Protein AF-T5A4R8-F1 (afdb_monomer_lite)

Sequence (533 aa):
MKVQYGIVEVGMGGATDATNAMKHKSVTVISKIDLDHQGYLGNTIEEIAKVKAGIMRPNVPCVVDDSNPPNVMQVLMEQAEMVGTKISVSSKAEPLLADLDSERYSLETYERENLLCAALAFQLLFPKLELDVNKLLGSKPYLSGRKERVSVSALTGGTRKQPLLVEGAHNMLGVEALNTHVQAKVRQGREPVTWVMAMSASSTKPFAKMIETLVQPQDNFAFIEYARRPNDPPAVPAEIGRDVVKDVLFDQSQLYDGYPSIGSALQWACEKAGEGPIIVTGSLYMIGEMHQLEGVEAQWKTGTRRPGPSQLWYYTQLAQERALTPEETREFKQARRHWYLSPQRNAVFRSGADGSKPPPRVVPDRIRQEQRTAAGHKKQADECGSAISSIEKVLKGSQGVAAAELAQSIHVLKRRRDEHLRTYNQAMYKTRGHGVDPDRKLLTYDQVFGRSGKANQGQVVSLLHKHGLNEADIGLASTEASAPESAAPEAPQSCPDTTQGAHDKAPQPQPQPGAVPSDRLIERAMIKGRRKS

Foldseek 3Di:
DDDPDDDDDFPAQAQPTPVLVDQDDQEAEAAEFDDDPCVPQNDDSLSSLLSNLNSDAAAHEYEYAPVYDPSSVVSSVVSCVVRNYHYDYLCVCVVLCVPPPCVVQVDDPSRVSVVSRVSVRCCSNCVPDRDDVNVVVVVVDDDQQCQFFKFLCQLQVNQEDGTAGGHAQAAPVSLLSVQVCCVPPADDPLAAEEEEEKAFDDPRGPLLVSLVSRHAQDYAYFYAFFDDDVPRGGIDDRVVSQVSCVVRHPDPLSYDPDHRALSVSVNVSCVVQRHGYYYYYNHPRNSVVQLVDPSIGTPDDPLPDPLEDVLLVVLVVVVVVDPDDPVSVVSNVSSVVCHCVPLVNDVQCVVCPVVDHRPPPPDPVLLVVLVVLLVVLQVLLVVLVVVLVVLVVVLVPDDDPVNVVSVVVSVVSVVSSVVSVVSNQVSVCVNVVDGDDPVPPDQPPCRVPPDDDDPCPDDVVVVCVVVVHDPVVDDDDDDDDDDDDDDDDDDDDDDDDDDDDDDDDDDDDDDDDDDDDDPPPVVPVVPDPDDDD

pLDDT: mean 77.01, std 23.6, range [23.86, 98.75]

Radius of gyration: 36.02 Å; chains: 1; bounding box: 104×78×77 Å

InterPro domains:
  IPR001645 Folylpolyglutamate synthetase [PTHR11136] (2-292)
  IPR036565 Mur-like, catalytic domain superfamily [G3DSA:3.40.1190.10] (1-136)
  IPR036565 Mur-like, catalytic domain superfamily [SSF53623] (2-129)
  IPR036615 Mur ligase, C-terminal domain superfamily [G3DSA:3.90.190.20] (145-294)
  IPR036615 Mur ligase, C-terminal domain superfamily [SSF53244] (145-292)

Structure (mmCIF, N/CA/C/O backbone):
data_AF-T5A4R8-F1
#
_entry.id   AF-T5A4R8-F1
#
loop_
_atom_site.group_PDB
_atom_site.id
_atom_site.type_symbol
_atom_site.label_atom_id
_atom_site.label_alt_id
_atom_site.label_comp_id
_atom_site.label_asym_id
_atom_site.label_entity_id
_atom_site.label_seq_id
_atom_site.pdbx_PDB_ins_code
_atom_site.Cartn_x
_atom_site.Cartn_y
_atom_site.Cartn_z
_atom_site.occupancy
_atom_site.B_iso_or_equiv
_atom_site.auth_seq_id
_atom_site.auth_comp_id
_atom_site.auth_asym_id
_atom_site.auth_atom_id
_atom_site.pdbx_PDB_model_num
ATOM 1 N N . MET A 1 1 ? -4.791 -19.371 -18.862 1.00 48.19 1 MET A N 1
ATOM 2 C CA . MET A 1 1 ? -5.006 -17.932 -19.139 1.00 48.19 1 MET A CA 1
ATOM 3 C C . MET A 1 1 ? -3.817 -17.460 -19.972 1.00 48.19 1 MET A C 1
ATOM 5 O O . MET A 1 1 ? -2.703 -17.699 -19.537 1.00 48.19 1 MET A O 1
ATOM 9 N N . LYS A 1 2 ? -4.008 -16.912 -21.180 1.00 75.50 2 LYS A N 1
ATOM 10 C CA . LYS A 1 2 ? -2.909 -16.309 -21.960 1.00 75.50 2 LYS A CA 1
ATOM 11 C C . LYS A 1 2 ? -3.035 -14.791 -21.819 1.00 75.50 2 LYS A C 1
ATOM 13 O O . LYS A 1 2 ? -4.015 -14.234 -22.304 1.00 75.50 2 LYS A O 1
ATOM 18 N N . VAL A 1 3 ? -2.114 -14.162 -21.093 1.00 85.50 3 VAL A N 1
ATOM 19 C CA . VAL A 1 3 ? -2.026 -12.697 -20.961 1.00 85.50 3 VAL A CA 1
ATOM 20 C C . VAL A 1 3 ? -0.913 -12.180 -21.869 1.00 85.50 3 VAL A C 1
ATOM 22 O O . VAL A 1 3 ? 0.063 -12.889 -22.092 1.00 85.50 3 VAL A O 1
ATOM 25 N N . GLN A 1 4 ? -1.075 -10.975 -22.420 1.00 85.81 4 GLN A N 1
ATOM 26 C CA . GLN A 1 4 ? -0.046 -10.344 -23.261 1.00 85.81 4 GLN A CA 1
ATOM 27 C C . GLN A 1 4 ? 1.073 -9.729 -22.414 1.00 85.81 4 GLN A C 1
ATOM 29 O O . GLN A 1 4 ? 2.238 -9.822 -22.778 1.00 85.81 4 GLN A O 1
ATOM 34 N N . TYR A 1 5 ? 0.706 -9.153 -21.268 1.00 88.25 5 TYR A N 1
ATOM 35 C CA . TYR A 1 5 ? 1.618 -8.565 -20.294 1.00 88.25 5 TYR A CA 1
ATOM 36 C C . TYR A 1 5 ? 1.201 -8.994 -18.889 1.00 88.25 5 TYR A C 1
ATOM 38 O O . TYR A 1 5 ? 0.008 -9.144 -18.608 1.00 88.25 5 TYR A O 1
ATOM 46 N N . GLY A 1 6 ? 2.189 -9.194 -18.021 1.00 91.06 6 GLY A N 1
ATOM 47 C CA . GLY A 1 6 ? 2.005 -9.414 -16.592 1.00 91.06 6 GLY A CA 1
ATOM 48 C C . GLY A 1 6 ? 2.785 -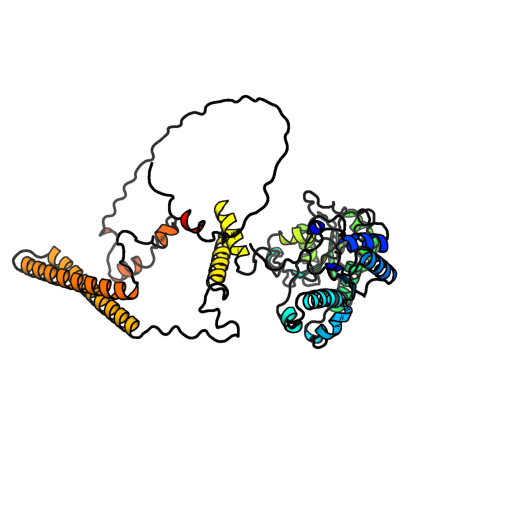8.362 -15.814 1.00 91.06 6 GLY A C 1
ATOM 49 O O . GLY A 1 6 ? 3.925 -8.066 -16.163 1.00 91.06 6 GLY A O 1
ATOM 50 N N . ILE A 1 7 ? 2.162 -7.804 -14.780 1.00 93.62 7 ILE A N 1
ATOM 51 C CA . ILE A 1 7 ? 2.840 -6.972 -13.784 1.00 93.62 7 ILE A CA 1
ATOM 52 C C . ILE A 1 7 ? 3.176 -7.901 -12.626 1.00 93.62 7 ILE A C 1
ATOM 54 O O . ILE A 1 7 ? 2.293 -8.606 -12.135 1.00 93.62 7 ILE A O 1
ATOM 58 N N . VAL A 1 8 ? 4.446 -7.940 -12.238 1.00 94.75 8 VAL A N 1
ATOM 59 C CA . VAL A 1 8 ? 4.929 -8.827 -11.182 1.00 94.75 8 VAL A CA 1
ATOM 60 C C . VAL A 1 8 ? 5.684 -7.994 -10.164 1.00 94.75 8 VAL A C 1
ATOM 62 O O . VAL A 1 8 ? 6.713 -7.402 -10.483 1.00 94.75 8 VAL A O 1
ATOM 65 N N . GLU A 1 9 ? 5.133 -7.938 -8.960 1.00 95.69 9 GLU A N 1
ATOM 66 C CA . GLU A 1 9 ? 5.766 -7.339 -7.792 1.00 95.69 9 GLU A CA 1
ATOM 67 C C . GLU A 1 9 ? 6.803 -8.310 -7.223 1.00 95.69 9 GLU A C 1
ATOM 69 O O . GLU A 1 9 ? 6.555 -9.513 -7.137 1.00 95.69 9 GLU A O 1
ATOM 74 N N . VAL A 1 10 ? 7.973 -7.787 -6.868 1.00 93.88 10 VAL A N 1
ATOM 75 C CA . VAL A 1 10 ? 9.029 -8.550 -6.195 1.00 93.88 10 VAL A CA 1
ATOM 76 C C . VAL A 1 10 ? 8.592 -8.811 -4.757 1.00 93.88 10 VAL A C 1
ATOM 78 O O . VAL A 1 10 ? 8.188 -7.872 -4.078 1.00 93.88 10 VAL A O 1
ATOM 81 N N . GLY A 1 11 ? 8.709 -10.051 -4.276 1.00 87.25 11 GLY A N 1
ATOM 82 C CA . GLY A 1 11 ? 8.325 -10.395 -2.905 1.00 87.25 11 GLY A CA 1
ATOM 83 C C . GLY A 1 11 ? 9.226 -9.732 -1.862 1.00 87.25 11 GLY A C 1
ATOM 84 O O . GLY A 1 11 ? 8.748 -9.011 -0.991 1.00 87.25 11 GLY A O 1
ATOM 85 N N . MET A 1 12 ? 10.541 -9.944 -1.956 1.00 86.06 12 MET A N 1
ATOM 86 C CA . MET A 1 12 ? 11.523 -9.302 -1.078 1.00 86.06 12 MET A CA 1
ATOM 87 C C . MET A 1 12 ? 12.858 -9.078 -1.795 1.00 86.06 12 MET A C 1
ATOM 89 O O . MET A 1 12 ? 13.423 -9.977 -2.411 1.00 86.06 12 MET A O 1
ATOM 93 N N . GLY A 1 13 ? 13.410 -7.869 -1.681 1.00 89.25 13 GLY A N 1
ATOM 94 C CA . GLY A 1 13 ? 14.705 -7.537 -2.278 1.00 89.25 13 GLY A CA 1
ATOM 95 C C . GLY A 1 13 ? 14.635 -7.395 -3.798 1.00 89.25 13 GLY A C 1
ATOM 96 O O . GLY A 1 13 ? 14.127 -6.390 -4.290 1.00 89.25 13 GLY A O 1
ATOM 97 N N . GLY A 1 14 ? 15.184 -8.365 -4.532 1.00 92.38 14 GLY A N 1
ATOM 98 C CA . GLY A 1 14 ? 15.258 -8.336 -5.996 1.00 92.38 14 GLY A CA 1
ATOM 99 C C . GLY A 1 14 ? 16.145 -9.433 -6.574 1.00 92.38 14 GLY A C 1
ATOM 100 O O . GLY A 1 14 ? 15.656 -10.330 -7.254 1.00 92.38 14 GLY A O 1
ATOM 101 N N . ALA A 1 15 ? 17.447 -9.393 -6.283 1.00 89.44 15 ALA A N 1
ATOM 102 C CA . ALA A 1 15 ? 18.435 -10.339 -6.807 1.00 89.44 15 ALA A CA 1
ATOM 103 C C . ALA A 1 15 ? 18.090 -11.803 -6.487 1.00 89.44 15 ALA A C 1
ATOM 105 O O . ALA A 1 15 ? 18.142 -12.656 -7.374 1.00 89.44 15 ALA A O 1
ATOM 106 N N . THR A 1 16 ? 17.703 -12.060 -5.238 1.00 86.62 16 THR A N 1
ATOM 107 C CA . THR A 1 16 ? 17.426 -13.387 -4.670 1.00 86.62 16 THR A CA 1
ATOM 108 C C . THR A 1 16 ? 15.942 -13.752 -4.649 1.00 86.62 16 THR A C 1
ATOM 110 O O . THR A 1 16 ? 15.582 -14.829 -4.181 1.00 86.62 16 THR A O 1
ATOM 113 N N . ASP A 1 17 ? 15.072 -12.881 -5.161 1.00 92.50 17 ASP A N 1
ATOM 114 C CA . ASP A 1 17 ? 13.632 -13.113 -5.146 1.00 92.50 17 ASP A CA 1
ATOM 115 C C . ASP A 1 17 ? 13.212 -14.148 -6.201 1.00 92.50 17 ASP A C 1
ATOM 117 O O . ASP A 1 17 ? 13.733 -14.169 -7.320 1.00 92.50 17 ASP A O 1
ATOM 121 N N . ALA A 1 18 ? 12.218 -14.981 -5.885 1.00 89.69 18 ALA A N 1
ATOM 122 C CA . ALA A 1 18 ? 11.734 -16.021 -6.794 1.00 89.69 18 ALA A CA 1
ATOM 123 C C . ALA A 1 18 ? 11.200 -15.451 -8.122 1.00 89.69 18 ALA A C 1
ATOM 125 O O . ALA A 1 18 ? 11.359 -16.071 -9.177 1.00 89.69 18 ALA A O 1
ATOM 126 N N . THR A 1 19 ? 10.624 -14.243 -8.110 1.00 91.50 19 THR A N 1
ATOM 127 C CA . THR A 1 19 ? 10.150 -13.571 -9.332 1.00 91.50 19 THR A CA 1
ATOM 128 C C . THR A 1 19 ? 11.295 -13.254 -10.293 1.00 91.50 19 THR A C 1
ATOM 130 O O . THR A 1 19 ? 11.097 -13.166 -11.509 1.00 91.50 19 THR A O 1
ATOM 133 N N . ASN A 1 20 ? 12.526 -13.162 -9.785 1.00 93.00 20 ASN A N 1
ATOM 134 C CA . ASN A 1 20 ? 13.705 -12.889 -10.587 1.00 93.00 20 ASN A CA 1
ATOM 135 C C . ASN A 1 20 ? 14.094 -14.060 -11.509 1.00 93.00 20 ASN A C 1
ATOM 137 O O . ASN A 1 20 ? 14.867 -13.863 -12.451 1.00 93.00 20 ASN A O 1
ATOM 141 N N . ALA A 1 21 ? 13.500 -15.246 -11.320 1.00 91.69 21 ALA A N 1
ATOM 142 C CA . ALA A 1 21 ? 13.611 -16.372 -12.249 1.00 91.69 21 ALA A CA 1
ATOM 143 C C . ALA A 1 21 ? 13.063 -16.046 -13.655 1.00 91.69 21 ALA A C 1
ATOM 145 O O . ALA A 1 21 ? 13.452 -16.678 -14.642 1.00 91.69 21 ALA A O 1
ATOM 146 N N . MET A 1 22 ? 12.186 -15.041 -13.778 1.00 89.81 22 MET A N 1
ATOM 147 C CA . MET A 1 22 ? 11.699 -14.567 -15.072 1.00 89.81 22 MET A CA 1
ATOM 148 C C . MET A 1 22 ? 12.824 -13.912 -15.878 1.00 89.81 22 MET A C 1
ATOM 150 O O . MET A 1 22 ? 13.310 -12.822 -15.563 1.00 89.81 22 MET A O 1
ATOM 154 N N . LYS A 1 23 ? 13.216 -14.581 -16.966 1.00 86.50 23 LYS A N 1
ATOM 155 C CA . LYS A 1 23 ? 14.273 -14.105 -17.870 1.00 86.50 23 LYS A CA 1
ATOM 156 C C . LYS A 1 23 ? 13.801 -12.979 -18.788 1.00 86.50 23 LYS A C 1
ATOM 158 O O . LYS A 1 23 ? 14.549 -12.040 -19.034 1.00 86.50 23 LYS A O 1
ATOM 163 N N . HIS A 1 24 ? 12.567 -13.068 -19.278 1.00 90.31 24 HIS A N 1
ATOM 164 C CA . HIS A 1 24 ? 12.002 -12.099 -20.213 1.00 90.31 24 HIS A CA 1
ATOM 165 C C . HIS A 1 24 ? 11.226 -11.023 -19.458 1.00 90.31 24 HIS A C 1
ATOM 167 O O . HIS A 1 24 ? 10.100 -11.249 -19.022 1.00 90.31 24 HIS A O 1
ATOM 173 N N . LYS A 1 25 ? 11.844 -9.850 -19.318 1.00 95.31 25 LYS A N 1
ATOM 174 C CA . LYS A 1 25 ? 11.237 -8.646 -18.745 1.00 95.31 25 LYS A CA 1
ATOM 175 C C . LYS A 1 25 ? 11.204 -7.571 -19.826 1.00 95.31 25 LYS A C 1
ATOM 177 O O . LYS A 1 25 ? 12.140 -7.472 -20.610 1.00 95.31 25 LYS A O 1
ATOM 182 N N . SER A 1 26 ? 10.117 -6.809 -19.904 1.00 95.94 26 SER A N 1
ATOM 183 C CA . SER A 1 26 ? 9.982 -5.725 -20.896 1.00 95.94 26 SER A CA 1
ATOM 184 C C . SER A 1 26 ? 10.393 -4.363 -20.329 1.00 95.94 26 SER A C 1
ATOM 186 O O . SER A 1 26 ? 10.917 -3.526 -21.052 1.00 95.94 26 SER A O 1
ATOM 188 N N . VAL A 1 27 ? 10.188 -4.165 -19.028 1.00 97.25 27 VAL A N 1
ATOM 189 C CA . VAL A 1 27 ? 10.623 -3.003 -18.246 1.00 97.25 27 VAL A CA 1
ATOM 190 C C . VAL A 1 27 ? 10.820 -3.465 -16.803 1.00 97.25 27 VAL A C 1
ATOM 192 O O . VAL A 1 27 ? 10.123 -4.378 -16.351 1.00 97.25 27 VAL A O 1
ATOM 195 N N . THR A 1 28 ? 11.766 -2.870 -16.085 1.00 98.06 28 THR A N 1
ATOM 196 C CA . THR A 1 28 ? 11.909 -3.036 -14.630 1.00 98.06 28 THR A CA 1
ATOM 197 C C . THR A 1 28 ? 11.679 -1.703 -13.939 1.00 98.06 28 THR A C 1
ATOM 199 O O . THR A 1 28 ? 11.931 -0.657 -14.530 1.00 98.06 28 THR A O 1
ATOM 202 N N . VAL A 1 29 ? 11.186 -1.724 -12.703 1.00 98.56 29 VAL A N 1
ATOM 203 C CA . VAL A 1 29 ? 10.891 -0.510 -11.933 1.00 98.56 29 VAL A CA 1
ATOM 204 C C . VAL A 1 29 ? 11.471 -0.668 -10.534 1.00 98.56 29 VAL A C 1
ATOM 206 O O . VAL A 1 29 ? 11.233 -1.686 -9.887 1.00 98.56 29 VAL A O 1
ATOM 209 N N . ILE A 1 30 ? 12.228 0.327 -10.085 1.00 98.25 30 ILE A N 1
ATOM 210 C CA . ILE A 1 30 ? 12.738 0.447 -8.720 1.00 98.25 30 ILE A CA 1
ATOM 211 C C . ILE A 1 30 ? 12.140 1.730 -8.141 1.00 98.25 30 ILE A C 1
ATOM 213 O O . ILE A 1 30 ? 12.516 2.831 -8.537 1.00 98.25 30 ILE A O 1
ATOM 217 N N . SER A 1 31 ? 11.163 1.578 -7.249 1.00 97.06 31 SER A N 1
ATOM 218 C CA . SER A 1 31 ? 10.539 2.688 -6.519 1.00 97.06 31 SER A CA 1
ATOM 219 C C . SER A 1 31 ? 11.480 3.247 -5.443 1.00 97.06 31 SER A C 1
ATOM 221 O O . SER A 1 31 ? 12.651 2.861 -5.361 1.00 97.06 31 SER A O 1
ATOM 223 N N . LYS A 1 32 ? 10.965 4.125 -4.577 1.00 96.25 32 LYS A N 1
ATOM 224 C CA . LYS A 1 32 ? 11.659 4.562 -3.366 1.00 96.25 32 LYS A CA 1
ATOM 225 C C . LYS A 1 32 ? 12.241 3.388 -2.571 1.00 96.25 32 LYS A C 1
ATOM 227 O O . LYS A 1 32 ? 11.571 2.375 -2.347 1.00 96.25 32 LYS A O 1
ATOM 232 N N . ILE A 1 33 ? 13.493 3.541 -2.155 1.00 94.75 33 ILE A N 1
ATOM 233 C CA . ILE A 1 33 ? 14.229 2.616 -1.298 1.00 94.75 33 ILE A CA 1
ATOM 234 C C . ILE A 1 33 ? 14.379 3.270 0.073 1.00 94.75 33 ILE A C 1
ATOM 236 O O . ILE A 1 33 ? 14.712 4.447 0.170 1.00 94.75 33 ILE A O 1
ATOM 240 N N . ASP A 1 34 ? 14.143 2.487 1.118 1.00 91.12 34 ASP A N 1
ATOM 241 C CA . ASP A 1 34 ? 14.415 2.841 2.508 1.00 91.12 34 ASP A CA 1
ATOM 242 C C . ASP A 1 34 ? 14.963 1.602 3.237 1.00 91.12 34 ASP A C 1
ATOM 244 O O . ASP A 1 34 ? 14.988 0.496 2.676 1.00 91.12 34 ASP A O 1
ATOM 248 N N . LEU A 1 35 ? 15.418 1.785 4.474 1.00 87.19 35 LEU A N 1
ATOM 249 C CA . LEU A 1 35 ? 15.818 0.704 5.361 1.00 87.19 35 LEU A CA 1
ATOM 250 C C . LEU A 1 35 ? 14.612 -0.179 5.702 1.00 87.19 35 LEU A C 1
ATOM 252 O O . LEU A 1 35 ? 13.726 0.188 6.472 1.00 87.19 35 LEU A O 1
ATOM 256 N N . ASP A 1 36 ? 14.609 -1.389 5.153 1.00 81.69 36 ASP A N 1
ATOM 257 C CA . ASP A 1 36 ? 13.650 -2.431 5.495 1.00 81.69 36 ASP A CA 1
ATOM 258 C C . ASP A 1 36 ? 14.294 -3.806 5.328 1.00 81.69 36 ASP A C 1
ATOM 260 O O . ASP A 1 36 ? 15.213 -3.983 4.527 1.00 81.69 36 ASP A O 1
ATOM 264 N N . HIS A 1 37 ? 13.806 -4.789 6.083 1.00 81.00 37 HIS A N 1
ATOM 265 C CA . HIS A 1 37 ? 14.273 -6.179 6.017 1.00 81.00 37 HIS A CA 1
ATOM 266 C C . HIS A 1 37 ? 15.809 -6.342 6.075 1.00 81.00 37 HIS A C 1
ATOM 268 O O . HIS A 1 37 ? 16.372 -7.195 5.386 1.00 81.00 37 HIS A O 1
ATOM 274 N N . GLN A 1 38 ? 16.495 -5.554 6.910 1.00 79.00 38 GLN A N 1
ATOM 275 C CA . GLN A 1 38 ? 17.965 -5.483 6.940 1.00 79.00 38 GLN A CA 1
ATOM 276 C C . GLN A 1 38 ? 18.650 -6.838 7.187 1.00 79.00 38 GLN A C 1
ATOM 278 O O . GLN A 1 38 ? 19.696 -7.114 6.606 1.00 79.00 38 GLN A O 1
ATOM 283 N N . GLY A 1 39 ? 18.015 -7.736 7.953 1.00 72.88 39 GLY A N 1
ATOM 284 C CA . GLY A 1 39 ? 18.508 -9.104 8.160 1.00 72.88 39 GLY A CA 1
ATOM 285 C C . GLY A 1 39 ? 18.636 -9.947 6.880 1.00 72.88 39 GLY A C 1
ATOM 286 O O . GLY A 1 39 ? 19.367 -10.931 6.880 1.00 72.88 39 GLY A O 1
ATOM 287 N N . TYR A 1 40 ? 17.960 -9.560 5.793 1.00 74.56 40 TYR A N 1
ATOM 288 C CA . TYR A 1 40 ? 18.024 -10.228 4.488 1.00 74.56 40 TYR A CA 1
ATOM 289 C C . TYR A 1 40 ? 18.665 -9.368 3.396 1.00 74.56 40 TYR A C 1
ATOM 291 O O . TYR A 1 40 ? 19.246 -9.911 2.458 1.00 74.56 40 TYR A O 1
ATOM 299 N N . LEU A 1 41 ? 18.506 -8.044 3.474 1.00 81.88 41 LEU A N 1
ATOM 300 C CA . LEU A 1 41 ? 18.844 -7.127 2.383 1.00 81.88 41 LEU A CA 1
ATOM 301 C C . LEU A 1 41 ? 20.149 -6.349 2.599 1.00 81.88 41 LEU A C 1
ATOM 303 O O . LEU A 1 41 ? 20.664 -5.784 1.637 1.00 81.88 41 LEU A O 1
ATOM 307 N N . GLY A 1 42 ? 20.681 -6.335 3.823 1.00 84.50 42 GLY A N 1
ATOM 308 C CA . GLY A 1 42 ? 21.842 -5.536 4.211 1.00 84.50 42 GLY A CA 1
ATOM 309 C C . GLY A 1 42 ? 21.498 -4.474 5.252 1.00 84.50 42 GLY A C 1
ATOM 310 O O . GLY A 1 42 ? 20.339 -4.124 5.461 1.00 84.50 42 GLY A O 1
ATOM 311 N N . ASN A 1 43 ? 22.518 -3.965 5.928 1.00 86.38 43 ASN A N 1
ATOM 312 C CA . ASN A 1 43 ? 22.385 -3.008 7.018 1.00 86.38 43 ASN A CA 1
ATOM 313 C C . ASN A 1 43 ? 22.345 -1.553 6.539 1.00 86.38 43 ASN A C 1
ATOM 315 O O . ASN A 1 43 ? 21.919 -0.698 7.316 1.00 86.38 43 ASN A O 1
ATOM 319 N N . THR A 1 44 ? 22.749 -1.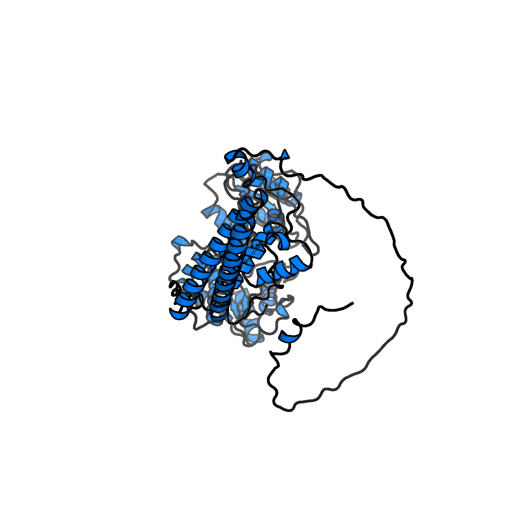270 5.296 1.00 91.25 44 THR A N 1
ATOM 320 C CA . THR A 1 44 ? 22.717 0.084 4.718 1.00 91.25 44 THR A CA 1
ATOM 321 C C . THR A 1 44 ? 21.771 0.193 3.523 1.00 91.25 44 THR A C 1
ATOM 323 O O . THR A 1 44 ? 21.447 -0.792 2.858 1.00 91.25 44 THR A O 1
ATOM 326 N N . ILE A 1 45 ? 21.334 1.417 3.217 1.00 93.25 45 ILE A N 1
ATOM 327 C CA . ILE A 1 45 ? 20.425 1.678 2.094 1.00 93.25 45 ILE A CA 1
ATOM 328 C C . ILE A 1 45 ? 21.078 1.353 0.737 1.00 93.25 45 ILE A C 1
ATOM 330 O O . ILE A 1 45 ? 20.400 0.925 -0.195 1.00 93.25 45 ILE A O 1
ATOM 334 N N . GLU A 1 46 ? 22.402 1.476 0.636 1.00 95.94 46 GLU A N 1
ATOM 335 C CA . GLU A 1 46 ? 23.207 1.100 -0.527 1.00 95.94 46 GLU A CA 1
ATOM 336 C C . GLU A 1 46 ? 23.240 -0.413 -0.740 1.00 95.94 46 GLU A C 1
ATOM 338 O O . GLU A 1 46 ? 23.122 -0.879 -1.873 1.00 95.94 46 GLU A O 1
ATOM 343 N N . GLU A 1 47 ? 23.387 -1.198 0.330 1.00 91.56 47 GLU A N 1
ATOM 344 C CA . GLU A 1 47 ? 23.333 -2.661 0.252 1.00 91.56 47 GLU A CA 1
ATOM 345 C C . GLU A 1 47 ? 21.950 -3.122 -0.218 1.00 91.56 47 GLU A C 1
ATOM 347 O O . GLU A 1 47 ? 21.841 -3.897 -1.173 1.00 91.56 47 GLU A O 1
ATOM 352 N N . ILE A 1 48 ? 20.894 -2.539 0.356 1.00 92.69 48 ILE A N 1
ATOM 353 C CA . ILE A 1 48 ? 19.511 -2.787 -0.063 1.00 92.69 48 ILE A CA 1
ATOM 354 C C . ILE A 1 48 ? 19.320 -2.413 -1.540 1.00 92.69 48 ILE A C 1
ATOM 356 O O . ILE A 1 48 ? 18.701 -3.168 -2.298 1.00 92.69 48 ILE A O 1
ATOM 360 N N . ALA A 1 49 ? 19.874 -1.279 -1.978 1.00 96.06 49 ALA A N 1
ATOM 361 C CA . ALA A 1 49 ? 19.819 -0.843 -3.369 1.00 96.06 49 ALA A CA 1
ATOM 362 C C . ALA A 1 49 ? 20.515 -1.823 -4.320 1.00 96.06 49 ALA A C 1
ATOM 364 O O . ALA A 1 49 ? 19.941 -2.153 -5.359 1.00 96.06 49 ALA A O 1
ATOM 365 N N . LYS A 1 50 ? 21.684 -2.367 -3.949 1.00 96.00 50 LYS A N 1
ATOM 366 C CA . LYS A 1 50 ? 22.369 -3.419 -4.727 1.00 96.00 50 LYS A CA 1
ATOM 367 C C . LYS A 1 50 ? 21.493 -4.661 -4.879 1.00 96.00 50 LYS A C 1
ATOM 369 O O . LYS A 1 50 ? 21.353 -5.179 -5.987 1.00 96.00 50 LYS A O 1
ATOM 374 N N . VAL A 1 51 ? 20.856 -5.119 -3.798 1.00 94.81 51 VAL A N 1
ATOM 375 C CA . VAL A 1 51 ? 19.965 -6.290 -3.855 1.00 94.81 51 VAL A CA 1
ATOM 376 C C . VAL A 1 51 ? 18.749 -6.012 -4.743 1.00 94.81 51 VAL A C 1
ATOM 378 O O . VAL A 1 51 ? 18.409 -6.841 -5.590 1.00 94.81 51 VAL A O 1
ATOM 381 N N . LYS A 1 52 ? 18.108 -4.845 -4.608 1.00 96.38 52 LYS A N 1
ATOM 382 C CA . LYS A 1 52 ? 16.952 -4.448 -5.433 1.00 96.38 52 LYS A CA 1
ATOM 383 C C . LYS A 1 52 ? 17.320 -4.300 -6.913 1.00 96.38 52 LYS A C 1
ATOM 385 O O . LYS A 1 52 ? 16.572 -4.765 -7.772 1.00 96.38 52 LYS A O 1
ATOM 390 N N . ALA A 1 53 ? 18.500 -3.758 -7.223 1.00 97.06 53 ALA A N 1
ATOM 391 C CA . ALA A 1 53 ? 19.014 -3.634 -8.588 1.00 97.06 53 ALA A CA 1
ATOM 392 C C . ALA A 1 53 ? 19.183 -4.982 -9.308 1.00 97.06 53 ALA A C 1
ATOM 394 O O . ALA A 1 53 ? 19.155 -5.027 -10.536 1.00 97.06 53 ALA A O 1
ATOM 395 N N . GLY A 1 54 ? 19.252 -6.105 -8.584 1.00 95.88 54 GLY A N 1
ATOM 396 C CA . GLY A 1 54 ? 19.338 -7.445 -9.174 1.00 95.88 54 GLY A CA 1
ATOM 397 C C . GLY A 1 54 ? 18.152 -7.852 -10.064 1.00 95.88 54 GLY A C 1
ATOM 398 O O . GLY A 1 54 ? 18.217 -8.878 -10.758 1.00 95.88 54 GLY A O 1
ATOM 399 N N . ILE A 1 55 ? 17.069 -7.065 -10.094 1.00 97.12 55 ILE A N 1
ATOM 400 C CA . ILE A 1 55 ? 15.992 -7.255 -11.071 1.00 97.12 55 ILE A CA 1
ATOM 401 C C . ILE A 1 55 ? 16.344 -6.769 -12.477 1.00 97.12 55 ILE A C 1
ATOM 403 O O . ILE A 1 55 ? 15.698 -7.235 -13.422 1.00 97.12 55 ILE A O 1
ATOM 407 N N . MET A 1 56 ? 17.329 -5.876 -12.621 1.00 97.38 56 MET A N 1
ATOM 408 C CA . MET A 1 56 ? 17.759 -5.306 -13.898 1.00 97.38 56 MET A CA 1
ATOM 409 C C . MET A 1 56 ? 18.171 -6.402 -14.884 1.00 97.38 56 MET A C 1
ATOM 411 O O . MET A 1 56 ? 18.634 -7.483 -14.503 1.00 97.38 56 MET A O 1
ATOM 415 N N . ARG A 1 57 ? 17.974 -6.146 -16.178 1.00 96.38 57 ARG A N 1
ATOM 416 C CA . ARG A 1 57 ? 18.353 -7.070 -17.252 1.00 96.38 57 ARG A CA 1
ATOM 417 C C . ARG A 1 57 ? 19.042 -6.314 -18.387 1.00 96.38 57 ARG A C 1
ATOM 419 O O . ARG A 1 57 ? 18.640 -5.181 -18.660 1.00 96.38 57 ARG A O 1
ATOM 426 N N . PRO A 1 58 ? 20.026 -6.932 -19.067 1.00 96.38 58 PRO A N 1
ATOM 427 C CA . PRO A 1 58 ? 20.685 -6.311 -20.209 1.00 96.38 58 PRO A CA 1
ATOM 428 C C . PRO A 1 58 ? 19.660 -5.879 -21.258 1.00 96.38 58 PRO A C 1
ATOM 430 O O . PRO A 1 58 ? 18.749 -6.645 -21.581 1.00 96.38 58 PRO A O 1
ATOM 433 N N . ASN A 1 59 ? 19.811 -4.667 -21.792 1.00 94.44 59 ASN A N 1
ATOM 434 C CA . ASN A 1 59 ? 18.922 -4.083 -22.806 1.00 94.44 59 ASN A CA 1
ATOM 435 C C . ASN A 1 59 ? 17.434 -3.946 -22.406 1.00 94.44 59 ASN A C 1
ATOM 437 O O . ASN A 1 59 ? 16.602 -3.670 -23.269 1.00 94.44 59 ASN A O 1
ATOM 441 N N . VAL A 1 60 ? 17.078 -4.107 -21.126 1.00 96.94 60 VAL A N 1
ATOM 442 C CA . VAL A 1 60 ? 15.713 -3.887 -20.617 1.00 96.94 60 VAL A CA 1
ATOM 443 C C . VAL A 1 60 ? 15.694 -2.602 -19.799 1.00 96.94 60 VAL A C 1
ATOM 445 O O . VAL A 1 60 ? 16.355 -2.579 -18.761 1.00 96.94 60 VAL A O 1
ATOM 448 N N . PRO A 1 61 ? 14.957 -1.552 -20.203 1.00 97.00 61 PRO A N 1
ATOM 449 C CA . PRO A 1 61 ? 14.985 -0.273 -19.502 1.00 97.00 61 PRO A CA 1
ATOM 450 C C . PRO A 1 61 ? 14.548 -0.425 -18.042 1.00 97.00 61 PRO A C 1
ATOM 452 O O . PRO A 1 61 ? 13.574 -1.124 -17.744 1.00 97.00 61 PRO A O 1
ATOM 455 N N . CYS A 1 62 ? 15.257 0.263 -17.147 1.00 98.38 62 CYS A N 1
ATOM 456 C CA . CYS A 1 62 ? 14.920 0.311 -15.731 1.00 98.38 62 CYS A CA 1
ATOM 457 C C . CYS A 1 62 ? 14.427 1.706 -15.354 1.00 98.38 62 CYS A C 1
ATOM 459 O O . CYS A 1 62 ? 15.181 2.675 -15.426 1.00 98.38 62 CYS A O 1
ATOM 461 N N . VAL A 1 63 ? 13.169 1.808 -14.940 1.00 98.75 63 VAL A N 1
ATOM 462 C CA . VAL A 1 63 ? 12.637 3.017 -14.315 1.00 98.75 63 VAL A CA 1
ATOM 463 C C . VAL A 1 63 ? 13.109 3.075 -12.871 1.00 98.75 63 VAL A C 1
ATOM 465 O O . VAL A 1 63 ? 13.060 2.064 -12.171 1.00 98.75 63 VAL A O 1
ATOM 468 N N . VAL A 1 64 ? 13.572 4.241 -12.434 1.00 98.62 64 VAL A N 1
ATOM 469 C CA . VAL A 1 64 ? 14.008 4.475 -11.055 1.00 98.62 64 VAL A CA 1
ATOM 470 C C . VAL A 1 64 ? 13.342 5.739 -10.535 1.00 98.62 64 VAL A C 1
ATOM 472 O O . VAL A 1 64 ? 13.324 6.749 -11.236 1.00 98.62 64 VAL A O 1
ATOM 475 N N . ASP A 1 65 ? 12.813 5.678 -9.319 1.00 98.31 65 ASP A N 1
ATOM 476 C CA . ASP A 1 65 ? 12.358 6.858 -8.588 1.00 98.31 65 ASP A CA 1
ATOM 477 C C . ASP A 1 65 ? 13.551 7.767 -8.257 1.00 98.31 65 ASP A C 1
ATOM 479 O O . ASP A 1 65 ? 14.422 7.387 -7.471 1.00 98.31 65 ASP A O 1
ATOM 483 N N . ASP A 1 66 ? 13.624 8.949 -8.869 1.00 97.00 66 ASP A N 1
ATOM 484 C CA . ASP A 1 66 ? 14.735 9.884 -8.667 1.00 97.00 66 ASP A CA 1
ATOM 485 C C . ASP A 1 66 ? 14.644 10.712 -7.389 1.00 97.00 66 ASP A C 1
ATOM 487 O O . ASP A 1 66 ? 15.588 11.431 -7.071 1.00 97.00 66 ASP A O 1
ATOM 491 N N . SER A 1 67 ? 13.583 10.547 -6.595 1.00 96.56 67 SER A N 1
ATOM 492 C CA . SER A 1 67 ? 13.570 11.056 -5.224 1.00 96.56 67 SER A CA 1
ATOM 493 C C . SER A 1 67 ? 14.506 10.258 -4.301 1.00 96.56 67 SER A C 1
ATOM 495 O O . SER A 1 67 ? 14.730 10.653 -3.152 1.00 96.56 67 SER A O 1
ATOM 497 N N . ASN A 1 68 ? 15.026 9.103 -4.740 1.00 97.69 68 ASN A N 1
ATOM 498 C CA . ASN A 1 68 ? 15.989 8.322 -3.965 1.00 97.69 68 ASN A CA 1
ATOM 499 C C . ASN A 1 68 ? 17.254 9.146 -3.632 1.00 97.69 68 ASN A C 1
ATOM 501 O O . ASN A 1 68 ? 17.708 9.943 -4.454 1.00 97.69 68 ASN A O 1
ATOM 505 N N . PRO A 1 69 ? 17.864 8.937 -2.449 1.00 97.00 69 PRO A N 1
ATOM 506 C CA . PRO A 1 69 ? 19.080 9.644 -2.052 1.00 97.00 69 PRO A CA 1
ATOM 507 C C . PRO A 1 69 ? 20.243 9.504 -3.061 1.00 97.00 69 PRO A C 1
ATOM 509 O O . PRO A 1 69 ? 20.362 8.462 -3.712 1.00 97.00 69 PRO A O 1
ATOM 512 N N . PRO A 1 70 ? 21.154 10.495 -3.172 1.00 97.81 70 PRO A N 1
ATOM 513 C CA . PRO A 1 70 ? 22.241 10.469 -4.159 1.00 97.81 70 PRO A CA 1
ATOM 514 C C . PRO A 1 70 ? 23.145 9.228 -4.098 1.00 97.81 70 PRO A C 1
ATOM 516 O O . PRO A 1 70 ? 23.508 8.682 -5.137 1.00 97.81 70 PRO A O 1
ATOM 519 N N . ASN A 1 71 ? 23.464 8.742 -2.895 1.00 97.50 71 ASN A N 1
ATOM 520 C CA . ASN A 1 71 ? 24.228 7.507 -2.675 1.00 97.50 71 ASN A CA 1
ATOM 521 C C . ASN A 1 71 ? 23.498 6.263 -3.213 1.00 97.50 71 ASN A C 1
ATOM 523 O O . ASN A 1 71 ? 24.123 5.393 -3.815 1.00 97.50 71 ASN A O 1
ATOM 527 N N . VAL A 1 72 ? 22.171 6.191 -3.066 1.00 97.88 72 VAL A N 1
ATOM 528 C CA . VAL A 1 72 ? 21.349 5.125 -3.662 1.00 97.88 72 VAL A CA 1
ATOM 529 C C . VAL A 1 72 ? 21.355 5.233 -5.182 1.00 97.88 72 VAL A C 1
ATOM 531 O O . VAL A 1 72 ? 21.582 4.238 -5.870 1.00 97.88 72 VAL A O 1
ATOM 534 N N . MET A 1 73 ? 21.145 6.437 -5.717 1.00 98.31 73 MET A N 1
ATOM 535 C CA . MET A 1 73 ? 21.142 6.671 -7.162 1.00 98.31 73 MET A CA 1
ATOM 536 C C . MET A 1 73 ? 22.475 6.281 -7.804 1.00 98.31 73 MET A C 1
ATOM 538 O O . MET A 1 73 ? 22.469 5.621 -8.842 1.00 98.31 73 MET A O 1
ATOM 542 N N . GLN A 1 74 ? 23.601 6.607 -7.163 1.00 98.06 74 GLN A N 1
ATOM 543 C CA . GLN A 1 74 ? 24.932 6.200 -7.610 1.00 98.06 74 GLN A CA 1
ATOM 544 C C . GLN A 1 74 ? 25.048 4.674 -7.716 1.00 98.06 74 GLN A C 1
ATOM 546 O O . GLN A 1 74 ? 25.416 4.156 -8.768 1.00 98.06 74 GLN A O 1
ATOM 551 N N . VAL A 1 75 ? 24.662 3.947 -6.664 1.00 98.25 75 VAL A N 1
ATOM 552 C CA . VAL A 1 75 ? 24.685 2.477 -6.659 1.00 98.25 75 VAL A CA 1
ATOM 553 C C . VAL A 1 75 ? 23.842 1.903 -7.795 1.00 98.25 75 VAL A C 1
ATOM 555 O O . VAL A 1 75 ? 24.279 0.988 -8.490 1.00 98.25 75 VAL A O 1
ATOM 558 N N . LEU A 1 76 ? 22.635 2.430 -8.010 1.00 98.38 76 LEU A N 1
ATOM 559 C CA . LEU A 1 76 ? 21.763 1.958 -9.084 1.00 98.38 76 LEU A CA 1
ATOM 560 C C . LEU A 1 76 ? 22.379 2.220 -10.467 1.00 98.38 76 LEU A C 1
ATOM 562 O O . LEU A 1 76 ? 22.298 1.345 -11.330 1.00 98.38 76 LEU A O 1
ATOM 566 N N . MET A 1 77 ? 23.015 3.378 -10.677 1.00 98.06 77 MET A N 1
ATOM 567 C CA . MET A 1 77 ? 23.712 3.710 -11.926 1.00 98.06 77 MET A CA 1
ATOM 568 C C . MET A 1 77 ? 24.887 2.768 -12.201 1.00 98.06 77 MET A C 1
ATOM 570 O O . MET A 1 77 ? 24.975 2.231 -13.304 1.00 98.06 77 MET A O 1
ATOM 574 N N . GLU A 1 78 ? 25.725 2.498 -11.198 1.00 98.00 78 GLU A N 1
ATOM 575 C CA . GLU A 1 78 ? 26.840 1.547 -11.307 1.00 98.00 78 GLU A CA 1
ATOM 576 C C . GLU A 1 78 ? 26.338 0.135 -11.661 1.00 98.00 78 GLU A C 1
ATOM 578 O O . GLU A 1 78 ? 26.880 -0.532 -12.544 1.00 98.00 78 GLU A O 1
ATOM 583 N N . GLN A 1 79 ? 25.254 -0.325 -11.022 1.00 98.06 79 GLN A N 1
ATOM 584 C CA . GLN A 1 79 ? 24.642 -1.622 -11.338 1.00 98.06 79 GLN A CA 1
ATOM 585 C C . GLN A 1 79 ? 24.059 -1.659 -12.754 1.00 98.06 79 GLN A C 1
ATOM 587 O O . GLN A 1 79 ? 24.211 -2.658 -13.459 1.00 98.06 79 GLN A O 1
ATOM 592 N N . ALA A 1 80 ? 23.410 -0.579 -13.191 1.00 97.88 80 ALA A N 1
ATOM 593 C CA . ALA A 1 80 ? 22.857 -0.489 -14.534 1.00 97.88 80 ALA A CA 1
ATOM 594 C C . ALA A 1 80 ? 23.950 -0.570 -15.608 1.00 97.88 80 ALA A C 1
ATOM 596 O O . ALA A 1 80 ? 23.770 -1.282 -16.599 1.00 97.88 80 ALA A O 1
ATOM 597 N N . GLU A 1 81 ? 25.090 0.090 -15.388 1.00 97.56 81 GLU A N 1
ATOM 598 C CA . GLU A 1 81 ? 26.254 0.022 -16.274 1.00 97.56 81 GLU A CA 1
ATOM 599 C C . GLU A 1 81 ? 26.829 -1.398 -16.338 1.00 97.56 81 GLU A C 1
ATOM 601 O O . GLU A 1 81 ? 26.964 -1.952 -17.431 1.00 97.56 81 GLU A O 1
ATOM 606 N N . MET A 1 82 ? 27.063 -2.035 -15.186 1.00 97.44 82 MET A N 1
ATOM 607 C CA . MET A 1 82 ? 27.572 -3.412 -15.125 1.00 97.44 82 MET A CA 1
ATOM 608 C C . MET A 1 82 ? 26.647 -4.430 -15.805 1.00 97.44 82 MET A C 1
ATOM 610 O O . MET A 1 82 ? 27.115 -5.372 -16.443 1.00 97.44 82 MET A O 1
ATOM 614 N N . VAL A 1 83 ? 25.328 -4.256 -15.680 1.00 97.00 83 VAL A N 1
ATOM 615 C CA . VAL A 1 83 ? 24.326 -5.134 -16.308 1.00 97.00 83 VAL A CA 1
ATOM 616 C C . VAL A 1 83 ? 24.138 -4.820 -17.801 1.00 97.00 83 VAL A C 1
ATOM 618 O O . VAL A 1 83 ? 23.618 -5.656 -18.543 1.00 97.00 83 VAL A O 1
ATOM 621 N N . GLY A 1 84 ? 24.543 -3.639 -18.271 1.00 96.75 84 GLY A N 1
ATOM 622 C CA . GLY A 1 84 ? 24.304 -3.190 -19.643 1.00 96.75 84 GLY A CA 1
ATOM 623 C C . GLY A 1 84 ? 22.854 -2.756 -19.879 1.00 96.75 84 GLY A C 1
ATOM 624 O O . GLY A 1 84 ? 22.227 -3.145 -20.870 1.00 96.75 84 GLY A O 1
ATOM 625 N N . THR A 1 85 ? 22.287 -1.978 -18.955 1.00 96.38 85 THR A N 1
ATOM 626 C CA . THR A 1 85 ? 20.959 -1.364 -19.091 1.00 96.38 85 THR A CA 1
ATOM 627 C C . THR A 1 85 ? 20.985 0.153 -18.884 1.00 96.38 85 THR A C 1
ATOM 629 O O . THR A 1 85 ? 21.945 0.720 -18.376 1.00 96.38 85 THR A O 1
ATOM 632 N N . LYS A 1 86 ? 19.913 0.830 -19.307 1.00 94.12 86 LYS A N 1
ATOM 633 C CA . LYS A 1 86 ? 19.717 2.273 -19.154 1.00 94.12 86 LYS A CA 1
ATOM 634 C C . LYS A 1 86 ? 18.702 2.555 -18.055 1.00 94.12 86 LYS A C 1
ATOM 636 O O . LYS A 1 86 ? 17.573 2.057 -18.106 1.00 94.12 86 LYS A O 1
ATOM 641 N N . ILE A 1 87 ? 19.082 3.426 -17.124 1.00 97.56 87 ILE A N 1
ATOM 642 C CA . ILE A 1 87 ? 18.153 4.010 -16.157 1.00 97.56 87 ILE A CA 1
ATOM 643 C C . ILE A 1 87 ? 17.343 5.129 -16.814 1.00 97.56 87 ILE A C 1
ATOM 645 O O . ILE A 1 87 ? 17.875 5.992 -17.517 1.00 97.56 87 ILE A O 1
ATOM 649 N N . SER A 1 88 ? 16.040 5.122 -16.554 1.00 97.75 88 SER A N 1
ATOM 650 C CA . SER A 1 88 ? 15.126 6.224 -16.841 1.00 97.75 88 SER A CA 1
ATOM 651 C C . SER A 1 88 ? 14.533 6.726 -15.528 1.00 97.75 88 SER A C 1
ATOM 653 O O . SER A 1 88 ? 13.780 6.014 -14.875 1.00 97.75 88 SER A O 1
ATOM 655 N N . VAL A 1 89 ? 14.907 7.938 -15.130 1.00 98.12 89 VAL A N 1
ATOM 656 C CA . VAL A 1 89 ? 14.418 8.570 -13.897 1.00 98.12 89 VAL A CA 1
ATOM 657 C C . VAL A 1 89 ? 12.944 8.954 -14.004 1.00 98.12 89 VAL A C 1
ATOM 659 O O . VAL A 1 89 ? 12.519 9.403 -15.072 1.00 98.12 89 VAL A O 1
ATOM 662 N N . SER A 1 90 ? 12.177 8.756 -12.928 1.00 97.69 90 SER A N 1
ATOM 663 C CA . SER A 1 90 ? 10.716 8.889 -12.912 1.00 97.69 90 SER A CA 1
ATOM 664 C C . SER A 1 90 ? 10.238 10.308 -13.239 1.00 97.69 90 SER A C 1
ATOM 666 O O . SER A 1 90 ? 9.226 10.447 -13.928 1.00 97.69 90 SER A O 1
ATOM 668 N N . SER A 1 91 ? 11.006 11.349 -12.903 1.00 97.12 91 SER A N 1
ATOM 669 C CA . SER A 1 91 ? 10.742 12.742 -13.300 1.00 97.12 91 SER A CA 1
ATOM 670 C C . SER A 1 91 ? 10.614 12.968 -14.813 1.00 97.12 91 SER A C 1
ATOM 672 O O . SER A 1 91 ? 9.945 13.903 -15.250 1.00 97.12 91 SER A O 1
ATOM 674 N N . LYS A 1 92 ? 11.131 12.074 -15.669 1.00 97.12 92 LYS A N 1
ATOM 675 C CA . LYS A 1 92 ? 10.873 12.145 -17.123 1.00 97.12 92 LYS A CA 1
ATOM 676 C C . LYS A 1 92 ? 9.393 11.996 -17.490 1.00 97.12 92 LYS A C 1
ATOM 678 O O . LYS A 1 92 ? 9.011 12.384 -18.591 1.00 97.12 92 LYS A O 1
ATOM 683 N N . ALA A 1 93 ? 8.572 11.444 -16.598 1.00 96.50 93 ALA A N 1
ATOM 684 C CA . ALA A 1 93 ? 7.127 11.351 -16.768 1.00 96.50 93 ALA A CA 1
ATOM 685 C C . ALA A 1 93 ? 6.357 12.579 -16.255 1.00 96.50 93 ALA A C 1
ATOM 687 O O . ALA A 1 93 ? 5.136 12.591 -16.378 1.00 96.50 93 ALA A O 1
ATOM 688 N N . GLU A 1 94 ? 7.009 13.623 -15.730 1.00 95.88 94 GLU A N 1
ATOM 689 C CA . GLU A 1 94 ? 6.311 14.840 -15.283 1.00 95.88 94 GLU A CA 1
ATOM 690 C C . GLU A 1 94 ? 5.390 15.461 -16.341 1.00 95.88 94 GLU A C 1
ATOM 692 O O . GLU A 1 94 ? 4.256 15.795 -15.991 1.00 95.88 94 GLU A O 1
ATOM 697 N N . PRO A 1 95 ? 5.775 15.535 -17.633 1.00 95.12 95 PRO A N 1
ATOM 698 C CA . PRO A 1 95 ? 4.874 16.029 -18.671 1.00 95.12 95 PRO A CA 1
ATOM 699 C C . PRO A 1 95 ? 3.583 15.209 -18.812 1.00 95.12 95 PRO A C 1
ATOM 701 O O . PRO A 1 95 ? 2.563 15.757 -19.212 1.00 95.12 95 PRO A O 1
ATOM 704 N N . LEU A 1 96 ? 3.589 13.916 -18.459 1.00 92.56 96 LEU A N 1
ATOM 705 C CA . LEU A 1 96 ? 2.392 13.060 -18.503 1.00 92.56 96 LEU A CA 1
ATOM 706 C C . LEU A 1 96 ? 1.390 13.389 -17.389 1.00 92.56 96 LEU A C 1
ATOM 708 O O . LEU A 1 96 ? 0.233 12.981 -17.459 1.00 92.56 96 LEU A O 1
ATOM 712 N N . LEU A 1 97 ? 1.840 14.087 -16.345 1.00 93.56 97 LEU A N 1
ATOM 713 C CA . LEU A 1 97 ? 1.027 14.524 -15.213 1.00 93.56 97 LEU A CA 1
ATOM 714 C C . LEU A 1 97 ? 0.748 16.036 -15.267 1.00 93.56 97 LEU A C 1
ATOM 716 O O . LEU A 1 97 ? 0.137 16.555 -14.338 1.00 93.56 97 LEU A O 1
ATOM 720 N N . ALA A 1 98 ? 1.174 16.746 -16.320 1.00 91.50 98 ALA A N 1
ATOM 721 C CA . ALA A 1 98 ? 1.039 18.202 -16.417 1.00 91.50 98 ALA A CA 1
ATOM 722 C C . ALA A 1 98 ? -0.424 18.669 -16.330 1.00 91.50 98 ALA A C 1
ATOM 724 O O . ALA A 1 98 ? -0.717 19.639 -15.637 1.00 91.50 98 ALA A O 1
ATOM 725 N N . ASP A 1 99 ? -1.336 17.923 -16.958 1.00 91.69 99 ASP A N 1
ATOM 726 C CA . ASP A 1 99 ? -2.774 18.218 -16.970 1.00 91.69 99 ASP A CA 1
ATOM 727 C C . ASP A 1 99 ? -3.542 17.517 -15.834 1.00 91.69 99 ASP A C 1
ATOM 729 O O . ASP A 1 99 ? -4.770 17.410 -15.876 1.00 91.69 99 ASP A O 1
ATOM 733 N N . LEU A 1 100 ? -2.846 16.965 -14.833 1.00 93.12 100 LEU A N 1
ATOM 734 C CA . LEU A 1 100 ? -3.487 16.298 -13.702 1.00 93.12 100 LEU A CA 1
ATOM 735 C C . LEU A 1 100 ? -4.339 17.295 -12.905 1.00 93.12 100 LEU A C 1
ATOM 737 O O . LEU A 1 100 ? -3.842 18.313 -12.430 1.00 93.12 100 LEU A O 1
ATOM 741 N N . ASP A 1 101 ? -5.606 16.945 -12.683 1.00 91.19 101 ASP A N 1
ATOM 742 C CA . ASP A 1 101 ? -6.519 17.684 -11.810 1.00 91.19 101 ASP A CA 1
ATOM 743 C C . ASP A 1 101 ? -6.112 17.488 -10.335 1.00 91.19 101 ASP A C 1
ATOM 745 O O . ASP A 1 101 ? -6.576 16.586 -9.626 1.00 91.19 101 ASP A O 1
ATOM 749 N N . SER A 1 102 ? -5.144 18.294 -9.898 1.00 88.88 102 SER A N 1
ATOM 750 C CA . SER A 1 102 ? -4.517 18.203 -8.578 1.00 88.88 102 SER A CA 1
ATOM 751 C C . SER A 1 102 ? -5.484 18.541 -7.444 1.00 88.88 102 SER A C 1
ATOM 753 O O . SER A 1 102 ? -5.391 17.934 -6.375 1.00 88.88 102 SER A O 1
ATOM 755 N N . GLU A 1 103 ? -6.450 19.431 -7.685 1.00 87.75 103 GLU A N 1
ATOM 756 C CA . GLU A 1 103 ? -7.513 19.761 -6.732 1.00 87.75 103 GLU A CA 1
ATOM 757 C C . GLU A 1 103 ? -8.436 18.564 -6.506 1.00 87.75 103 GLU A C 1
ATOM 759 O O . GLU A 1 103 ? -8.750 18.219 -5.364 1.00 87.75 103 GLU A O 1
ATOM 764 N N . ARG A 1 104 ? -8.831 17.876 -7.584 1.00 90.00 104 ARG A N 1
ATOM 765 C CA . ARG A 1 104 ? -9.723 16.719 -7.494 1.00 90.00 104 ARG A CA 1
ATOM 766 C C . ARG A 1 104 ? -9.075 15.502 -6.848 1.00 90.00 104 ARG A C 1
ATOM 768 O O . ARG A 1 104 ? -9.756 14.787 -6.111 1.00 90.00 104 ARG A O 1
ATOM 775 N N . TYR A 1 105 ? -7.816 15.206 -7.173 1.00 89.19 105 TYR A N 1
ATOM 776 C CA . TYR A 1 105 ? -7.174 13.959 -6.739 1.00 89.19 105 TYR A CA 1
ATOM 777 C C . TYR A 1 105 ? -6.296 14.109 -5.493 1.00 89.19 105 TYR A C 1
ATOM 779 O O . TYR A 1 105 ? -6.143 13.124 -4.776 1.00 89.19 105 TYR A O 1
ATOM 787 N N . SER A 1 106 ? -5.768 15.306 -5.198 1.00 88.56 106 SER A N 1
ATOM 788 C CA . SER A 1 106 ? -4.986 15.627 -3.987 1.00 88.56 106 SER A CA 1
ATOM 789 C C . SER A 1 106 ? -3.996 14.522 -3.574 1.00 88.56 106 SER A C 1
ATOM 791 O O . SER A 1 106 ? -3.999 14.054 -2.427 1.00 88.56 106 SER A O 1
ATOM 793 N N . LEU A 1 107 ? -3.179 14.080 -4.539 1.00 91.50 107 LEU A N 1
ATOM 794 C CA . LEU A 1 107 ? -2.164 13.048 -4.329 1.00 91.50 107 LEU A CA 1
ATOM 795 C C . LEU A 1 107 ? -1.104 13.532 -3.340 1.00 91.50 107 LEU A C 1
ATOM 797 O O . LEU A 1 107 ? -0.654 14.676 -3.402 1.00 91.50 107 LEU A O 1
ATOM 801 N N . GLU A 1 108 ? -0.678 12.643 -2.454 1.00 92.44 108 GLU A N 1
ATOM 802 C CA . GLU A 1 108 ? 0.475 12.886 -1.589 1.00 92.44 108 GLU A CA 1
ATOM 803 C C . GLU A 1 108 ? 1.782 12.696 -2.361 1.00 92.44 108 GLU A C 1
ATOM 805 O O . GLU A 1 108 ? 1.812 12.054 -3.413 1.00 92.44 108 GLU A O 1
ATOM 810 N N . THR A 1 109 ? 2.882 13.244 -1.838 1.00 92.62 109 THR A N 1
ATOM 811 C CA . THR A 1 109 ? 4.187 13.238 -2.518 1.00 92.62 109 THR A CA 1
ATOM 812 C C . THR A 1 109 ? 4.601 11.835 -2.965 1.00 92.62 109 THR A C 1
ATOM 814 O O . THR A 1 109 ? 4.866 11.633 -4.148 1.00 92.62 109 THR A O 1
ATOM 817 N N . TYR A 1 110 ? 4.538 10.845 -2.067 1.00 93.38 110 TYR A N 1
ATOM 818 C CA . TYR A 1 110 ? 4.899 9.459 -2.393 1.00 93.38 110 TYR A CA 1
ATOM 819 C C . TYR A 1 110 ? 3.953 8.821 -3.426 1.00 93.38 110 TYR A C 1
ATOM 821 O O . TYR A 1 110 ? 4.365 7.972 -4.213 1.00 93.38 110 TYR A O 1
ATOM 829 N N . GLU A 1 111 ? 2.673 9.212 -3.467 1.00 93.75 111 GLU A N 1
ATOM 830 C CA . GLU A 1 111 ? 1.733 8.718 -4.480 1.00 93.75 111 GLU A CA 1
ATOM 831 C C . GLU A 1 111 ? 2.056 9.296 -5.851 1.00 93.75 111 GLU A C 1
ATOM 833 O O . GLU A 1 111 ? 1.994 8.575 -6.847 1.00 93.75 111 GLU A O 1
ATOM 838 N N . ARG A 1 112 ? 2.437 10.579 -5.903 1.00 95.12 112 ARG A N 1
ATOM 839 C CA . ARG A 1 112 ? 2.912 11.217 -7.132 1.00 95.12 112 ARG A CA 1
ATOM 840 C C . ARG A 1 112 ? 4.201 10.557 -7.625 1.00 95.12 112 ARG A C 1
ATOM 842 O O . ARG A 1 112 ? 4.289 10.256 -8.810 1.00 95.12 112 ARG A O 1
ATOM 849 N N . GLU A 1 113 ? 5.163 10.287 -6.744 1.00 95.94 113 GLU A N 1
ATOM 850 C CA . GLU A 1 113 ? 6.422 9.592 -7.074 1.00 95.94 113 GLU A CA 1
ATOM 851 C C . GLU A 1 113 ? 6.169 8.175 -7.623 1.00 95.94 113 GLU A C 1
ATOM 853 O O . GLU A 1 113 ? 6.683 7.798 -8.683 1.00 95.94 113 GLU A O 1
ATOM 858 N N . ASN A 1 114 ? 5.281 7.415 -6.973 1.00 95.81 114 ASN A N 1
ATOM 859 C CA . ASN A 1 114 ? 4.848 6.101 -7.452 1.00 95.81 114 ASN A CA 1
ATOM 860 C C . ASN A 1 114 ? 4.145 6.185 -8.817 1.00 95.81 114 ASN A C 1
ATOM 862 O O . ASN A 1 114 ? 4.387 5.359 -9.704 1.00 95.81 114 ASN A O 1
ATOM 866 N N . LEU A 1 115 ? 3.286 7.191 -9.009 1.00 95.94 115 LEU A N 1
ATOM 867 C CA . LEU A 1 115 ? 2.567 7.408 -10.262 1.00 95.94 115 LEU A CA 1
ATOM 868 C C . LEU A 1 115 ? 3.512 7.792 -11.404 1.00 95.94 115 LEU A C 1
ATOM 870 O O . LEU A 1 115 ? 3.337 7.291 -12.511 1.00 95.94 115 LEU A O 1
ATOM 874 N N . LEU A 1 116 ? 4.535 8.609 -11.144 1.00 97.81 116 LEU A N 1
ATOM 875 C CA . LEU A 1 116 ? 5.581 8.934 -12.118 1.00 97.81 116 LEU A CA 1
ATOM 876 C C . LEU A 1 116 ? 6.339 7.680 -12.565 1.00 97.81 116 LEU A C 1
ATOM 878 O O . LEU A 1 116 ? 6.526 7.467 -13.764 1.00 97.81 116 LEU A O 1
ATOM 882 N N . CYS A 1 117 ? 6.704 6.802 -11.625 1.00 98.31 117 CYS A N 1
ATOM 883 C CA . CYS A 1 117 ? 7.337 5.525 -11.955 1.00 98.31 117 CYS A CA 1
ATOM 884 C C . CYS A 1 117 ? 6.441 4.665 -12.860 1.00 98.31 117 CYS A C 1
ATOM 886 O O . CYS A 1 117 ? 6.892 4.147 -13.886 1.00 98.31 117 CYS A O 1
ATOM 888 N N . ALA A 1 118 ? 5.160 4.534 -12.505 1.00 96.88 118 ALA A N 1
ATOM 889 C CA . ALA A 1 118 ? 4.193 3.754 -13.273 1.00 96.88 118 ALA A CA 1
ATOM 890 C C . ALA A 1 118 ? 3.932 4.351 -14.668 1.00 96.88 118 ALA A C 1
ATOM 892 O O . ALA A 1 118 ? 3.903 3.617 -15.658 1.00 96.88 118 ALA A O 1
ATOM 893 N N . ALA A 1 119 ? 3.780 5.674 -14.760 1.00 96.94 119 ALA A N 1
ATOM 894 C CA . ALA A 1 119 ? 3.547 6.395 -16.007 1.00 96.94 119 ALA A CA 1
ATOM 895 C C . ALA A 1 119 ? 4.744 6.275 -16.958 1.00 96.94 119 ALA A C 1
ATOM 897 O O . ALA A 1 119 ? 4.560 5.970 -18.139 1.00 96.94 119 ALA A O 1
ATOM 898 N N . LEU A 1 120 ? 5.971 6.418 -16.445 1.00 97.75 120 LEU A N 1
ATOM 899 C CA . LEU A 1 120 ? 7.175 6.251 -17.254 1.00 97.75 120 LEU A CA 1
ATOM 900 C C . LEU A 1 120 ? 7.328 4.811 -17.747 1.00 97.75 120 LEU A C 1
ATOM 902 O O . LEU A 1 120 ? 7.622 4.584 -18.919 1.00 97.75 120 LEU A O 1
ATOM 906 N N . ALA A 1 121 ? 7.083 3.827 -16.876 1.00 97.62 121 ALA A N 1
ATOM 907 C CA . ALA A 1 121 ? 7.122 2.421 -17.262 1.00 97.62 121 ALA A CA 1
ATOM 908 C C . ALA A 1 121 ? 6.096 2.114 -18.366 1.00 97.62 121 ALA A C 1
ATOM 910 O O . ALA A 1 121 ? 6.416 1.420 -19.332 1.00 97.62 121 ALA A O 1
ATOM 911 N N . PHE A 1 122 ? 4.886 2.675 -18.264 1.00 96.31 122 PHE A N 1
ATOM 912 C CA . PHE A 1 122 ? 3.862 2.562 -19.299 1.00 96.31 122 PHE A CA 1
ATOM 913 C C . PHE A 1 122 ? 4.311 3.197 -20.622 1.00 96.31 122 PHE A C 1
ATOM 915 O O . PHE A 1 122 ? 4.222 2.547 -21.662 1.00 96.31 122 PHE A O 1
ATOM 922 N N . GLN A 1 123 ? 4.837 4.425 -20.591 1.00 96.44 123 GLN A N 1
ATOM 923 C CA . GLN A 1 123 ? 5.292 5.137 -21.787 1.00 96.44 123 GLN A CA 1
ATOM 924 C C . GLN A 1 123 ? 6.434 4.399 -22.503 1.00 96.44 123 GLN A C 1
ATOM 926 O O . GLN A 1 123 ? 6.447 4.324 -23.730 1.00 96.44 123 GLN A O 1
ATOM 931 N N . LEU A 1 124 ? 7.369 3.807 -21.752 1.00 95.62 124 LEU A N 1
ATOM 932 C CA . LEU A 1 124 ? 8.468 3.015 -22.315 1.00 95.62 124 LEU A CA 1
ATOM 933 C C . LEU A 1 124 ? 7.980 1.726 -22.989 1.00 95.62 124 LEU A C 1
ATOM 935 O O . LEU A 1 124 ? 8.525 1.327 -24.018 1.00 95.62 124 LEU A O 1
ATOM 939 N N . LEU A 1 125 ? 6.953 1.077 -22.433 1.00 94.81 125 LEU A N 1
ATOM 940 C CA . LEU A 1 125 ? 6.354 -0.123 -23.024 1.00 94.81 125 LEU A CA 1
ATOM 941 C C . LEU A 1 125 ? 5.458 0.191 -24.225 1.00 94.81 125 LEU A C 1
ATOM 943 O O . LEU A 1 125 ? 5.405 -0.585 -25.182 1.00 94.81 125 LEU A O 1
ATOM 947 N N . PHE A 1 126 ? 4.745 1.314 -24.173 1.00 95.19 126 PHE A N 1
ATOM 948 C CA . PHE A 1 126 ? 3.712 1.676 -25.135 1.00 95.19 126 PHE A CA 1
ATOM 949 C C . PHE A 1 126 ? 3.897 3.108 -25.655 1.00 95.19 126 PHE A C 1
ATOM 951 O O . PHE A 1 126 ? 3.007 3.940 -25.495 1.00 95.19 126 PHE A O 1
ATOM 958 N N . PRO A 1 127 ? 4.998 3.408 -26.368 1.00 93.56 127 PRO A N 1
ATOM 959 C CA . PRO A 1 127 ? 5.349 4.778 -26.760 1.00 93.56 127 PRO A CA 1
ATOM 960 C C . PRO A 1 127 ? 4.357 5.437 -27.730 1.00 93.56 127 PRO A C 1
ATOM 962 O O . PRO A 1 127 ? 4.434 6.634 -27.975 1.00 93.56 127 PRO A O 1
ATOM 965 N N . LYS A 1 128 ? 3.447 4.652 -28.320 1.00 93.94 128 LYS A N 1
ATOM 966 C CA . LYS A 1 128 ? 2.409 5.118 -29.251 1.00 93.94 128 LYS A CA 1
ATOM 967 C C . LYS A 1 128 ? 1.016 5.190 -28.621 1.00 93.94 128 LYS A C 1
ATOM 969 O O . LYS A 1 128 ? 0.071 5.534 -29.323 1.00 93.94 128 LYS A O 1
ATOM 974 N N . LEU A 1 129 ? 0.864 4.783 -27.360 1.00 92.44 129 LEU A N 1
ATOM 975 C CA . LEU A 1 129 ? -0.408 4.866 -26.651 1.00 92.44 129 LEU A CA 1
ATOM 976 C C . LEU A 1 129 ? -0.408 6.104 -25.766 1.00 92.44 129 LEU A C 1
ATOM 978 O O . LEU A 1 129 ? 0.502 6.306 -24.966 1.00 92.44 129 LEU A O 1
ATOM 982 N N . GLU A 1 130 ? -1.458 6.904 -25.896 1.00 89.88 130 GLU A N 1
ATOM 983 C CA . GLU A 1 130 ? -1.686 8.037 -25.010 1.00 89.88 130 GLU A CA 1
ATOM 984 C C . GLU A 1 130 ? -2.101 7.553 -23.616 1.00 89.88 130 GLU A C 1
ATOM 986 O O . GLU A 1 130 ? -2.885 6.608 -23.465 1.00 89.88 130 GLU A O 1
ATOM 991 N N . LEU A 1 131 ? -1.561 8.218 -22.595 1.00 90.75 131 LEU A N 1
ATOM 992 C CA . LEU A 1 131 ? -1.859 7.966 -21.193 1.00 90.75 131 LEU A CA 1
ATOM 993 C C . LEU A 1 131 ? -2.705 9.117 -20.646 1.00 90.75 131 LEU A C 1
ATOM 995 O O . LEU A 1 131 ? -2.193 10.201 -20.395 1.00 90.75 131 LEU A O 1
ATOM 999 N N . ASP A 1 132 ? -3.988 8.860 -20.415 1.00 90.25 132 ASP A N 1
ATOM 1000 C CA . ASP A 1 132 ? -4.871 9.802 -19.723 1.00 90.25 132 ASP A CA 1
ATOM 1001 C C . ASP A 1 132 ? -4.896 9.478 -18.221 1.00 90.25 132 ASP A C 1
ATOM 1003 O O . ASP A 1 132 ? -5.633 8.600 -17.754 1.00 90.25 132 ASP A O 1
ATOM 1007 N N . VAL A 1 133 ? -4.051 10.177 -17.462 1.00 91.31 133 VAL A N 1
ATOM 1008 C CA . VAL A 1 133 ? -3.902 9.982 -16.013 1.00 91.31 133 VAL A CA 1
ATOM 1009 C C . VAL A 1 133 ? -5.185 10.351 -15.262 1.00 91.31 133 VAL A C 1
ATOM 1011 O O . VAL A 1 133 ? -5.590 9.623 -14.353 1.00 91.31 133 VAL A O 1
ATOM 1014 N N . ASN A 1 134 ? -5.880 11.417 -15.671 1.00 89.56 134 ASN A N 1
ATOM 1015 C CA . ASN A 1 134 ? -7.142 11.830 -15.052 1.00 89.56 134 ASN A CA 1
ATOM 1016 C C . ASN A 1 134 ? -8.213 10.750 -15.200 1.00 89.56 134 ASN A C 1
ATOM 1018 O O . ASN A 1 134 ? -8.929 10.449 -14.245 1.00 89.56 134 ASN A O 1
ATOM 1022 N N . LYS A 1 135 ? -8.318 10.122 -16.372 1.00 88.56 135 LYS A N 1
ATOM 1023 C CA . LYS A 1 135 ? -9.240 9.004 -16.592 1.00 88.56 135 LYS A CA 1
ATOM 1024 C C . LYS A 1 135 ? -8.870 7.777 -15.764 1.00 88.56 135 LYS A C 1
ATOM 1026 O O . LYS A 1 135 ? -9.767 7.104 -15.248 1.00 88.56 135 LYS A O 1
ATOM 1031 N N . LEU A 1 136 ? -7.578 7.483 -15.613 1.00 88.31 136 LEU A N 1
ATOM 1032 C CA . LEU A 1 136 ? -7.112 6.375 -14.778 1.00 88.31 136 LEU A CA 1
ATOM 1033 C C . LEU A 1 136 ? -7.446 6.601 -13.304 1.00 88.31 136 LEU A C 1
ATOM 1035 O O . LEU A 1 136 ? -8.082 5.740 -12.698 1.00 88.31 136 LEU A O 1
ATOM 1039 N N . LEU A 1 137 ? -7.108 7.761 -12.741 1.00 86.06 137 LEU A N 1
ATOM 1040 C CA . LEU A 1 137 ? -7.445 8.098 -11.355 1.00 86.06 137 LEU A CA 1
ATOM 1041 C C . LEU A 1 137 ? -8.961 8.228 -11.151 1.00 86.06 137 LEU A C 1
ATOM 1043 O O . LEU A 1 137 ? -9.494 7.798 -10.129 1.00 86.06 137 LEU A O 1
ATOM 1047 N N . GLY A 1 138 ? -9.688 8.703 -12.164 1.00 85.94 138 GLY A N 1
ATOM 1048 C CA . GLY A 1 138 ? -11.150 8.747 -12.186 1.00 85.94 138 GLY A CA 1
ATOM 1049 C C . GLY A 1 138 ? -11.810 7.367 -12.113 1.00 85.94 138 GLY A C 1
ATOM 1050 O O . GLY A 1 138 ? -12.947 7.256 -11.649 1.00 85.94 138 GLY A O 1
ATOM 1051 N N . SER A 1 139 ? -11.092 6.300 -12.489 1.00 82.50 139 SER A N 1
ATOM 1052 C CA . SER A 1 139 ? -11.534 4.914 -12.282 1.00 82.50 139 SER A CA 1
ATOM 1053 C C . SER A 1 139 ? -11.444 4.449 -10.823 1.00 82.50 139 SER A C 1
ATOM 1055 O O . SER A 1 139 ? -11.907 3.349 -10.518 1.00 82.50 139 SER A O 1
ATOM 1057 N N . LYS A 1 140 ? -10.902 5.301 -9.938 1.00 82.06 140 LYS A N 1
ATOM 1058 C CA . LYS A 1 140 ? -10.680 5.061 -8.509 1.00 82.06 140 LYS A CA 1
ATOM 1059 C C . LYS A 1 140 ? -9.857 3.786 -8.294 1.00 82.06 140 LYS A C 1
ATOM 1061 O O . LYS A 1 140 ? -10.397 2.806 -7.772 1.00 82.06 140 LYS A O 1
ATOM 1066 N N . PRO A 1 141 ? -8.586 3.765 -8.753 1.00 81.75 141 PRO A N 1
ATOM 1067 C CA . PRO A 1 141 ? -7.707 2.634 -8.502 1.00 81.75 141 PRO A CA 1
ATOM 1068 C C . PRO A 1 141 ? -7.659 2.386 -6.997 1.00 81.75 141 PRO A C 1
ATOM 1070 O O . PRO A 1 141 ? -7.560 3.319 -6.204 1.00 81.75 141 PRO A O 1
ATOM 1073 N N . TYR A 1 142 ? -7.800 1.125 -6.621 1.00 82.31 142 TYR A N 1
ATOM 1074 C CA . TYR A 1 142 ? -7.936 0.722 -5.235 1.00 82.31 142 TYR A CA 1
ATOM 1075 C C . TYR A 1 142 ? -6.871 -0.318 -4.915 1.00 82.31 142 TYR A C 1
ATOM 1077 O O . TYR A 1 142 ? -6.692 -1.285 -5.663 1.00 82.31 142 TYR A O 1
ATOM 1085 N N . LEU A 1 143 ? -6.193 -0.110 -3.792 1.00 86.44 143 LEU A N 1
ATOM 1086 C CA . LEU A 1 143 ? -5.192 -1.008 -3.249 1.00 86.44 143 LEU A CA 1
ATOM 1087 C C . LEU A 1 143 ? -5.531 -1.232 -1.774 1.00 86.44 143 LEU A C 1
ATOM 1089 O O . LEU A 1 143 ? -5.524 -0.292 -0.984 1.00 86.44 143 LEU A O 1
ATOM 1093 N N . SER A 1 144 ? -5.896 -2.467 -1.430 1.00 89.25 144 SER A N 1
ATOM 1094 C CA . SER A 1 144 ? -6.288 -2.810 -0.059 1.00 89.25 144 SER A CA 1
ATOM 1095 C C . SER A 1 144 ? -5.130 -2.558 0.907 1.00 89.25 144 SER A C 1
ATOM 1097 O O . SER A 1 144 ? -3.965 -2.784 0.570 1.00 89.25 144 SER A O 1
ATOM 1099 N N . GLY A 1 145 ? -5.460 -2.035 2.086 1.00 92.06 145 GLY A N 1
ATOM 1100 C CA . GLY A 1 145 ? -4.493 -1.630 3.097 1.00 92.06 145 GLY A CA 1
ATOM 1101 C C . GLY A 1 145 ? -3.662 -0.394 2.740 1.00 92.06 145 GLY A C 1
ATOM 1102 O O . GLY A 1 145 ? -2.640 -0.188 3.383 1.00 92.06 145 GLY A O 1
ATOM 1103 N N . ARG A 1 146 ? -4.039 0.411 1.734 1.00 93.31 146 ARG A N 1
ATOM 1104 C CA . ARG A 1 146 ? -3.370 1.685 1.393 1.00 93.31 146 ARG A CA 1
ATOM 1105 C C . ARG A 1 146 ? -4.363 2.838 1.421 1.00 93.31 146 ARG A C 1
ATOM 1107 O O . ARG A 1 146 ? -5.180 2.964 0.508 1.00 93.31 146 ARG A O 1
ATOM 1114 N N . LYS A 1 147 ? -4.326 3.642 2.489 1.00 92.12 147 LYS A N 1
ATOM 1115 C CA . LYS A 1 147 ? -5.346 4.656 2.832 1.00 92.12 147 LYS A CA 1
ATOM 1116 C C . LYS A 1 147 ? -6.777 4.158 2.604 1.00 92.12 147 LYS A C 1
ATOM 1118 O O . LYS A 1 147 ? -7.655 4.874 2.112 1.00 92.12 147 LYS A O 1
ATOM 1123 N N . GLU A 1 148 ? -7.003 2.893 2.932 1.00 93.88 148 GLU A N 1
ATOM 1124 C CA . GLU A 1 148 ? -8.265 2.228 2.676 1.00 93.88 148 GLU A CA 1
ATOM 1125 C C . GLU A 1 148 ? -9.304 2.687 3.702 1.00 93.88 148 GLU A C 1
ATOM 1127 O O . GLU A 1 148 ? -9.020 2.777 4.894 1.00 93.88 148 GLU A O 1
ATOM 1132 N N . ARG A 1 149 ? -10.536 2.943 3.248 1.00 93.94 149 ARG A N 1
ATOM 1133 C CA . ARG A 1 149 ? -11.668 3.194 4.144 1.00 93.94 149 ARG A CA 1
ATOM 1134 C C . ARG A 1 149 ? -12.472 1.913 4.318 1.00 93.94 149 ARG A C 1
ATOM 1136 O O . ARG A 1 149 ? -13.059 1.433 3.351 1.00 93.94 149 ARG A O 1
ATOM 1143 N N . VAL A 1 150 ? -12.530 1.390 5.539 1.00 95.25 150 VAL A N 1
ATOM 1144 C CA . VAL A 1 150 ? -13.213 0.124 5.854 1.00 95.25 150 VAL A CA 1
ATOM 1145 C C . VAL A 1 150 ? -14.417 0.381 6.748 1.00 95.25 150 VAL A C 1
ATOM 1147 O O . VAL A 1 150 ? -14.297 1.027 7.786 1.00 95.25 150 VAL A O 1
ATOM 1150 N N . SER A 1 151 ? -15.589 -0.110 6.350 1.00 95.38 151 SER A N 1
ATOM 1151 C CA . SER A 1 151 ? -16.792 -0.023 7.179 1.00 95.38 151 SER A CA 1
ATOM 1152 C C . SER A 1 151 ? -16.782 -1.132 8.227 1.00 95.38 151 SER A C 1
ATOM 1154 O O . SER A 1 151 ? -16.510 -2.287 7.914 1.00 95.38 151 SER A O 1
ATOM 1156 N N . VAL A 1 152 ? -17.116 -0.784 9.467 1.00 95.44 152 VAL A N 1
ATOM 1157 C CA . VAL A 1 152 ? -17.292 -1.730 10.586 1.00 95.44 152 VAL A CA 1
ATOM 1158 C C . VAL A 1 152 ? -18.662 -1.571 11.241 1.00 95.44 152 VAL A C 1
ATOM 1160 O O . VAL A 1 152 ? -18.867 -1.883 12.413 1.00 95.44 152 VAL A O 1
ATOM 1163 N N . SER A 1 153 ? -19.630 -1.050 10.483 1.00 93.19 153 SER A N 1
ATOM 1164 C CA . SER A 1 153 ? -20.966 -0.784 11.014 1.00 93.19 153 SER A CA 1
ATOM 1165 C C . SER A 1 153 ? -21.650 -2.072 11.475 1.00 93.19 153 SER A C 1
ATOM 1167 O O . SER A 1 153 ? -22.215 -2.109 12.560 1.00 93.19 153 SER A O 1
ATOM 1169 N N . ALA A 1 154 ? -21.521 -3.168 10.723 1.00 92.38 154 ALA A N 1
ATOM 1170 C CA . ALA A 1 154 ? -22.072 -4.459 11.130 1.00 92.38 154 ALA A CA 1
ATOM 1171 C C . ALA A 1 154 ? -21.348 -5.053 12.354 1.00 92.38 154 ALA A C 1
ATOM 1173 O O . ALA A 1 154 ? -22.019 -5.543 13.258 1.00 92.38 154 ALA A O 1
ATOM 1174 N N . LEU A 1 155 ? -20.013 -4.933 12.433 1.00 91.00 155 LEU A N 1
ATOM 1175 C CA . LEU A 1 155 ? -19.220 -5.373 13.595 1.00 91.00 155 LEU A CA 1
ATOM 1176 C C . LEU A 1 155 ? -19.674 -4.691 14.897 1.00 91.00 155 LEU A C 1
ATOM 1178 O O . LEU A 1 155 ? -19.654 -5.294 15.964 1.00 91.00 155 LEU A O 1
ATOM 1182 N N . THR A 1 156 ? -20.099 -3.434 14.800 1.00 91.00 156 THR A N 1
ATOM 1183 C CA . THR A 1 156 ? -20.495 -2.597 15.941 1.00 91.00 156 THR A CA 1
ATOM 1184 C C . THR A 1 156 ? -22.012 -2.562 16.166 1.00 91.00 156 THR A C 1
ATOM 1186 O O . THR A 1 156 ? -22.517 -1.696 16.882 1.00 91.00 156 THR A O 1
ATOM 1189 N N . GLY A 1 157 ? -22.780 -3.447 15.518 1.00 90.50 157 GLY A N 1
ATOM 1190 C CA . GLY A 1 157 ? -24.245 -3.456 15.622 1.00 90.50 157 GLY A CA 1
ATOM 1191 C C . GLY A 1 157 ? -24.916 -2.162 15.133 1.00 90.50 157 GLY A C 1
ATOM 1192 O O . GLY A 1 157 ? -26.017 -1.830 15.561 1.00 90.50 157 GLY A O 1
ATOM 1193 N N . GLY A 1 158 ? -24.249 -1.405 14.261 1.00 90.38 158 GLY A N 1
ATOM 1194 C CA . GLY A 1 158 ? -24.718 -0.141 13.695 1.00 90.38 158 GLY A CA 1
ATOM 1195 C C . GLY A 1 158 ? -24.402 1.100 14.532 1.00 90.38 158 GLY A C 1
ATOM 1196 O O . GLY A 1 158 ? -24.791 2.198 14.131 1.00 90.38 158 GLY A O 1
ATOM 1197 N N . THR A 1 159 ? -23.712 0.951 15.668 1.00 91.44 159 THR A N 1
ATOM 1198 C CA . THR A 1 159 ? -23.382 2.075 16.563 1.00 91.44 159 THR A CA 1
ATOM 1199 C C . THR A 1 159 ? -22.371 3.040 15.953 1.00 91.44 159 THR A C 1
ATOM 1201 O O . THR A 1 159 ? -22.491 4.240 16.181 1.00 91.44 159 THR A O 1
ATOM 1204 N N . ARG A 1 160 ? -21.439 2.542 15.129 1.00 94.31 160 ARG A N 1
ATOM 1205 C CA . ARG A 1 160 ? -20.501 3.362 14.358 1.00 94.31 160 ARG A CA 1
ATOM 1206 C C . ARG A 1 160 ? -20.866 3.381 12.876 1.00 94.31 160 ARG A C 1
ATOM 1208 O O . ARG A 1 160 ? -21.099 2.333 12.261 1.00 94.31 160 ARG A O 1
ATOM 1215 N N . LYS A 1 161 ? -20.857 4.570 12.270 1.00 94.88 161 LYS A N 1
ATOM 1216 C CA . LYS A 1 161 ? -21.056 4.768 10.822 1.00 94.88 161 LYS A CA 1
ATOM 1217 C C . LYS A 1 161 ? -19.798 5.236 10.104 1.00 94.88 161 LYS A C 1
ATOM 1219 O O . LYS A 1 161 ? -19.643 4.937 8.919 1.00 94.88 161 LYS A O 1
ATOM 1224 N N . GLN A 1 162 ? -18.909 5.961 10.780 1.00 95.19 162 GLN A N 1
ATOM 1225 C CA . GLN A 1 162 ? -17.659 6.405 10.177 1.00 95.19 162 GLN A CA 1
ATOM 1226 C C . GLN A 1 162 ? -16.740 5.208 9.887 1.00 95.19 162 GLN A C 1
ATOM 1228 O O . GLN A 1 162 ? -16.502 4.377 10.768 1.00 95.19 162 GLN A O 1
ATOM 1233 N N . PRO A 1 163 ? -16.183 5.097 8.669 1.00 95.88 163 PRO A N 1
ATOM 1234 C CA . PRO A 1 163 ? -15.239 4.034 8.360 1.00 95.88 163 PRO A CA 1
ATOM 1235 C C . PRO A 1 163 ? -13.919 4.226 9.118 1.00 95.88 163 PRO A C 1
ATOM 1237 O O . PRO A 1 163 ? -13.562 5.337 9.516 1.00 95.88 163 PRO A O 1
ATOM 1240 N N . LEU A 1 164 ? -13.184 3.131 9.277 1.00 97.12 164 LEU A N 1
ATOM 1241 C CA . LEU A 1 164 ? -11.795 3.124 9.728 1.00 97.12 164 LEU A CA 1
ATOM 1242 C C . LEU A 1 164 ? -10.882 3.570 8.584 1.00 97.12 164 LEU A C 1
ATOM 1244 O O . LEU A 1 164 ? -11.193 3.302 7.419 1.00 97.12 164 LEU A O 1
ATOM 1248 N N . LEU A 1 165 ? -9.750 4.192 8.909 1.00 97.50 165 LEU A N 1
ATOM 1249 C CA . LEU A 1 165 ? -8.637 4.357 7.976 1.00 97.50 165 LEU A CA 1
ATOM 1250 C C . LEU A 1 165 ? -7.654 3.198 8.166 1.00 97.50 165 LEU A C 1
ATOM 1252 O O . LEU A 1 165 ? -7.227 2.925 9.282 1.00 97.50 165 LEU A O 1
ATOM 1256 N N . VAL A 1 166 ? -7.289 2.517 7.087 1.00 97.56 166 VAL A N 1
ATOM 1257 C CA . VAL A 1 166 ? -6.443 1.322 7.131 1.00 97.56 166 VAL A CA 1
ATOM 1258 C C . VAL A 1 166 ? -5.219 1.540 6.251 1.00 97.56 166 VAL A C 1
ATOM 1260 O O . VAL A 1 166 ? -5.350 1.817 5.057 1.00 97.56 166 VAL A O 1
ATOM 1263 N N . GLU A 1 167 ? -4.031 1.421 6.842 1.00 96.94 167 GLU A N 1
ATOM 1264 C CA . GLU A 1 167 ? -2.754 1.654 6.166 1.00 96.94 167 GLU A CA 1
ATOM 1265 C C . GLU A 1 167 ? -1.702 0.621 6.581 1.00 96.94 167 GLU A C 1
ATOM 1267 O O . GLU A 1 167 ? -1.418 0.427 7.751 1.00 96.94 167 GLU A O 1
ATOM 1272 N N . GLY A 1 168 ? -1.054 -0.021 5.618 1.00 95.81 168 GLY A N 1
ATOM 1273 C CA . GLY A 1 168 ? 0.006 -0.999 5.836 1.00 95.81 168 GLY A CA 1
ATOM 1274 C C . GLY A 1 168 ? 1.385 -0.381 6.062 1.00 95.81 168 GLY A C 1
ATOM 1275 O O . GLY A 1 168 ? 2.367 -0.939 5.564 1.00 95.81 168 GLY A O 1
ATOM 1276 N N . ALA A 1 169 ? 1.491 0.768 6.731 1.00 95.25 169 ALA A N 1
ATOM 1277 C CA . ALA A 1 169 ? 2.769 1.405 7.046 1.00 95.25 169 ALA A CA 1
ATOM 1278 C C . ALA A 1 169 ? 3.523 0.574 8.096 1.00 95.25 169 ALA A C 1
ATOM 1280 O O . ALA A 1 169 ? 3.012 0.348 9.186 1.00 95.25 169 ALA A O 1
ATOM 1281 N N . HIS A 1 170 ? 4.726 0.093 7.765 1.00 92.19 170 HIS A N 1
ATOM 1282 C CA . HIS A 1 170 ? 5.484 -0.853 8.605 1.00 92.19 170 HIS A CA 1
ATOM 1283 C C . HIS A 1 170 ? 7.010 -0.642 8.569 1.00 92.19 170 HIS A C 1
ATOM 1285 O O . HIS A 1 170 ? 7.782 -1.508 9.000 1.00 92.19 170 HIS A O 1
ATOM 1291 N N . ASN A 1 171 ? 7.439 0.510 8.061 1.00 91.56 171 ASN A N 1
ATOM 1292 C CA . ASN A 1 171 ? 8.799 1.040 8.101 1.00 91.56 171 ASN A CA 1
ATOM 1293 C C . ASN A 1 171 ? 8.730 2.564 8.313 1.00 91.56 171 ASN A C 1
ATOM 1295 O O . ASN A 1 171 ? 7.631 3.129 8.315 1.00 91.56 171 ASN A O 1
ATOM 1299 N N . MET A 1 172 ? 9.874 3.217 8.532 1.00 92.88 172 MET A N 1
ATOM 1300 C CA . MET A 1 172 ? 9.897 4.649 8.851 1.00 92.88 172 MET A CA 1
ATOM 1301 C C . MET A 1 172 ? 9.333 5.502 7.714 1.00 92.88 172 MET A C 1
ATOM 1303 O O . MET A 1 172 ? 8.468 6.328 7.988 1.00 92.88 172 MET A O 1
ATOM 1307 N N . LEU A 1 173 ? 9.704 5.239 6.455 1.00 93.38 173 LEU A N 1
ATOM 1308 C CA . LEU A 1 173 ? 9.141 5.944 5.298 1.00 93.38 173 LEU A CA 1
ATOM 1309 C C . LEU A 1 173 ? 7.601 5.915 5.272 1.00 93.38 173 LEU A C 1
ATOM 1311 O O . LEU A 1 173 ? 6.951 6.945 5.091 1.00 93.38 173 LEU A O 1
ATOM 1315 N N . GLY A 1 174 ? 6.998 4.740 5.475 1.00 94.94 174 GLY A N 1
ATOM 1316 C CA . GLY A 1 174 ? 5.541 4.598 5.506 1.00 94.94 174 GLY A CA 1
ATOM 1317 C C . GLY A 1 174 ? 4.903 5.272 6.722 1.00 94.94 174 GLY A C 1
ATOM 1318 O O . GLY A 1 174 ? 3.829 5.859 6.608 1.00 94.94 174 GLY A O 1
ATOM 1319 N N . VAL A 1 175 ? 5.559 5.205 7.883 1.00 96.38 175 VAL A N 1
ATOM 1320 C CA . VAL A 1 175 ? 5.087 5.840 9.121 1.00 96.38 175 VAL A CA 1
ATOM 1321 C C . VAL A 1 175 ? 5.120 7.362 9.019 1.00 96.38 175 VAL A C 1
ATOM 1323 O O . VAL A 1 175 ? 4.160 8.012 9.419 1.00 96.38 175 VAL A O 1
ATOM 1326 N N . GLU A 1 176 ? 6.168 7.940 8.441 1.00 96.19 176 GLU A N 1
ATOM 1327 C CA . GLU A 1 176 ? 6.280 9.385 8.226 1.00 96.19 176 GLU A CA 1
ATOM 1328 C C . GLU A 1 176 ? 5.231 9.886 7.226 1.00 96.19 176 GLU A C 1
ATOM 1330 O O . GLU A 1 176 ? 4.596 10.923 7.451 1.00 96.19 176 GLU A O 1
ATOM 1335 N N . ALA A 1 177 ? 4.978 9.118 6.161 1.00 96.12 177 ALA A N 1
ATOM 1336 C CA . ALA A 1 177 ? 3.910 9.411 5.210 1.00 96.12 177 ALA A CA 1
ATOM 1337 C C . ALA A 1 177 ? 2.524 9.346 5.875 1.00 96.12 177 ALA A C 1
ATOM 1339 O O . ALA A 1 177 ? 1.715 10.262 5.709 1.00 96.12 177 ALA A O 1
ATOM 1340 N N . LEU A 1 178 ? 2.265 8.310 6.682 1.00 97.38 178 LEU A N 1
ATOM 1341 C CA . LEU A 1 178 ? 1.016 8.173 7.431 1.00 97.38 178 LEU A CA 1
ATOM 1342 C C . LEU A 1 178 ? 0.846 9.295 8.460 1.00 97.38 178 LEU A C 1
ATOM 1344 O O . LEU A 1 178 ? -0.232 9.874 8.541 1.00 97.38 178 LEU A O 1
ATOM 1348 N N . ASN A 1 179 ? 1.889 9.645 9.215 1.00 97.25 179 ASN A N 1
ATOM 1349 C CA . ASN A 1 179 ? 1.833 10.758 10.159 1.00 97.25 179 ASN A CA 1
ATOM 1350 C C . ASN A 1 179 ? 1.469 12.058 9.432 1.00 97.25 179 ASN A C 1
ATOM 1352 O O . ASN A 1 179 ? 0.511 12.726 9.813 1.00 97.25 179 ASN A O 1
ATOM 1356 N N . THR A 1 180 ? 2.165 12.368 8.334 1.00 96.62 180 THR A N 1
ATOM 1357 C CA . THR A 1 180 ? 1.867 13.535 7.489 1.00 96.62 180 THR A CA 1
ATOM 1358 C C . THR A 1 180 ? 0.396 13.562 7.063 1.00 96.62 180 THR A C 1
ATOM 1360 O O . THR A 1 180 ? -0.279 14.579 7.240 1.00 96.62 180 THR A O 1
ATOM 1363 N N . HIS A 1 181 ? -0.127 12.432 6.575 1.00 96.38 181 HIS A N 1
ATOM 1364 C CA . HIS A 1 181 ? -1.533 12.295 6.194 1.00 96.38 181 HIS A CA 1
ATOM 1365 C C . HIS A 1 181 ? -2.478 12.579 7.366 1.00 96.38 181 HIS A C 1
ATOM 1367 O O . HIS A 1 181 ? -3.443 13.335 7.237 1.00 96.38 181 HIS A O 1
ATOM 1373 N N . VAL A 1 182 ? -2.200 11.977 8.522 1.00 96.81 182 VAL A N 1
ATOM 1374 C CA . VAL A 1 182 ? -3.056 12.062 9.704 1.00 96.81 182 VAL A CA 1
ATOM 1375 C C . VAL A 1 182 ? -3.102 13.480 10.246 1.00 96.81 182 VAL A C 1
ATOM 1377 O O . VAL A 1 182 ? -4.198 13.985 10.483 1.00 96.81 182 VAL A O 1
ATOM 1380 N N . GLN A 1 183 ? -1.954 14.149 10.372 1.00 95.62 183 GLN A N 1
ATOM 1381 C CA . GLN A 1 183 ? -1.909 15.535 10.841 1.00 95.62 183 GLN A CA 1
ATOM 1382 C C . GLN A 1 183 ? -2.615 16.494 9.875 1.00 95.62 183 GLN A C 1
ATOM 1384 O O . GLN A 1 183 ? -3.274 17.429 10.321 1.00 95.62 183 GLN A O 1
ATOM 1389 N N . ALA A 1 184 ? -2.497 16.272 8.563 1.00 94.31 184 ALA A N 1
ATOM 1390 C CA . ALA A 1 184 ? -3.053 17.182 7.566 1.00 94.31 184 ALA A CA 1
ATOM 1391 C C . ALA A 1 184 ? -4.547 16.958 7.278 1.00 94.31 184 ALA A C 1
ATOM 1393 O O . ALA A 1 184 ? -5.252 17.914 6.959 1.00 94.31 184 ALA A O 1
ATOM 1394 N N . LYS A 1 185 ? -5.024 15.704 7.315 1.00 94.56 185 LYS A N 1
ATOM 1395 C CA . LYS A 1 185 ? -6.333 15.323 6.746 1.00 94.56 185 LYS A CA 1
ATOM 1396 C C . LYS A 1 185 ? -7.267 14.580 7.705 1.00 94.56 185 LYS A C 1
ATOM 1398 O O . LYS A 1 185 ? -8.460 14.507 7.417 1.00 94.56 185 LYS A O 1
ATOM 1403 N N . VAL A 1 186 ? -6.765 14.012 8.804 1.00 95.69 186 VAL A N 1
ATOM 1404 C CA . VAL A 1 186 ? -7.569 13.157 9.704 1.00 95.69 186 VAL A CA 1
ATOM 1405 C C . VAL A 1 186 ? -7.804 13.818 11.056 1.00 95.69 186 VAL A C 1
ATOM 1407 O O . VAL A 1 186 ? -8.939 13.858 11.529 1.00 95.69 186 VAL A O 1
ATOM 1410 N N . ARG A 1 187 ? -6.745 14.327 11.688 1.00 95.44 187 ARG A N 1
ATOM 1411 C CA . ARG A 1 187 ? -6.807 14.921 13.022 1.00 95.44 187 ARG A CA 1
ATOM 1412 C C . ARG A 1 187 ? -7.500 16.280 12.974 1.00 95.44 187 ARG A C 1
ATOM 1414 O O . ARG A 1 187 ? -7.163 17.132 12.156 1.00 95.44 187 ARG A O 1
ATOM 1421 N N . GLN A 1 188 ? -8.437 16.497 13.894 1.00 92.50 188 GLN A N 1
ATOM 1422 C CA . GLN A 1 188 ? -9.167 17.756 14.028 1.00 92.50 188 GLN A CA 1
ATOM 1423 C C . GLN A 1 188 ? -8.776 18.443 15.338 1.00 92.50 188 GLN A C 1
ATOM 1425 O O . GLN A 1 188 ? -9.268 18.119 16.415 1.00 92.50 188 GLN A O 1
ATOM 1430 N N . GLY A 1 189 ? -7.837 19.388 15.259 1.00 90.25 189 GLY A N 1
ATOM 1431 C CA . GLY A 1 189 ? -7.362 20.126 16.430 1.00 90.25 189 GLY A CA 1
ATOM 1432 C C . GLY A 1 189 ? -6.763 19.208 17.501 1.00 90.25 189 GLY A C 1
ATOM 1433 O O . GLY A 1 189 ? -5.787 18.508 17.244 1.00 90.25 189 GLY A O 1
ATOM 1434 N N . ARG A 1 190 ? -7.340 19.237 18.710 1.00 89.12 190 ARG A N 1
ATOM 1435 C CA . ARG A 1 190 ? -6.902 18.429 19.865 1.00 89.12 190 ARG A CA 1
ATOM 1436 C C . ARG A 1 190 ? -7.703 17.140 20.052 1.00 89.12 190 ARG A C 1
ATOM 1438 O O . ARG A 1 190 ? -7.571 16.505 21.093 1.00 89.12 190 ARG A O 1
ATOM 1445 N N . GLU A 1 191 ? -8.545 16.767 19.092 1.00 93.94 191 GLU A N 1
ATOM 1446 C CA . GLU A 1 191 ? -9.301 15.524 19.203 1.00 93.94 191 GLU A CA 1
ATOM 1447 C C . GLU A 1 191 ? -8.379 14.292 19.142 1.00 93.94 191 GLU A C 1
ATOM 1449 O O . GLU A 1 191 ? -7.376 14.292 18.406 1.00 93.94 191 GLU A O 1
ATOM 1454 N N . PRO A 1 192 ? -8.698 13.250 19.931 1.00 96.81 192 PRO A N 1
ATOM 1455 C CA . PRO A 1 192 ? -7.922 12.024 19.977 1.00 96.81 192 PRO A CA 1
ATOM 1456 C C . PRO A 1 192 ? -8.059 11.240 18.671 1.00 96.81 192 PRO A C 1
ATOM 1458 O O . PRO A 1 192 ? -9.153 11.085 18.126 1.00 96.81 192 PRO A O 1
ATOM 1461 N N . VAL A 1 193 ? -6.949 10.679 18.198 1.00 98.44 193 VAL A N 1
ATOM 1462 C CA . VAL A 1 193 ? -6.957 9.604 17.202 1.00 98.44 193 VAL A CA 1
ATOM 1463 C C . VAL A 1 193 ? -6.857 8.278 17.939 1.00 98.44 193 VAL A C 1
ATOM 1465 O O . VAL A 1 193 ? -6.087 8.146 18.884 1.00 98.44 193 VAL A O 1
ATOM 1468 N N . THR A 1 194 ? -7.650 7.291 17.530 1.00 98.69 194 THR A N 1
ATOM 1469 C CA . THR A 1 194 ? -7.579 5.943 18.100 1.00 98.69 194 THR A CA 1
ATOM 1470 C C . THR A 1 194 ? -6.793 5.032 17.171 1.00 98.69 194 THR A C 1
ATOM 1472 O O . THR A 1 194 ? -7.180 4.812 16.025 1.00 98.69 194 THR A O 1
ATOM 1475 N N . TRP A 1 195 ? -5.681 4.499 17.655 1.00 98.62 195 TRP A N 1
ATOM 1476 C CA . TRP A 1 195 ? -4.773 3.659 16.887 1.00 98.62 195 TRP A CA 1
ATOM 1477 C C . TRP A 1 195 ? -4.952 2.194 17.268 1.00 98.62 195 TRP A C 1
ATOM 1479 O O . TRP A 1 195 ? -4.929 1.849 18.446 1.00 98.62 195 TRP A O 1
ATOM 1489 N N . VAL A 1 196 ? -5.073 1.328 16.266 1.00 98.50 196 VAL A N 1
ATOM 1490 C CA . VAL A 1 196 ? -4.968 -0.126 16.413 1.00 98.50 196 VAL A CA 1
ATOM 1491 C C . VAL A 1 196 ? -3.777 -0.576 15.584 1.00 98.50 196 VAL A C 1
ATOM 1493 O O . VAL A 1 196 ? -3.757 -0.417 14.362 1.00 98.50 196 VAL A O 1
ATOM 1496 N N . MET A 1 197 ? -2.750 -1.085 16.249 1.00 98.12 197 MET A N 1
ATOM 1497 C CA . MET A 1 197 ? -1.453 -1.320 15.638 1.00 98.12 197 MET A CA 1
ATOM 1498 C C . MET A 1 197 ? -0.923 -2.705 15.981 1.00 98.12 197 MET A C 1
ATOM 1500 O O . MET A 1 197 ? -1.035 -3.170 17.108 1.00 98.12 197 MET A O 1
ATOM 1504 N N . ALA A 1 198 ? -0.296 -3.346 15.005 1.00 96.12 198 ALA A N 1
ATOM 1505 C CA . ALA A 1 198 ? 0.527 -4.527 15.221 1.00 96.12 198 ALA A CA 1
ATOM 1506 C C . ALA A 1 198 ? 1.740 -4.442 14.313 1.00 96.12 198 ALA A C 1
ATOM 1508 O O . ALA A 1 198 ? 1.653 -3.893 13.218 1.00 96.12 198 ALA A O 1
ATOM 1509 N N . MET A 1 199 ? 2.866 -5.018 14.716 1.00 94.38 199 MET A N 1
ATOM 1510 C CA . MET A 1 199 ? 4.088 -4.990 13.915 1.00 94.38 199 MET A CA 1
ATOM 1511 C C . MET A 1 199 ? 4.719 -6.370 13.853 1.00 94.38 199 MET A C 1
ATOM 1513 O O . MET A 1 199 ? 4.535 -7.198 14.739 1.00 94.38 199 MET A O 1
ATOM 1517 N N . SER A 1 200 ? 5.459 -6.631 12.779 1.00 90.62 200 SER A N 1
ATOM 1518 C CA . SER A 1 200 ? 6.240 -7.865 12.661 1.00 90.62 200 SER A CA 1
ATOM 1519 C C . SER A 1 200 ? 7.535 -7.724 13.446 1.00 90.62 200 SER A C 1
ATOM 1521 O O . SER A 1 200 ? 8.234 -6.725 13.273 1.00 90.62 200 SER A O 1
ATOM 1523 N N . ALA A 1 201 ? 7.871 -8.718 14.260 1.00 85.56 201 ALA A N 1
ATOM 1524 C CA . ALA A 1 201 ? 9.106 -8.751 15.021 1.00 85.56 201 ALA A CA 1
ATOM 1525 C C . ALA A 1 201 ? 10.321 -8.720 14.086 1.00 85.56 201 ALA A C 1
ATOM 1527 O O . ALA A 1 201 ? 10.388 -9.410 13.067 1.00 85.56 201 ALA A O 1
ATOM 1528 N N . SER A 1 202 ? 11.283 -7.877 14.442 1.00 81.62 202 SER A N 1
ATOM 1529 C CA . SER A 1 202 ? 12.506 -7.627 13.692 1.00 81.62 202 SER A CA 1
ATOM 1530 C C . SER A 1 202 ? 13.553 -7.092 14.654 1.00 81.62 202 SER A C 1
ATOM 1532 O O . SER A 1 202 ? 13.257 -6.213 15.452 1.00 81.62 202 SER A O 1
ATOM 1534 N N . SER A 1 203 ? 14.788 -7.569 14.565 1.00 69.62 203 SER A N 1
ATOM 1535 C CA . SER A 1 203 ? 15.884 -7.044 15.386 1.00 69.62 203 SER A CA 1
ATOM 1536 C C . SER A 1 203 ? 16.347 -5.646 14.963 1.00 69.62 203 SER A C 1
ATOM 1538 O O . SER A 1 203 ? 17.114 -5.024 15.689 1.00 69.62 203 SER A O 1
ATOM 1540 N N . THR A 1 204 ? 15.913 -5.151 13.800 1.00 74.50 204 THR A N 1
ATOM 1541 C CA . THR A 1 204 ? 16.456 -3.918 13.208 1.00 74.50 204 THR A CA 1
ATOM 1542 C C . THR A 1 204 ? 15.443 -2.785 13.077 1.00 74.50 204 THR A C 1
ATOM 1544 O O . THR A 1 204 ? 15.832 -1.654 12.800 1.00 74.50 204 THR A O 1
ATOM 1547 N N . LYS A 1 205 ? 14.141 -3.054 13.255 1.00 82.00 205 LYS A N 1
ATOM 1548 C CA . LYS A 1 205 ? 13.115 -2.013 13.103 1.00 82.00 205 LYS A CA 1
ATOM 1549 C C . LYS A 1 205 ? 13.077 -1.122 14.348 1.00 82.00 205 LYS A C 1
ATOM 1551 O O . LYS A 1 205 ? 13.003 -1.652 15.456 1.00 82.00 205 LYS A O 1
ATOM 1556 N N . PRO A 1 206 ? 13.072 0.215 14.196 1.00 88.25 206 PRO A N 1
ATOM 1557 C CA . PRO A 1 206 ? 13.017 1.136 15.327 1.00 88.25 206 PRO A CA 1
ATOM 1558 C C . PRO A 1 206 ? 11.576 1.260 15.853 1.00 88.25 206 PRO A C 1
ATOM 1560 O O . PRO A 1 206 ? 10.943 2.303 15.714 1.00 88.25 206 PRO A O 1
ATOM 1563 N N . PHE A 1 207 ? 11.044 0.181 16.435 1.00 88.75 207 PHE A N 1
ATOM 1564 C CA . PHE A 1 207 ? 9.633 0.070 16.833 1.00 88.75 207 PHE A CA 1
ATOM 1565 C C . PHE A 1 207 ? 9.157 1.213 17.731 1.00 88.75 207 PHE A C 1
ATOM 1567 O O . PHE A 1 207 ? 8.126 1.811 17.438 1.00 88.75 207 PHE A O 1
ATOM 1574 N N . ALA A 1 208 ? 9.925 1.548 18.774 1.00 91.25 208 ALA A N 1
ATOM 1575 C CA . ALA A 1 208 ? 9.580 2.635 19.689 1.00 91.25 208 ALA A CA 1
ATOM 1576 C C . ALA A 1 208 ? 9.425 3.964 18.937 1.00 91.25 208 ALA A C 1
ATOM 1578 O O . ALA A 1 208 ? 8.365 4.581 18.974 1.00 91.25 208 ALA A O 1
ATOM 1579 N N . LYS A 1 209 ? 10.424 4.316 18.118 1.00 93.69 209 LYS A N 1
ATOM 1580 C CA . LYS A 1 209 ? 10.402 5.527 17.291 1.00 93.69 209 LYS A CA 1
ATOM 1581 C C . LYS A 1 209 ? 9.216 5.555 16.324 1.00 93.69 209 LYS A C 1
ATOM 1583 O O . LYS A 1 209 ? 8.635 6.613 16.104 1.00 93.69 209 LYS A O 1
ATOM 1588 N N . MET A 1 210 ? 8.850 4.417 15.731 1.00 95.06 210 MET A N 1
ATOM 1589 C CA . MET A 1 210 ? 7.697 4.331 14.826 1.00 95.06 210 MET A CA 1
ATOM 1590 C C . MET A 1 210 ? 6.381 4.643 15.546 1.00 95.06 210 MET A C 1
ATOM 1592 O O . MET A 1 210 ? 5.556 5.381 15.012 1.00 95.06 210 MET A O 1
ATOM 1596 N N . ILE A 1 211 ? 6.205 4.117 16.760 1.00 95.56 211 ILE A N 1
ATOM 1597 C CA . ILE A 1 211 ? 5.033 4.389 17.599 1.00 95.56 211 ILE A CA 1
ATOM 1598 C C . ILE A 1 211 ? 5.028 5.860 18.042 1.00 95.56 211 ILE A C 1
ATOM 1600 O O . ILE A 1 211 ? 4.039 6.556 17.820 1.00 95.56 211 ILE A O 1
ATOM 1604 N N . GLU A 1 212 ? 6.144 6.361 18.576 1.00 95.44 212 GLU A N 1
ATOM 1605 C CA . GLU A 1 212 ? 6.319 7.754 19.029 1.00 95.44 212 GLU A CA 1
ATOM 1606 C C . GLU A 1 212 ? 6.111 8.784 17.909 1.00 95.44 212 GLU A C 1
ATOM 1608 O O . GLU A 1 212 ? 5.677 9.905 18.159 1.00 95.44 212 GLU A O 1
ATOM 1613 N N . THR A 1 213 ? 6.396 8.415 16.657 1.00 97.12 213 THR A N 1
ATOM 1614 C CA . THR A 1 213 ? 6.165 9.289 15.496 1.00 97.12 213 THR A CA 1
ATOM 1615 C C . THR A 1 213 ? 4.670 9.495 15.218 1.00 97.12 213 THR A C 1
ATOM 1617 O O . THR A 1 213 ? 4.289 10.527 14.665 1.00 97.12 213 THR A O 1
ATOM 1620 N N . LEU A 1 214 ? 3.820 8.525 15.571 1.00 96.94 214 LEU A N 1
ATOM 1621 C CA . LEU A 1 214 ? 2.383 8.542 15.273 1.00 96.94 214 LEU A CA 1
ATOM 1622 C C . LEU A 1 214 ? 1.536 8.993 16.465 1.00 96.94 214 LEU A C 1
ATOM 1624 O O . LEU A 1 214 ? 0.602 9.781 16.295 1.00 96.94 214 LEU A O 1
ATOM 1628 N N . VAL A 1 215 ? 1.835 8.459 17.648 1.00 97.00 215 VAL A N 1
ATOM 1629 C CA . VAL A 1 215 ? 0.984 8.569 18.836 1.00 97.00 215 VAL A CA 1
ATOM 1630 C C . VAL A 1 215 ? 1.250 9.882 19.563 1.00 97.00 215 VAL A C 1
ATOM 1632 O O . VAL A 1 215 ? 2.385 10.197 19.910 1.00 97.00 215 VAL A O 1
ATOM 1635 N N . GLN A 1 216 ? 0.186 10.643 19.822 1.00 96.75 216 GLN A N 1
ATOM 1636 C CA . GLN A 1 216 ? 0.230 11.856 20.642 1.00 96.75 216 GLN A CA 1
ATOM 1637 C C . GLN A 1 216 ? -0.388 11.619 22.028 1.00 96.75 216 GLN A C 1
ATOM 1639 O O . GLN A 1 216 ? -1.193 10.701 22.179 1.00 96.75 216 GLN A O 1
ATOM 1644 N N . PRO A 1 217 ? -0.091 12.458 23.039 1.00 97.31 217 PRO A N 1
ATOM 1645 C CA . PRO A 1 217 ? -0.547 12.215 24.410 1.00 97.31 217 PRO A CA 1
ATOM 1646 C C . PRO A 1 217 ? -2.064 12.087 24.607 1.00 97.31 217 PRO A C 1
ATOM 1648 O O . PRO A 1 217 ? -2.527 11.350 25.477 1.00 97.31 217 PRO A O 1
ATOM 1651 N N . GLN A 1 218 ? -2.859 12.776 23.786 1.00 96.50 218 GLN A N 1
ATOM 1652 C CA . GLN A 1 218 ? -4.319 12.699 23.819 1.00 96.50 218 GLN A CA 1
ATOM 1653 C C . GLN A 1 218 ? -4.906 11.478 23.097 1.00 96.50 218 GLN A C 1
ATOM 1655 O O . GLN A 1 218 ? -6.102 11.250 23.204 1.00 96.50 218 GLN A O 1
ATOM 1660 N N . ASP A 1 219 ? -4.121 10.710 22.343 1.00 98.06 219 ASP A N 1
ATOM 1661 C CA . ASP A 1 219 ? -4.637 9.617 21.513 1.00 98.06 219 ASP A CA 1
ATOM 1662 C C . ASP A 1 219 ? -5.081 8.401 22.334 1.00 98.06 219 ASP A C 1
ATOM 1664 O O . ASP A 1 219 ? -4.732 8.261 23.499 1.00 98.06 219 ASP A O 1
ATOM 1668 N N . ASN A 1 220 ? -5.848 7.500 21.724 1.00 98.38 220 ASN A N 1
ATOM 1669 C CA . ASN A 1 220 ? -6.099 6.171 22.282 1.00 98.38 220 ASN A CA 1
ATOM 1670 C C . ASN A 1 220 ? -5.249 5.153 21.518 1.00 98.38 220 ASN A C 1
ATOM 1672 O O . ASN A 1 220 ? -5.086 5.277 20.302 1.00 98.38 220 ASN A O 1
ATOM 1676 N N . PHE A 1 221 ? -4.732 4.131 22.192 1.00 98.50 221 PHE A N 1
ATOM 1677 C CA . PHE A 1 221 ? -3.793 3.194 21.588 1.00 98.50 221 PHE A CA 1
ATOM 1678 C C . PHE A 1 221 ? -4.072 1.741 21.971 1.00 98.50 221 PHE A C 1
ATOM 1680 O O . PHE A 1 221 ? -4.152 1.396 23.148 1.00 98.50 221 PHE A O 1
ATOM 1687 N N . ALA A 1 222 ? -4.152 0.878 20.962 1.00 98.38 222 ALA A N 1
ATOM 1688 C CA . ALA A 1 222 ? -4.140 -0.566 21.104 1.00 98.38 222 ALA A CA 1
ATOM 1689 C C . ALA A 1 222 ? -2.994 -1.163 20.294 1.00 98.38 222 ALA A C 1
ATOM 1691 O O . ALA A 1 222 ? -2.987 -1.079 19.066 1.00 98.38 222 ALA A O 1
ATOM 1692 N N . PHE A 1 223 ? -2.058 -1.809 20.987 1.00 97.69 223 PHE A N 1
ATOM 1693 C CA . PHE A 1 223 ? -1.054 -2.657 20.359 1.00 97.69 223 PHE A CA 1
ATOM 1694 C C . PHE A 1 223 ? -1.469 -4.119 20.510 1.00 97.69 223 PHE A C 1
ATOM 1696 O O . PHE A 1 223 ? -1.789 -4.556 21.617 1.00 97.69 223 PHE A O 1
ATOM 1703 N N . ILE A 1 224 ? -1.519 -4.853 19.401 1.00 97.50 224 ILE A N 1
ATOM 1704 C CA . ILE A 1 224 ? -2.017 -6.230 19.358 1.00 97.50 224 ILE A CA 1
ATOM 1705 C C . ILE A 1 224 ? -1.090 -7.154 18.580 1.00 97.50 224 ILE A C 1
ATOM 1707 O O . ILE A 1 224 ? -0.169 -6.721 17.887 1.00 97.50 224 ILE A O 1
ATOM 1711 N N . GLU A 1 225 ? -1.378 -8.446 18.675 1.00 95.88 225 GLU A N 1
ATOM 1712 C CA . GLU A 1 225 ? -0.682 -9.502 17.961 1.00 95.88 225 GLU A CA 1
ATOM 1713 C C . GLU A 1 225 ? -1.592 -10.062 16.866 1.00 95.88 225 GLU A C 1
ATOM 1715 O O . GLU A 1 225 ? -2.801 -10.202 17.044 1.00 95.88 225 GLU A O 1
ATOM 1720 N N . TYR A 1 226 ? -1.014 -10.362 15.703 1.00 93.00 226 TYR A N 1
ATOM 1721 C CA . TYR A 1 226 ? -1.732 -11.027 14.616 1.00 93.00 226 TYR A CA 1
ATOM 1722 C C . TYR A 1 226 ? -1.420 -12.525 14.598 1.00 93.00 226 TYR A C 1
ATOM 1724 O O . TYR A 1 226 ? -0.331 -12.964 14.984 1.00 93.00 226 TYR A O 1
ATOM 1732 N N . ALA A 1 227 ? -2.362 -13.316 14.091 1.00 87.56 227 ALA A N 1
ATOM 1733 C CA . ALA A 1 227 ? -2.209 -14.754 13.950 1.00 87.56 227 ALA A CA 1
ATOM 1734 C C . ALA A 1 227 ? -1.171 -15.090 12.867 1.00 87.56 227 ALA A C 1
ATOM 1736 O O . ALA A 1 227 ? -1.374 -14.873 11.670 1.00 87.56 227 ALA A O 1
ATOM 1737 N N . ARG A 1 228 ? -0.045 -15.663 13.295 1.00 81.38 228 ARG A N 1
ATOM 1738 C CA . ARG A 1 228 ? 1.057 -16.060 12.415 1.00 81.38 228 ARG A CA 1
ATOM 1739 C C . ARG A 1 228 ? 0.667 -17.253 11.533 1.00 81.38 228 ARG A C 1
ATOM 1741 O O . ARG A 1 228 ? 0.346 -18.324 12.050 1.00 81.38 228 ARG A O 1
ATOM 1748 N N . ARG A 1 229 ? 0.776 -17.123 10.206 1.00 81.44 229 ARG A N 1
ATOM 1749 C CA . ARG A 1 229 ? 0.660 -18.256 9.264 1.00 81.44 229 ARG A CA 1
ATOM 1750 C C . ARG A 1 229 ? 2.014 -18.938 9.037 1.00 81.44 229 ARG A C 1
ATOM 1752 O O . ARG A 1 229 ? 3.057 -18.390 9.408 1.00 81.44 229 ARG A O 1
ATOM 1759 N N . PRO A 1 230 ? 2.045 -20.129 8.406 1.00 71.31 230 PRO A N 1
ATOM 1760 C CA . PRO A 1 230 ? 3.302 -20.744 8.000 1.00 71.31 230 PRO A CA 1
ATOM 1761 C C . PRO A 1 230 ? 4.117 -19.780 7.124 1.00 71.31 230 PRO A C 1
ATOM 1763 O O . PRO A 1 230 ? 3.636 -19.344 6.083 1.00 71.31 230 PRO A O 1
ATOM 1766 N N . ASN A 1 231 ? 5.349 -19.488 7.550 1.00 74.38 231 ASN A N 1
ATOM 1767 C CA . ASN A 1 231 ? 6.306 -18.542 6.949 1.00 74.38 231 ASN A CA 1
ATOM 1768 C C . ASN A 1 231 ? 6.091 -17.049 7.236 1.00 74.38 231 ASN A C 1
ATOM 1770 O O . ASN A 1 231 ? 6.956 -16.256 6.863 1.00 74.38 231 ASN A O 1
ATOM 1774 N N . ASP A 1 232 ? 5.032 -16.656 7.945 1.00 81.38 232 ASP A N 1
ATOM 1775 C CA . ASP A 1 232 ? 4.906 -15.266 8.384 1.00 81.38 232 ASP A CA 1
ATOM 1776 C C . ASP A 1 232 ? 5.977 -14.963 9.451 1.00 81.38 232 ASP A C 1
ATOM 1778 O O . ASP A 1 232 ? 6.353 -15.852 10.237 1.00 81.38 232 ASP A O 1
ATOM 1782 N N . PRO A 1 233 ? 6.494 -13.726 9.522 1.00 83.69 233 PRO A N 1
ATOM 1783 C CA . PRO A 1 233 ? 7.252 -13.295 10.687 1.00 83.69 233 PRO A CA 1
ATOM 1784 C C . PRO A 1 233 ? 6.350 -13.323 11.937 1.00 83.69 233 PRO A C 1
ATOM 1786 O O . PRO A 1 233 ? 5.135 -13.155 11.824 1.00 83.69 233 PRO A O 1
ATOM 1789 N N . PRO A 1 234 ? 6.903 -13.574 13.135 1.00 89.25 234 PRO A N 1
ATOM 1790 C CA . PRO A 1 234 ? 6.122 -13.456 14.360 1.00 89.25 234 PRO A CA 1
ATOM 1791 C C . PRO A 1 234 ? 5.723 -11.993 14.599 1.00 89.25 234 PRO A C 1
ATOM 1793 O O . PRO A 1 234 ? 6.456 -11.082 14.213 1.00 89.25 234 PRO A O 1
ATOM 1796 N N . ALA A 1 235 ? 4.581 -11.764 15.247 1.00 93.19 235 ALA A N 1
ATOM 1797 C CA . ALA A 1 235 ? 4.205 -10.436 15.718 1.00 93.19 235 ALA A CA 1
ATOM 1798 C C . ALA A 1 235 ? 5.108 -9.996 16.886 1.00 93.19 235 ALA A C 1
ATOM 1800 O O . ALA A 1 235 ? 5.674 -10.827 17.600 1.00 93.19 235 ALA A O 1
ATOM 1801 N N . VAL A 1 236 ? 5.262 -8.686 17.068 1.00 92.81 236 VAL A N 1
ATOM 1802 C CA . VAL A 1 236 ? 5.833 -8.120 18.296 1.00 92.81 236 VAL A CA 1
ATOM 1803 C C . VAL A 1 236 ? 4.827 -8.341 19.435 1.00 92.81 236 VAL A C 1
ATOM 1805 O O . VAL A 1 236 ? 3.662 -7.999 19.233 1.00 92.81 236 VAL A O 1
ATOM 1808 N N . PRO A 1 237 ? 5.250 -8.864 20.604 1.00 93.88 237 PRO A N 1
ATOM 1809 C CA . PRO A 1 237 ? 4.379 -9.004 21.769 1.00 93.88 237 PRO A CA 1
ATOM 1810 C C . PRO A 1 237 ? 3.666 -7.702 22.136 1.00 93.88 237 PRO A C 1
ATOM 1812 O O . PRO A 1 237 ? 4.278 -6.625 22.110 1.00 93.88 237 PRO A O 1
ATOM 1815 N N . ALA A 1 238 ? 2.387 -7.805 22.496 1.00 94.75 238 ALA A N 1
ATOM 1816 C CA . ALA A 1 238 ? 1.532 -6.653 22.761 1.00 94.75 238 ALA A CA 1
ATOM 1817 C C . ALA A 1 238 ? 2.101 -5.725 23.852 1.00 94.75 238 ALA A C 1
ATOM 1819 O O . ALA A 1 238 ? 2.031 -4.497 23.752 1.00 94.75 238 ALA A O 1
ATOM 1820 N N . GLU A 1 239 ? 2.713 -6.321 24.875 1.00 93.69 239 GLU A N 1
ATOM 1821 C CA . GLU A 1 239 ? 3.287 -5.644 26.039 1.00 93.69 239 GLU A CA 1
ATOM 1822 C C . GLU A 1 239 ? 4.379 -4.647 25.649 1.00 93.69 239 GLU A C 1
ATOM 1824 O O . GLU A 1 239 ? 4.422 -3.552 26.198 1.00 93.69 239 GLU A O 1
ATOM 1829 N N . ILE A 1 240 ? 5.199 -4.965 24.643 1.00 91.44 240 ILE A N 1
ATOM 1830 C CA . ILE A 1 240 ? 6.289 -4.080 24.211 1.00 91.44 240 ILE A CA 1
ATOM 1831 C C . ILE A 1 240 ? 5.725 -2.763 23.669 1.00 91.44 240 ILE A C 1
ATOM 1833 O O . ILE A 1 240 ? 6.229 -1.691 23.993 1.00 91.44 240 ILE A O 1
ATOM 1837 N N . GLY A 1 241 ? 4.669 -2.824 22.854 1.00 91.44 241 GLY A N 1
ATOM 1838 C CA . GLY A 1 241 ? 4.030 -1.614 22.337 1.00 91.44 241 GLY A CA 1
ATOM 1839 C C . GLY A 1 241 ? 3.307 -0.821 23.426 1.00 91.44 241 GLY A C 1
ATOM 1840 O O . GLY A 1 241 ? 3.327 0.408 23.393 1.00 91.44 241 GLY A O 1
ATOM 1841 N N . ARG A 1 242 ? 2.712 -1.510 24.410 1.00 93.25 242 ARG A N 1
ATOM 1842 C CA . ARG A 1 242 ? 2.088 -0.877 25.584 1.00 93.25 242 ARG A CA 1
ATOM 1843 C C . ARG A 1 242 ? 3.109 -0.121 26.431 1.00 93.25 242 ARG A C 1
ATOM 1845 O O . ARG A 1 242 ? 2.841 1.011 26.820 1.00 93.25 242 ARG A O 1
ATOM 1852 N N . ASP A 1 243 ? 4.274 -0.718 26.665 1.00 92.75 243 ASP A N 1
ATOM 1853 C CA . ASP A 1 243 ? 5.344 -0.105 27.452 1.00 92.75 243 ASP A CA 1
ATOM 1854 C C . ASP A 1 243 ? 5.876 1.174 26.792 1.00 92.75 243 ASP A C 1
ATOM 1856 O O . ASP A 1 243 ? 6.091 2.165 27.483 1.00 92.75 243 ASP A O 1
ATOM 1860 N N . VAL A 1 244 ? 6.005 1.196 25.459 1.00 92.50 244 VAL A N 1
ATOM 1861 C CA . VAL A 1 244 ? 6.459 2.386 24.712 1.00 92.50 244 VAL A CA 1
ATOM 1862 C C . VAL A 1 244 ? 5.532 3.587 24.918 1.00 92.50 244 VAL A C 1
ATOM 1864 O O . VAL A 1 244 ? 6.005 4.709 25.072 1.00 92.50 244 VAL A O 1
ATOM 1867 N N . VAL A 1 245 ? 4.212 3.383 24.915 1.00 93.88 245 VAL A N 1
ATOM 1868 C CA . VAL A 1 245 ? 3.251 4.500 24.992 1.00 93.88 245 VAL A CA 1
ATOM 1869 C C . VAL A 1 245 ? 2.857 4.881 26.414 1.00 93.88 245 VAL A C 1
ATOM 1871 O O . VAL A 1 245 ? 2.171 5.886 26.602 1.00 93.88 245 VAL A O 1
ATOM 1874 N N . LYS A 1 246 ? 3.269 4.099 27.417 1.00 89.69 246 LYS A N 1
ATOM 1875 C CA . LYS A 1 246 ? 2.846 4.278 28.811 1.00 89.69 246 LYS A CA 1
ATOM 1876 C C . LYS A 1 246 ? 3.177 5.668 29.359 1.00 89.69 246 LYS A C 1
ATOM 1878 O O . LYS A 1 246 ? 2.369 6.223 30.097 1.00 89.69 246 LYS A O 1
ATOM 1883 N N . ASP A 1 247 ? 4.319 6.215 28.948 1.00 87.06 247 ASP A N 1
ATOM 1884 C CA . ASP A 1 247 ? 4.788 7.551 29.335 1.00 87.06 247 ASP A CA 1
ATOM 1885 C C . ASP A 1 247 ? 4.423 8.639 28.304 1.00 87.06 247 ASP A C 1
ATOM 1887 O O . ASP A 1 247 ? 4.694 9.820 28.517 1.00 87.06 247 ASP A O 1
ATOM 1891 N N . VAL A 1 248 ? 3.813 8.253 27.178 1.00 93.19 248 VAL A N 1
ATOM 1892 C CA . VAL A 1 248 ? 3.368 9.176 26.123 1.00 93.19 248 VAL A CA 1
ATOM 1893 C C . VAL A 1 248 ? 1.937 9.641 26.383 1.00 93.19 248 VAL A C 1
ATOM 1895 O O . VAL A 1 248 ? 1.647 10.824 26.222 1.00 93.19 248 VAL A O 1
ATOM 1898 N N . LEU A 1 249 ? 1.041 8.725 26.763 1.00 96.06 249 LEU A N 1
ATOM 1899 C CA . LEU A 1 249 ? -0.388 8.997 26.949 1.00 96.06 249 LEU A CA 1
ATOM 1900 C C . LEU A 1 249 ? -0.674 9.756 28.254 1.00 96.06 249 LEU A C 1
ATOM 1902 O O . LEU A 1 249 ? 0.011 9.568 29.257 1.00 96.06 249 LEU A O 1
ATOM 1906 N N . PHE A 1 250 ? -1.716 10.593 28.260 1.00 93.81 250 PHE A N 1
ATOM 1907 C CA . PHE A 1 250 ? -2.108 11.347 29.458 1.00 93.81 250 PHE A CA 1
ATOM 1908 C C . PHE A 1 250 ? -2.693 10.470 30.573 1.00 93.81 250 PHE A C 1
ATOM 1910 O O . PHE A 1 250 ? -2.529 10.794 31.748 1.00 93.81 250 PHE A O 1
ATOM 1917 N N . ASP A 1 251 ? -3.399 9.397 30.216 1.00 93.50 251 ASP A N 1
ATOM 1918 C CA . ASP A 1 251 ? -4.157 8.557 31.136 1.00 93.50 251 ASP A CA 1
ATOM 1919 C C . ASP A 1 251 ? -4.144 7.079 30.718 1.00 93.50 251 ASP A C 1
ATOM 1921 O O . ASP A 1 251 ? -4.195 6.733 29.537 1.00 93.50 251 ASP A O 1
ATOM 1925 N N . GLN A 1 252 ? -4.143 6.182 31.708 1.00 91.19 252 GLN A N 1
ATOM 1926 C CA . GLN A 1 252 ? -4.121 4.734 31.472 1.00 91.19 252 GLN A CA 1
ATOM 1927 C C . GLN A 1 252 ? -5.375 4.224 30.748 1.00 91.19 252 GLN A C 1
ATOM 1929 O O . GLN A 1 252 ? -5.293 3.244 30.016 1.00 91.19 252 GLN A O 1
ATOM 1934 N N . SER A 1 253 ? -6.527 4.892 30.873 1.00 94.31 253 SER A N 1
ATOM 1935 C CA . SER A 1 253 ? -7.746 4.491 30.159 1.00 94.31 253 SER A CA 1
ATOM 1936 C C . SER A 1 253 ? -7.649 4.667 28.640 1.00 94.31 253 SER A C 1
ATOM 1938 O O . SER A 1 253 ? -8.511 4.157 27.918 1.00 94.31 253 SER A O 1
ATOM 1940 N N . GLN A 1 254 ? -6.654 5.410 28.143 1.00 97.19 254 GLN A N 1
ATOM 1941 C CA . GLN A 1 254 ? -6.376 5.570 26.714 1.00 97.19 254 GLN A CA 1
ATOM 1942 C C . GLN A 1 254 ? -5.650 4.355 26.121 1.00 97.19 254 GLN A C 1
ATOM 1944 O O . GLN A 1 254 ? -5.592 4.218 24.898 1.00 97.19 254 GLN A O 1
ATOM 1949 N N . LEU A 1 255 ? -5.114 3.472 26.965 1.00 97.62 255 LEU A N 1
ATOM 1950 C CA . LEU A 1 255 ? -4.372 2.288 26.562 1.00 97.62 255 LEU A CA 1
ATOM 1951 C C . LEU A 1 255 ? -5.261 1.042 26.613 1.00 97.62 255 LEU A C 1
ATOM 1953 O O . LEU A 1 255 ? -5.943 0.787 27.602 1.00 97.62 255 LEU A O 1
ATOM 1957 N N . TYR A 1 256 ? -5.229 0.240 25.553 1.00 97.69 256 TYR A N 1
ATOM 1958 C CA . TYR A 1 256 ? -5.880 -1.065 25.528 1.00 97.69 256 TYR A CA 1
ATOM 1959 C C . TYR A 1 256 ? -5.009 -2.146 26.182 1.00 97.69 256 TYR A C 1
ATOM 1961 O O . TYR A 1 256 ? -3.940 -2.511 25.677 1.00 97.69 256 TYR A O 1
ATOM 1969 N N . ASP A 1 257 ? -5.510 -2.721 27.270 1.00 95.00 257 ASP A N 1
ATOM 1970 C CA . ASP A 1 257 ? -4.873 -3.771 28.072 1.00 95.00 257 ASP A CA 1
ATOM 1971 C C . ASP A 1 257 ? -5.555 -5.149 27.937 1.00 95.00 257 ASP A C 1
ATOM 1973 O O . ASP A 1 257 ? -5.160 -6.112 28.594 1.00 95.00 257 ASP A O 1
ATOM 1977 N N . GLY A 1 258 ? -6.550 -5.270 27.052 1.00 95.06 258 GLY A N 1
ATOM 1978 C CA . GLY A 1 258 ? -7.297 -6.508 26.829 1.00 95.06 258 GLY A CA 1
ATOM 1979 C C . GLY A 1 258 ? -6.542 -7.585 26.035 1.00 95.06 258 GLY A C 1
ATOM 1980 O O . GLY A 1 258 ? -5.337 -7.505 25.786 1.00 95.06 258 GLY A O 1
ATOM 1981 N N . TYR A 1 259 ? -7.274 -8.623 25.615 1.00 96.31 259 TYR A N 1
ATOM 1982 C CA . TYR A 1 259 ? -6.708 -9.724 24.830 1.00 96.31 259 TYR A CA 1
ATOM 1983 C C . TYR A 1 259 ? -6.148 -9.211 23.487 1.00 96.31 259 TYR A C 1
ATOM 1985 O O . TYR A 1 259 ? -6.898 -8.582 22.735 1.00 96.31 259 TYR A O 1
ATOM 1993 N N . PRO A 1 260 ? -4.869 -9.477 23.154 1.00 95.56 260 PRO A N 1
ATOM 1994 C CA . PRO A 1 260 ? -4.165 -8.818 22.055 1.00 95.56 260 PRO A CA 1
ATOM 1995 C C . PRO A 1 260 ? -4.536 -9.401 20.686 1.00 95.56 260 PRO A C 1
ATOM 1997 O O . PRO A 1 260 ? -3.704 -9.964 19.988 1.00 95.56 260 PRO A O 1
ATOM 2000 N N . SER A 1 261 ? -5.796 -9.241 20.289 1.00 96.50 261 SER A N 1
ATOM 2001 C CA . SER A 1 261 ? -6.319 -9.657 18.988 1.00 96.50 261 SER A CA 1
ATOM 2002 C C . SER A 1 261 ? -6.979 -8.491 18.269 1.00 96.50 261 SER A C 1
ATOM 2004 O O . SER A 1 261 ? -7.524 -7.578 18.898 1.00 96.50 261 SER A O 1
ATOM 2006 N N . ILE A 1 262 ? -6.991 -8.553 16.939 1.00 96.50 262 ILE A N 1
ATOM 2007 C CA . ILE A 1 262 ? -7.599 -7.509 16.114 1.00 96.50 262 ILE A CA 1
ATOM 2008 C C . ILE A 1 262 ? -9.1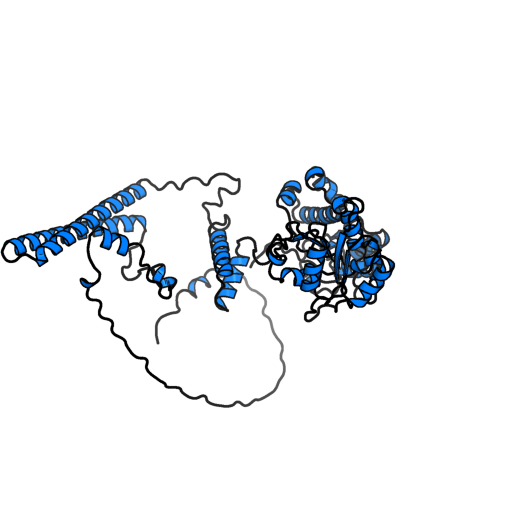04 -7.351 16.383 1.00 96.50 262 ILE A C 1
ATOM 2010 O O . ILE A 1 262 ? -9.604 -6.230 16.395 1.00 96.50 262 ILE A O 1
ATOM 2014 N N . GLY A 1 263 ? -9.823 -8.446 16.657 1.00 95.44 263 GLY A N 1
ATOM 2015 C CA . GLY A 1 263 ? -11.260 -8.411 16.943 1.00 95.44 263 GLY A CA 1
ATOM 2016 C C . GLY A 1 263 ? -11.584 -7.634 18.220 1.00 95.44 263 GLY A C 1
ATOM 2017 O O . GLY A 1 263 ? -12.346 -6.667 18.179 1.00 95.44 263 GLY A O 1
ATOM 2018 N N . SER A 1 264 ? -10.960 -8.015 19.338 1.00 95.88 264 SER A N 1
ATOM 2019 C CA . SER A 1 264 ? -11.200 -7.373 20.635 1.00 95.88 264 SER A CA 1
ATOM 2020 C C . SER A 1 264 ? -10.717 -5.919 20.666 1.00 95.88 264 SER A C 1
ATOM 2022 O O . SER A 1 264 ? -11.404 -5.055 21.211 1.00 95.88 264 SER A O 1
ATOM 2024 N N . ALA A 1 265 ? -9.576 -5.617 20.037 1.00 97.56 265 ALA A N 1
ATOM 2025 C CA . ALA A 1 265 ? -9.076 -4.247 19.963 1.00 97.56 265 ALA A CA 1
ATOM 2026 C C . ALA A 1 265 ? -9.933 -3.347 19.069 1.00 97.56 265 ALA A C 1
ATOM 2028 O O . ALA A 1 265 ? -10.111 -2.177 19.397 1.00 97.56 265 ALA A O 1
ATOM 2029 N N . LEU A 1 266 ? -10.502 -3.862 17.972 1.00 97.06 266 LEU A N 1
ATOM 2030 C CA . LEU A 1 266 ? -11.422 -3.076 17.150 1.00 97.06 266 LEU A CA 1
ATOM 2031 C C . LEU A 1 266 ? -12.730 -2.759 17.869 1.00 97.06 266 LEU A C 1
ATOM 2033 O O . LEU A 1 266 ? -13.225 -1.643 17.724 1.00 97.06 266 LEU A O 1
ATOM 2037 N N . GLN A 1 267 ? -13.279 -3.701 18.639 1.00 95.38 267 GLN A N 1
ATOM 2038 C CA . GLN A 1 267 ? -14.468 -3.444 19.458 1.00 95.38 267 GLN A CA 1
ATOM 2039 C C . GLN A 1 267 ? -14.194 -2.323 20.464 1.00 95.38 267 GLN A C 1
ATOM 2041 O O . GLN A 1 267 ? -14.888 -1.307 20.446 1.00 95.38 267 GLN A O 1
ATOM 2046 N N . TRP A 1 268 ? -13.108 -2.448 21.233 1.00 97.31 268 TRP A N 1
ATOM 2047 C CA . TRP A 1 268 ? -12.667 -1.405 22.159 1.00 97.31 268 TRP A CA 1
ATOM 2048 C C . TRP A 1 268 ? -12.429 -0.062 21.456 1.00 97.31 268 TRP A C 1
ATOM 2050 O O . TRP A 1 268 ? -12.899 0.972 21.923 1.00 97.31 268 TRP A O 1
ATOM 2060 N N . ALA A 1 269 ? -11.748 -0.061 20.308 1.00 98.00 269 ALA A N 1
ATOM 2061 C CA . ALA A 1 269 ? -11.458 1.160 19.564 1.00 98.00 269 ALA A CA 1
ATOM 2062 C C . ALA A 1 269 ? -12.740 1.849 19.080 1.00 98.00 269 ALA A C 1
ATOM 2064 O O . ALA A 1 269 ? -12.835 3.074 19.132 1.00 98.00 269 ALA A O 1
ATOM 2065 N N . CYS A 1 270 ? -13.736 1.077 18.633 1.00 97.25 270 CYS A N 1
ATOM 2066 C CA . CYS A 1 270 ? -15.034 1.609 18.219 1.00 97.25 270 CYS A CA 1
ATOM 2067 C C . CYS A 1 270 ? -15.807 2.214 19.394 1.00 97.25 270 CYS A C 1
ATOM 2069 O O . CYS A 1 270 ? -16.359 3.302 19.248 1.00 97.25 270 CYS A O 1
ATOM 2071 N N . GLU A 1 271 ? -15.810 1.558 20.554 1.00 96.00 271 GLU A N 1
ATOM 2072 C CA . GLU A 1 271 ? -16.437 2.084 21.771 1.00 96.00 271 GLU A CA 1
ATOM 2073 C C . GLU A 1 271 ? -15.739 3.357 22.264 1.00 96.00 271 GLU A C 1
ATOM 2075 O O . GLU A 1 271 ? -16.396 4.353 22.565 1.00 96.00 271 GLU A O 1
ATOM 2080 N N . LYS A 1 272 ? -14.402 3.351 22.296 1.00 96.38 272 LYS A N 1
ATOM 2081 C CA . LYS A 1 272 ? -13.587 4.459 22.803 1.00 96.38 272 LYS A CA 1
ATOM 2082 C C . LYS A 1 272 ? -13.646 5.688 21.897 1.00 96.38 272 LYS A C 1
ATOM 2084 O O . LYS A 1 272 ? -13.731 6.809 22.392 1.00 96.38 272 LYS A O 1
ATOM 2089 N N . ALA A 1 273 ? -13.592 5.489 20.580 1.00 96.62 273 ALA A N 1
ATOM 2090 C CA . ALA A 1 273 ? -13.612 6.583 19.614 1.00 96.62 273 ALA A CA 1
ATOM 2091 C C . ALA A 1 273 ? -15.030 7.081 19.302 1.00 96.62 273 ALA A C 1
ATOM 2093 O O . ALA A 1 273 ? -15.183 8.209 18.833 1.00 96.62 273 ALA A O 1
ATOM 2094 N N . GLY A 1 274 ? -16.065 6.252 19.483 1.00 95.69 274 GLY A N 1
ATOM 2095 C CA . GLY A 1 274 ? -17.412 6.541 18.995 1.00 95.69 274 GLY A CA 1
ATOM 2096 C C . GLY A 1 274 ? -17.412 6.732 17.475 1.00 95.69 274 GLY A C 1
ATOM 2097 O O . GLY A 1 274 ? -17.177 5.786 16.725 1.00 95.69 274 GLY A O 1
ATOM 2098 N N . GLU A 1 275 ? -17.622 7.969 17.014 1.00 95.56 275 GLU A N 1
ATOM 2099 C CA . GLU A 1 275 ? -17.519 8.369 15.595 1.00 95.56 275 GLU A CA 1
ATOM 2100 C C . GLU A 1 275 ? -16.190 9.071 15.246 1.00 95.56 275 GLU A C 1
ATOM 2102 O O . GLU A 1 275 ? -15.963 9.435 14.093 1.00 95.56 275 GLU A O 1
ATOM 2107 N N . GLY A 1 276 ? -15.291 9.236 16.220 1.00 96.88 276 GLY A N 1
ATOM 2108 C CA . GLY A 1 276 ? -13.959 9.808 16.030 1.00 96.88 276 GLY A CA 1
ATOM 2109 C C . GLY A 1 276 ? -13.047 8.949 15.140 1.00 96.88 276 GLY A C 1
ATOM 2110 O O . GLY A 1 276 ? -13.388 7.813 14.783 1.00 96.88 276 GLY A O 1
ATOM 2111 N N . PRO A 1 277 ? -11.875 9.466 14.743 1.00 98.00 277 PRO A N 1
ATOM 2112 C CA . PRO A 1 277 ? -10.980 8.772 13.824 1.00 98.00 277 PRO A CA 1
ATOM 2113 C C . PRO A 1 277 ? -10.360 7.518 14.456 1.00 98.00 277 PRO A C 1
ATOM 2115 O O . PRO A 1 277 ? -9.793 7.568 15.548 1.00 98.00 277 PRO A O 1
ATOM 2118 N N . ILE A 1 278 ? -10.431 6.400 13.726 1.00 98.50 278 ILE A N 1
ATOM 2119 C CA . ILE A 1 278 ? -9.742 5.147 14.059 1.00 98.50 278 ILE A CA 1
ATOM 2120 C C . ILE A 1 278 ? -8.813 4.780 12.905 1.00 98.50 278 ILE A C 1
ATOM 2122 O O . ILE A 1 278 ? -9.241 4.788 11.745 1.00 98.50 278 ILE A O 1
ATOM 2126 N N . ILE A 1 279 ? -7.568 4.436 13.230 1.00 98.62 279 ILE A N 1
ATOM 2127 C CA . ILE A 1 279 ? -6.536 4.060 12.266 1.00 98.62 279 ILE A CA 1
ATOM 2128 C C . ILE A 1 279 ? -5.997 2.671 12.593 1.00 98.62 279 ILE A C 1
ATOM 2130 O O . ILE A 1 279 ? -5.510 2.438 13.696 1.00 98.62 279 ILE A O 1
ATOM 2134 N N . VAL A 1 280 ? -6.052 1.769 11.615 1.00 98.44 280 VAL A N 1
ATOM 2135 C CA . VAL A 1 280 ? -5.493 0.415 11.698 1.00 98.44 280 VAL A CA 1
ATOM 2136 C C . VAL A 1 280 ? -4.199 0.367 10.888 1.00 98.44 280 VAL A C 1
ATOM 2138 O O . VAL A 1 280 ? -4.232 0.603 9.678 1.00 98.44 280 VAL A O 1
ATOM 2141 N N . THR A 1 281 ? -3.058 0.099 11.533 1.00 98.25 281 THR A N 1
ATOM 2142 C CA . THR A 1 281 ? -1.741 0.197 10.874 1.00 98.25 281 THR A CA 1
ATOM 2143 C C . THR A 1 281 ? -0.662 -0.744 11.425 1.00 98.25 281 THR A C 1
ATOM 2145 O O . THR A 1 281 ? -0.900 -1.527 12.338 1.00 98.25 281 THR A O 1
ATOM 2148 N N . GLY A 1 282 ? 0.540 -0.707 10.849 1.00 94.75 282 GLY A N 1
ATOM 2149 C CA . GLY A 1 282 ? 1.728 -1.410 11.348 1.00 94.75 282 GLY A CA 1
ATOM 2150 C C . GLY A 1 282 ? 2.025 -2.749 10.666 1.00 94.75 282 GLY A C 1
ATOM 2151 O O . GLY A 1 282 ? 3.185 -3.170 10.612 1.00 94.75 282 GLY A O 1
ATOM 2152 N N . SER A 1 283 ? 1.012 -3.434 10.121 1.00 94.06 283 SER A N 1
ATOM 2153 C CA . SER A 1 283 ? 1.188 -4.763 9.523 1.00 94.06 283 SER A CA 1
ATOM 2154 C C . SER A 1 283 ? 0.106 -5.111 8.501 1.00 94.06 283 SER A C 1
ATOM 2156 O O . SER A 1 283 ? -1.084 -5.126 8.813 1.00 94.06 283 SER A O 1
ATOM 2158 N N . LEU A 1 284 ? 0.528 -5.498 7.291 1.00 92.75 284 LEU A N 1
ATOM 2159 C CA . LEU A 1 284 ? -0.374 -6.061 6.280 1.00 92.75 284 LEU A CA 1
ATOM 2160 C C . LEU A 1 284 ? -0.933 -7.438 6.688 1.00 92.75 284 LEU A C 1
ATOM 2162 O O . LEU A 1 284 ? -2.026 -7.790 6.252 1.00 92.75 284 LEU A O 1
ATOM 2166 N N . TYR A 1 285 ? -0.238 -8.196 7.547 1.00 92.62 285 TYR A N 1
ATOM 2167 C CA . TYR A 1 285 ? -0.741 -9.474 8.075 1.00 92.62 285 TYR A CA 1
ATOM 2168 C C . TYR A 1 285 ? -1.949 -9.253 8.989 1.00 92.62 285 TYR A C 1
ATOM 2170 O O . TYR A 1 285 ? -2.982 -9.897 8.811 1.00 92.62 285 TYR A O 1
ATOM 2178 N N . MET A 1 286 ? -1.850 -8.269 9.890 1.00 95.25 286 MET A N 1
ATOM 2179 C CA . MET A 1 286 ? -2.955 -7.851 10.755 1.00 95.25 286 MET A CA 1
ATOM 2180 C C . MET A 1 286 ? -4.137 -7.331 9.933 1.00 95.25 286 MET A C 1
ATOM 2182 O O . MET A 1 286 ? -5.273 -7.715 10.182 1.00 95.25 286 MET A O 1
ATOM 2186 N N . ILE A 1 287 ? -3.882 -6.490 8.926 1.00 95.12 287 ILE A N 1
ATOM 2187 C CA . ILE A 1 287 ? -4.932 -5.993 8.022 1.00 95.12 287 ILE A CA 1
ATOM 2188 C C . ILE A 1 287 ? -5.607 -7.163 7.288 1.00 95.12 287 ILE A C 1
ATOM 2190 O O . ILE A 1 287 ? -6.831 -7.212 7.169 1.00 95.12 287 ILE A O 1
ATOM 2194 N N . GLY A 1 288 ? -4.827 -8.153 6.850 1.00 92.06 288 GLY A N 1
ATOM 2195 C CA . GLY A 1 288 ? -5.344 -9.372 6.235 1.00 92.06 288 GLY A CA 1
ATOM 2196 C C . GLY A 1 288 ? -6.231 -10.212 7.161 1.00 92.06 288 GLY A C 1
ATOM 2197 O O . GLY A 1 288 ? -7.183 -10.823 6.677 1.00 92.06 288 GLY A O 1
ATOM 2198 N N . GLU A 1 289 ? -5.938 -10.253 8.463 1.00 92.38 289 GLU A N 1
ATOM 2199 C CA . GLU A 1 289 ? -6.776 -10.890 9.490 1.00 92.38 289 GLU A CA 1
ATOM 2200 C C . GLU A 1 289 ? -8.039 -10.068 9.779 1.00 92.38 289 GLU A C 1
ATOM 2202 O O . GLU A 1 289 ? -9.141 -10.610 9.798 1.00 92.38 289 GLU A O 1
ATOM 2207 N N . MET A 1 290 ? -7.903 -8.744 9.894 1.00 94.69 290 MET A N 1
ATOM 2208 C CA . MET A 1 290 ? -9.012 -7.808 10.084 1.00 94.69 290 MET A CA 1
ATOM 2209 C C . MET A 1 290 ? -10.100 -7.983 9.019 1.00 94.69 290 MET A C 1
ATOM 2211 O O . MET A 1 290 ? -11.286 -8.018 9.334 1.00 94.69 290 MET A O 1
ATOM 2215 N N . HIS A 1 291 ? -9.705 -8.124 7.751 1.00 92.25 291 HIS A N 1
ATOM 2216 C CA . HIS A 1 291 ? -10.641 -8.317 6.641 1.00 92.25 291 HIS A CA 1
ATOM 2217 C C . HIS A 1 291 ? -11.430 -9.635 6.701 1.00 92.25 291 HIS A C 1
ATOM 2219 O O . HIS A 1 291 ? -12.378 -9.798 5.935 1.00 92.25 291 HIS A O 1
ATOM 2225 N N . GLN A 1 292 ? -11.047 -10.576 7.567 1.00 90.50 292 GLN A N 1
ATOM 2226 C CA . GLN A 1 292 ? -11.744 -11.852 7.757 1.00 90.50 292 GLN A CA 1
ATOM 2227 C C . GLN A 1 292 ? -12.761 -11.807 8.900 1.00 90.50 292 GLN A C 1
ATOM 2229 O O . GLN A 1 292 ? -13.532 -12.752 9.053 1.00 90.50 292 GLN A O 1
ATOM 2234 N N . LEU A 1 293 ? -12.778 -10.732 9.693 1.00 92.06 293 LEU A N 1
ATOM 2235 C CA . LEU A 1 293 ? -13.730 -10.571 10.783 1.00 92.06 293 LEU A CA 1
ATOM 2236 C C . LEU A 1 293 ? -15.155 -10.383 10.251 1.00 92.06 293 LEU A C 1
ATOM 2238 O O . LEU A 1 293 ? -15.403 -9.647 9.291 1.00 92.06 293 LEU A O 1
ATOM 2242 N N . GLU A 1 294 ? -16.113 -11.016 10.923 1.00 91.19 294 GLU A N 1
ATOM 2243 C CA . GLU A 1 294 ? -17.528 -10.820 10.630 1.00 91.19 294 GLU A CA 1
ATOM 2244 C C . GLU A 1 294 ? -17.932 -9.360 10.886 1.00 91.19 294 GLU A C 1
ATOM 2246 O O . GLU A 1 294 ? -17.555 -8.748 11.883 1.00 91.19 294 GLU A O 1
ATOM 2251 N N . GLY A 1 295 ? -18.684 -8.775 9.953 1.00 88.75 295 GLY A N 1
ATOM 2252 C CA . GLY A 1 295 ? -19.141 -7.390 10.052 1.00 88.75 295 GLY A CA 1
ATOM 2253 C C . GLY A 1 295 ? -18.107 -6.321 9.670 1.00 88.75 295 GLY A C 1
ATOM 2254 O O . GLY A 1 295 ? -18.433 -5.130 9.726 1.00 88.75 295 GLY A O 1
ATOM 2255 N N . VAL A 1 296 ? -16.904 -6.722 9.239 1.00 91.88 296 VAL A N 1
ATOM 2256 C CA . VAL A 1 296 ? -15.932 -5.843 8.576 1.00 91.88 296 VAL A CA 1
ATOM 2257 C C . VAL A 1 296 ? -16.179 -5.860 7.069 1.00 91.88 296 VAL A C 1
ATOM 2259 O O . VAL A 1 296 ? -16.059 -6.879 6.391 1.00 91.88 296 VAL A O 1
ATOM 2262 N N . GLU A 1 297 ? -16.524 -4.703 6.516 1.00 87.38 297 GLU A N 1
ATOM 2263 C CA . GLU A 1 297 ? -16.822 -4.523 5.101 1.00 87.38 297 GLU A CA 1
ATOM 2264 C C . GLU A 1 297 ? -15.765 -3.633 4.448 1.00 87.38 297 GLU A C 1
ATOM 2266 O O . GLU A 1 297 ? -15.828 -2.399 4.482 1.00 87.38 297 GLU A O 1
ATOM 2271 N N . ALA A 1 298 ? -14.782 -4.278 3.817 1.00 79.12 298 ALA A N 1
ATOM 2272 C CA . ALA A 1 298 ? -13.859 -3.598 2.918 1.00 79.12 298 ALA A CA 1
ATOM 2273 C C . ALA A 1 298 ? -14.634 -2.934 1.771 1.00 79.12 298 ALA A C 1
ATOM 2275 O O . ALA A 1 298 ? -15.599 -3.503 1.245 1.00 79.12 298 ALA A O 1
ATOM 2276 N N . GLN A 1 299 ? -14.178 -1.756 1.334 1.00 69.06 299 GLN A N 1
ATOM 2277 C CA . GLN A 1 299 ? -14.754 -1.071 0.170 1.00 69.06 299 GLN A CA 1
ATOM 2278 C C . GLN A 1 299 ? -14.747 -1.955 -1.084 1.00 69.06 299 GLN A C 1
ATOM 2280 O O . GLN A 1 299 ? -15.640 -1.847 -1.926 1.00 69.06 299 GLN A O 1
ATOM 2285 N N . TRP A 1 300 ? -13.763 -2.849 -1.186 1.00 61.06 300 TRP A N 1
ATOM 2286 C CA . TRP A 1 300 ? -13.690 -3.874 -2.214 1.00 61.06 300 TRP A CA 1
ATOM 2287 C C . TRP A 1 300 ? -13.535 -5.249 -1.573 1.00 61.06 300 TRP A C 1
ATOM 2289 O O . TRP A 1 300 ? -12.584 -5.513 -0.847 1.00 61.06 300 TRP A O 1
ATOM 2299 N N . LYS A 1 301 ? -14.446 -6.169 -1.896 1.00 57.00 301 LYS A N 1
ATOM 2300 C CA . LYS A 1 301 ? -14.340 -7.563 -1.456 1.00 57.00 301 LYS A CA 1
ATOM 2301 C C . LYS A 1 301 ? -13.355 -8.303 -2.365 1.00 57.00 301 LYS A C 1
ATOM 2303 O O . LYS A 1 301 ? -13.654 -8.525 -3.547 1.00 57.00 301 LYS A O 1
ATOM 2308 N N . THR A 1 302 ? -12.192 -8.679 -1.828 1.00 44.00 302 THR A N 1
ATOM 2309 C CA . THR A 1 302 ? -11.222 -9.591 -2.455 1.00 44.00 302 THR A CA 1
ATOM 2310 C C . THR A 1 302 ? -11.921 -10.919 -2.764 1.00 44.00 302 THR A C 1
ATOM 2312 O O . THR A 1 302 ? -12.188 -11.733 -1.895 1.00 44.00 302 THR A O 1
ATOM 2315 N N . GLY A 1 303 ? -12.317 -11.098 -4.025 1.00 44.91 303 GLY A N 1
ATOM 2316 C CA . GLY A 1 303 ? -13.197 -12.194 -4.466 1.00 44.91 303 GLY A CA 1
ATOM 2317 C C . GLY A 1 303 ? -14.113 -11.765 -5.610 1.00 44.91 303 GLY A C 1
ATOM 2318 O O . GLY A 1 303 ? -14.324 -12.505 -6.571 1.00 44.91 303 GLY A O 1
ATOM 2319 N N . THR A 1 304 ? -14.490 -10.487 -5.631 1.00 43.53 304 THR A N 1
ATOM 2320 C CA . THR A 1 304 ? -15.121 -9.859 -6.795 1.00 43.53 304 THR A CA 1
ATOM 2321 C C . THR A 1 304 ? -14.053 -9.408 -7.795 1.00 43.53 304 THR A C 1
ATOM 2323 O O . THR A 1 304 ? -13.872 -8.227 -8.086 1.00 43.53 304 THR A O 1
ATOM 2326 N N . ARG A 1 305 ? -13.309 -10.374 -8.363 1.00 46.38 305 ARG A N 1
ATOM 2327 C CA . ARG A 1 305 ? -12.587 -10.137 -9.629 1.00 46.38 305 ARG A CA 1
ATOM 2328 C C . ARG A 1 305 ? -13.564 -9.437 -10.578 1.00 46.38 305 ARG A C 1
ATOM 2330 O O . ARG A 1 305 ? -14.740 -9.802 -10.603 1.00 46.38 305 ARG A O 1
ATOM 2337 N N . ARG A 1 306 ? -13.105 -8.450 -11.365 1.00 48.16 306 ARG A N 1
ATOM 2338 C CA . ARG A 1 306 ? -13.949 -7.898 -12.440 1.00 48.16 306 ARG A CA 1
ATOM 2339 C C . ARG A 1 306 ? -14.561 -9.081 -13.204 1.00 48.16 306 ARG A C 1
ATOM 2341 O O . ARG A 1 306 ? -13.797 -9.987 -13.562 1.00 48.16 306 ARG A O 1
ATOM 2348 N N . PRO A 1 307 ? -15.884 -9.093 -13.450 1.00 53.03 307 PRO A N 1
ATOM 2349 C CA . PRO A 1 307 ? -16.527 -10.154 -14.208 1.00 53.03 307 PRO A CA 1
ATOM 2350 C C . PRO A 1 307 ? -15.709 -10.453 -15.468 1.00 53.03 307 PRO A C 1
ATOM 2352 O O . PRO A 1 307 ? -15.430 -9.560 -16.264 1.00 53.03 307 PRO A O 1
ATOM 2355 N N . GLY A 1 308 ? -15.219 -11.681 -15.630 1.00 60.09 308 GLY A N 1
ATOM 2356 C CA . GLY A 1 308 ? -14.200 -11.928 -16.650 1.00 60.09 308 GLY A CA 1
ATOM 2357 C C . GLY A 1 308 ? -13.735 -13.376 -16.766 1.00 60.09 308 GLY A C 1
ATOM 2358 O O . GLY A 1 308 ? -14.147 -14.230 -15.978 1.00 60.09 308 GLY A O 1
ATOM 2359 N N . PRO A 1 309 ? -12.872 -13.676 -17.755 1.00 57.81 309 PRO A N 1
ATOM 2360 C CA . PRO A 1 309 ? -12.448 -15.043 -18.063 1.00 57.81 309 PRO A CA 1
ATOM 2361 C C . PRO A 1 309 ? -11.688 -15.726 -16.919 1.00 57.81 309 PRO A C 1
ATOM 2363 O O . PRO A 1 309 ? -11.837 -16.929 -16.733 1.00 57.81 309 PRO A O 1
ATOM 2366 N N . SER A 1 310 ? -10.923 -14.980 -16.120 1.00 59.34 310 SER A N 1
ATOM 2367 C CA . SER A 1 310 ? -10.234 -15.499 -14.928 1.00 59.34 310 SER A CA 1
ATOM 2368 C C . SER A 1 310 ? -11.189 -15.894 -13.808 1.00 59.34 310 SER A C 1
ATOM 2370 O O . SER A 1 310 ? -10.949 -16.883 -13.121 1.00 59.34 310 SER A O 1
ATOM 2372 N N . GLN A 1 311 ? -12.261 -15.127 -13.611 1.00 68.38 311 GLN A N 1
ATOM 2373 C CA . GLN A 1 311 ? -13.281 -15.419 -12.607 1.00 68.38 311 GLN A CA 1
ATOM 2374 C C . GLN A 1 311 ? -14.160 -16.593 -13.051 1.00 68.38 311 GLN A C 1
ATOM 2376 O O . GLN A 1 311 ? -14.440 -17.491 -12.263 1.00 68.38 311 GLN A O 1
ATOM 2381 N N . LEU A 1 312 ? -14.515 -16.638 -14.341 1.00 75.31 312 LEU A N 1
ATOM 2382 C CA . LEU A 1 312 ? -15.203 -17.785 -14.924 1.00 75.31 312 LEU A CA 1
ATOM 2383 C C . LEU A 1 312 ? -14.365 -19.059 -14.779 1.00 75.31 312 LEU A C 1
ATOM 2385 O O . LEU A 1 312 ? -14.899 -20.074 -14.349 1.00 75.31 312 LEU A O 1
ATOM 2389 N N . TRP A 1 313 ? -13.071 -19.007 -15.108 1.00 73.44 313 TRP A N 1
ATOM 2390 C CA . TRP A 1 313 ? -12.169 -20.150 -14.959 1.00 73.44 313 TRP A CA 1
ATOM 2391 C C . TRP A 1 313 ? -12.066 -20.600 -13.499 1.00 73.44 313 TRP A C 1
ATOM 2393 O O . TRP A 1 313 ? -12.276 -21.777 -13.234 1.00 73.44 313 TRP A O 1
ATOM 2403 N N . TYR A 1 314 ? -11.848 -19.671 -12.561 1.00 73.31 314 TYR A N 1
ATOM 2404 C CA . TYR A 1 314 ? -11.750 -19.978 -11.131 1.00 73.31 314 TYR A CA 1
ATOM 2405 C C . TYR A 1 314 ? -12.988 -20.710 -10.604 1.00 73.31 314 TYR A C 1
ATOM 2407 O O . TYR A 1 314 ? -12.863 -21.829 -10.123 1.00 73.31 314 TYR A O 1
ATOM 2415 N N . TYR A 1 315 ? -14.190 -20.151 -10.776 1.00 79.25 315 TYR A N 1
ATOM 2416 C CA . TYR A 1 315 ? -15.409 -20.825 -10.316 1.00 79.25 315 TYR A CA 1
ATOM 2417 C C . TYR A 1 315 ? -15.725 -22.096 -11.109 1.00 79.25 315 TYR A C 1
ATOM 2419 O O . TYR A 1 315 ? -16.395 -22.975 -10.586 1.00 79.25 315 TYR A O 1
ATOM 2427 N N . THR A 1 316 ? -15.249 -22.223 -12.355 1.00 77.94 316 THR A N 1
ATOM 2428 C CA . THR A 1 316 ? -15.370 -23.486 -13.102 1.00 77.94 316 THR A CA 1
ATOM 2429 C C . THR A 1 316 ? -14.511 -24.578 -12.469 1.00 77.94 316 THR A C 1
ATOM 2431 O O . THR A 1 316 ? -14.967 -25.709 -12.398 1.00 77.94 316 THR A O 1
ATOM 2434 N N . GLN A 1 317 ? -13.294 -24.259 -12.012 1.00 78.12 317 GLN A N 1
ATOM 2435 C CA . GLN A 1 317 ? -12.455 -25.204 -11.263 1.00 78.12 317 GLN A CA 1
ATOM 2436 C C . GLN A 1 317 ? -13.047 -25.488 -9.879 1.00 78.12 317 GLN A C 1
ATOM 2438 O O . GLN A 1 317 ? -13.245 -26.640 -9.519 1.00 78.12 317 GLN A O 1
ATOM 2443 N N . LEU A 1 318 ? -13.458 -24.447 -9.157 1.00 78.94 318 LEU A N 1
ATOM 2444 C CA . LEU A 1 318 ? -14.043 -24.587 -7.825 1.00 78.94 318 LEU A CA 1
ATOM 2445 C C . LEU A 1 318 ? -15.323 -25.441 -7.839 1.00 78.94 318 LEU A C 1
ATOM 2447 O O . LEU A 1 318 ? -15.511 -26.273 -6.962 1.00 78.94 318 LEU A O 1
ATOM 2451 N N . ALA A 1 319 ? -16.161 -25.291 -8.873 1.00 81.94 319 ALA A N 1
ATOM 2452 C CA . ALA A 1 319 ? -17.362 -26.103 -9.079 1.00 81.94 319 ALA A CA 1
ATOM 2453 C C . ALA A 1 319 ? -17.074 -27.570 -9.457 1.00 81.94 319 ALA A C 1
ATOM 2455 O O . ALA A 1 319 ? -17.984 -28.395 -9.400 1.00 81.94 319 ALA A O 1
ATOM 2456 N N . GLN A 1 320 ? -15.850 -27.891 -9.898 1.00 81.75 320 GLN A N 1
ATOM 2457 C CA . GLN A 1 320 ? -15.406 -29.271 -10.135 1.00 81.75 320 GLN A CA 1
ATOM 2458 C C . GLN A 1 320 ? -14.949 -29.943 -8.837 1.00 81.75 320 GLN A C 1
ATOM 2460 O O . GLN A 1 320 ? -15.099 -31.153 -8.703 1.00 81.75 320 GLN A O 1
ATOM 2465 N N . GLU A 1 321 ? -14.420 -29.165 -7.892 1.00 83.50 321 GLU A N 1
ATOM 2466 C CA . GLU A 1 321 ? -13.931 -29.651 -6.599 1.00 83.50 321 GLU A CA 1
ATOM 2467 C C . GLU A 1 321 ? -15.047 -29.738 -5.550 1.00 83.50 321 GLU A C 1
ATOM 2469 O O . GLU A 1 321 ? -15.092 -30.690 -4.773 1.00 83.50 321 GLU A O 1
ATOM 2474 N N . ARG A 1 322 ? -15.970 -28.764 -5.526 1.00 92.12 322 ARG A N 1
ATOM 2475 C CA . ARG A 1 322 ? -17.096 -28.731 -4.583 1.00 92.12 322 ARG A CA 1
ATOM 2476 C C . ARG A 1 322 ? -18.313 -27.978 -5.111 1.00 92.12 322 ARG A C 1
ATOM 2478 O O . ARG A 1 322 ? -18.243 -27.208 -6.065 1.00 92.12 322 ARG A O 1
ATOM 2485 N N . ALA A 1 323 ? -19.444 -28.138 -4.426 1.00 84.94 323 ALA A N 1
ATOM 2486 C CA . ALA A 1 323 ? -20.600 -27.275 -4.643 1.00 84.94 323 ALA A CA 1
ATOM 2487 C C . ALA A 1 323 ? -20.258 -25.810 -4.300 1.00 84.94 323 ALA A C 1
ATOM 2489 O O . ALA A 1 323 ? -19.608 -25.527 -3.289 1.00 84.94 323 ALA A O 1
ATOM 2490 N N . LEU A 1 324 ? -20.700 -24.883 -5.153 1.00 78.12 324 LEU A N 1
ATOM 2491 C CA . LEU A 1 324 ? -20.548 -23.444 -4.933 1.00 78.12 324 LEU A CA 1
ATOM 2492 C C . LEU A 1 324 ? -21.567 -22.945 -3.901 1.00 78.12 324 LEU A C 1
ATOM 2494 O O . LEU A 1 324 ? -22.720 -23.383 -3.906 1.00 78.12 324 LEU A O 1
ATOM 2498 N N . THR A 1 325 ? -21.177 -21.977 -3.072 1.00 81.06 325 THR A N 1
ATOM 2499 C CA . THR A 1 325 ? -22.109 -21.267 -2.183 1.00 81.06 325 THR A CA 1
ATOM 2500 C C . THR A 1 325 ? -23.122 -20.439 -2.997 1.00 81.06 325 THR A C 1
ATOM 2502 O O . THR A 1 325 ? -22.928 -20.209 -4.202 1.00 81.06 325 THR A O 1
ATOM 2505 N N . PRO A 1 326 ? -24.235 -19.977 -2.396 1.00 77.19 326 PRO A N 1
ATOM 2506 C CA . PRO A 1 326 ? -25.190 -19.098 -3.077 1.00 77.19 326 PRO A CA 1
ATOM 2507 C C . PRO A 1 326 ? -24.541 -17.822 -3.641 1.00 77.19 326 PRO A C 1
ATOM 2509 O O . PRO A 1 326 ? -24.836 -17.414 -4.771 1.00 77.19 326 PRO A O 1
ATOM 2512 N N . GLU A 1 327 ? -23.613 -17.231 -2.891 1.00 67.94 327 GLU A N 1
ATOM 2513 C CA . GLU A 1 327 ? -22.837 -16.050 -3.2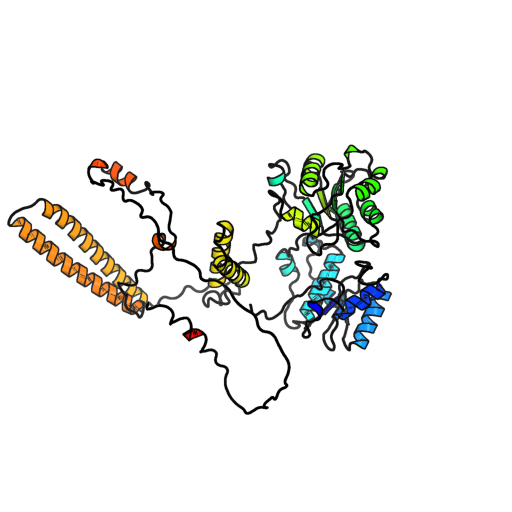64 1.00 67.94 327 GLU A CA 1
ATOM 2514 C C . GLU A 1 327 ? -21.914 -16.353 -4.450 1.00 67.94 327 GLU A C 1
ATOM 2516 O O . GLU A 1 327 ? -21.994 -15.674 -5.478 1.00 67.94 327 GLU A O 1
ATOM 2521 N N . GLU A 1 328 ? -21.123 -17.426 -4.372 1.00 79.19 328 GLU A N 1
ATOM 2522 C CA . GLU A 1 328 ? -20.231 -17.869 -5.453 1.00 79.19 328 GLU A CA 1
ATOM 2523 C C . GLU A 1 328 ? -21.013 -18.226 -6.721 1.00 79.19 328 GLU A C 1
ATOM 2525 O O . GLU A 1 328 ? -20.588 -17.938 -7.837 1.00 79.19 328 GLU A O 1
ATOM 2530 N N . THR A 1 329 ? -22.207 -18.803 -6.574 1.00 79.12 329 THR A N 1
ATOM 2531 C CA . THR A 1 329 ? -23.099 -19.111 -7.696 1.00 79.12 329 THR A CA 1
ATOM 2532 C C . THR A 1 329 ? -23.584 -17.839 -8.392 1.00 79.12 329 THR A C 1
ATOM 2534 O O . THR A 1 329 ? -23.680 -17.794 -9.626 1.00 79.12 329 THR A O 1
ATOM 2537 N N . ARG A 1 330 ? -23.909 -16.789 -7.626 1.00 77.69 330 ARG A N 1
ATOM 2538 C CA . ARG A 1 330 ? -24.293 -15.478 -8.172 1.00 77.69 330 ARG A CA 1
ATOM 2539 C C . ARG A 1 330 ? -23.124 -14.856 -8.934 1.00 77.69 330 ARG A C 1
ATOM 2541 O O . ARG A 1 330 ? -23.309 -14.406 -10.068 1.00 77.69 330 ARG A O 1
ATOM 2548 N N . GLU A 1 331 ? -21.931 -14.898 -8.356 1.00 75.38 331 GLU A N 1
ATOM 2549 C CA . GLU A 1 331 ? -20.705 -14.372 -8.960 1.00 75.38 331 GLU A CA 1
ATOM 2550 C C . GLU A 1 331 ? -20.297 -15.158 -10.211 1.00 75.38 331 GLU A C 1
ATOM 2552 O O . GLU A 1 331 ? -20.007 -14.561 -11.248 1.00 75.38 331 GLU A O 1
ATOM 2557 N N . PHE A 1 332 ? -20.396 -16.488 -10.189 1.00 78.19 332 PHE A N 1
ATOM 2558 C CA . PHE A 1 332 ? -20.166 -17.344 -11.351 1.00 78.19 332 PHE A CA 1
ATOM 2559 C C . PHE A 1 332 ? -21.117 -17.007 -12.503 1.00 78.19 332 PHE A C 1
ATOM 2561 O O . PHE A 1 332 ? -20.690 -16.870 -13.654 1.00 78.19 332 PHE A O 1
ATOM 2568 N N . LYS A 1 333 ? -22.410 -16.798 -12.213 1.00 78.06 333 LYS A N 1
ATOM 2569 C CA . LYS A 1 333 ? -23.401 -16.364 -13.214 1.00 78.06 333 LYS A CA 1
ATOM 2570 C C . LYS A 1 333 ? -23.059 -14.991 -13.791 1.00 78.06 333 LYS A C 1
ATOM 2572 O O . LYS A 1 333 ? -23.170 -14.805 -15.006 1.00 78.06 333 LYS A O 1
ATOM 2577 N N . GLN A 1 334 ? -22.633 -14.049 -12.954 1.00 71.50 334 GLN A N 1
ATOM 2578 C CA . GLN A 1 334 ? -22.243 -12.705 -13.379 1.00 71.50 334 GLN A CA 1
ATOM 2579 C C . GLN A 1 334 ? -20.977 -12.732 -14.245 1.00 71.50 334 GLN A C 1
ATOM 2581 O O . GLN A 1 334 ? -20.979 -12.159 -15.337 1.00 71.50 334 GLN A O 1
ATOM 2586 N N . ALA A 1 335 ? -19.946 -13.471 -13.828 1.00 72.56 335 ALA A N 1
ATOM 2587 C CA . ALA A 1 335 ? -18.713 -13.687 -14.581 1.00 72.56 335 ALA A CA 1
ATOM 2588 C C . ALA A 1 335 ? -18.994 -14.332 -15.943 1.00 72.56 335 ALA A C 1
ATOM 2590 O O . ALA A 1 335 ? -18.508 -13.868 -16.977 1.00 72.56 335 ALA A O 1
ATOM 2591 N N . ARG A 1 336 ? -19.855 -15.357 -15.966 1.00 75.06 336 ARG A N 1
ATOM 2592 C CA . ARG A 1 336 ? -20.293 -16.026 -17.193 1.00 75.06 336 ARG A CA 1
ATOM 2593 C C . ARG A 1 336 ? -21.025 -15.064 -18.122 1.00 75.06 336 ARG A C 1
ATOM 2595 O O . ARG A 1 336 ? -20.685 -14.985 -19.301 1.00 75.06 336 ARG A O 1
ATOM 2602 N N . ARG A 1 337 ? -22.006 -14.313 -17.611 1.00 73.06 337 ARG A N 1
ATOM 2603 C CA . ARG A 1 337 ? -22.768 -13.326 -18.393 1.00 73.06 337 ARG A CA 1
ATOM 2604 C C . ARG A 1 337 ? -21.848 -12.261 -18.982 1.00 73.06 337 ARG A C 1
ATOM 2606 O O . ARG A 1 337 ? -21.939 -11.988 -20.173 1.00 73.06 337 ARG A O 1
ATOM 2613 N N . HIS A 1 338 ? -20.944 -11.709 -18.182 1.00 69.19 338 HIS A N 1
ATOM 2614 C CA . HIS A 1 338 ? -19.997 -10.705 -18.650 1.00 69.19 338 HIS A CA 1
ATOM 2615 C C . HIS A 1 338 ? -19.040 -11.261 -19.711 1.00 69.19 338 HIS A C 1
ATOM 2617 O O . HIS A 1 338 ? -18.810 -10.615 -20.726 1.00 69.19 338 HIS A O 1
ATOM 2623 N N . TRP A 1 339 ? -18.550 -12.495 -19.550 1.00 67.88 339 TRP A N 1
ATOM 2624 C CA . TRP A 1 339 ? -17.724 -13.150 -20.566 1.00 67.88 339 TRP A CA 1
ATOM 2625 C C . TRP A 1 339 ? -18.453 -13.334 -21.906 1.00 67.88 339 TRP A C 1
ATOM 2627 O O . TRP A 1 339 ? -17.878 -13.080 -22.962 1.00 67.88 339 TRP A O 1
ATOM 2637 N N . TYR A 1 340 ? -19.727 -13.739 -21.887 1.00 66.69 340 TYR A N 1
ATOM 2638 C CA . TYR A 1 340 ? -20.528 -13.892 -23.110 1.00 66.69 340 TYR A CA 1
ATOM 2639 C C . TYR A 1 340 ? -20.919 -12.561 -23.764 1.00 66.69 340 TYR A C 1
ATOM 2641 O O . TYR A 1 340 ? -21.104 -12.512 -24.981 1.00 66.69 340 TYR A O 1
ATOM 2649 N N . LEU A 1 341 ? -21.051 -11.494 -22.975 1.00 63.69 341 LEU A N 1
ATOM 2650 C CA . LEU A 1 341 ? -21.371 -10.150 -23.460 1.00 63.69 341 LEU A CA 1
ATOM 2651 C C . LEU A 1 341 ? -20.122 -9.300 -23.744 1.00 63.69 341 LEU A C 1
ATOM 2653 O O . LEU A 1 341 ? -20.255 -8.190 -24.246 1.00 63.69 341 LEU A O 1
ATOM 2657 N N . SER A 1 342 ? -18.922 -9.819 -23.468 1.00 60.91 342 SER A N 1
ATOM 2658 C CA . SER A 1 342 ? -17.665 -9.116 -23.715 1.00 60.91 342 SER A CA 1
ATOM 2659 C C . SER A 1 342 ? -17.513 -8.767 -25.207 1.00 60.91 342 SER A C 1
ATOM 2661 O O . SER A 1 342 ? -17.660 -9.663 -26.053 1.00 60.91 342 SER A O 1
ATOM 2663 N N . PRO A 1 343 ? -17.135 -7.519 -25.552 1.00 52.72 343 PRO A N 1
ATOM 2664 C CA . PRO A 1 343 ? -16.827 -7.097 -26.926 1.00 52.72 343 PRO A CA 1
ATOM 2665 C C . PRO A 1 343 ? -15.754 -7.956 -27.616 1.00 52.72 343 PRO A C 1
ATOM 2667 O O . PRO A 1 343 ? -15.713 -8.062 -28.844 1.00 52.72 343 PRO A O 1
ATOM 2670 N N . GLN A 1 344 ? -14.902 -8.629 -26.833 1.00 56.38 344 GLN A N 1
ATOM 2671 C CA . GLN A 1 344 ? -13.898 -9.563 -27.346 1.00 56.38 344 GLN A CA 1
ATOM 2672 C C . GLN A 1 344 ? -14.548 -10.783 -28.022 1.00 56.38 344 GLN A C 1
ATOM 2674 O O . GLN A 1 344 ? -14.077 -11.241 -29.066 1.00 56.38 344 GLN A O 1
ATOM 2679 N N . ARG A 1 345 ? -15.665 -11.283 -27.475 1.00 58.56 345 ARG A N 1
ATOM 2680 C CA . ARG A 1 345 ? -16.330 -12.514 -27.933 1.00 58.56 345 ARG A CA 1
ATOM 2681 C C . ARG A 1 345 ? -17.576 -12.251 -28.775 1.00 58.56 345 ARG A C 1
ATOM 2683 O O . ARG A 1 345 ? -17.881 -13.039 -29.667 1.00 58.56 345 ARG A O 1
ATOM 2690 N N . ASN A 1 346 ? -18.297 -11.166 -28.506 1.00 54.66 346 ASN A N 1
ATOM 2691 C CA . ASN A 1 346 ? -19.563 -10.883 -29.166 1.00 54.66 346 ASN A CA 1
ATOM 2692 C C . ASN A 1 346 ? -19.408 -9.781 -30.222 1.00 54.66 346 ASN A C 1
ATOM 2694 O O . ASN A 1 346 ? -19.253 -8.606 -29.894 1.00 54.66 346 ASN A O 1
ATOM 2698 N N . ALA A 1 347 ? -19.499 -10.174 -31.495 1.00 53.44 347 ALA A N 1
ATOM 2699 C CA . ALA A 1 347 ? -19.380 -9.273 -32.642 1.00 53.44 347 ALA A CA 1
ATOM 2700 C C . ALA A 1 347 ? -20.383 -8.104 -32.612 1.00 53.44 347 ALA A C 1
ATOM 2702 O O . ALA A 1 347 ? -20.070 -7.039 -33.128 1.00 53.44 347 ALA A O 1
ATOM 2703 N N . VAL A 1 348 ? -21.544 -8.273 -31.962 1.00 55.03 348 VAL A N 1
ATOM 2704 C CA . VAL A 1 348 ? -22.564 -7.219 -31.809 1.00 55.03 348 VAL A CA 1
ATOM 2705 C C . VAL A 1 348 ? -22.091 -6.096 -30.882 1.00 55.03 348 VAL A C 1
ATOM 2707 O O . VAL A 1 348 ? -22.419 -4.942 -31.112 1.00 55.03 348 VAL A O 1
ATOM 2710 N N . PHE A 1 349 ? -21.304 -6.412 -29.850 1.00 51.38 349 PHE A N 1
ATOM 2711 C CA . PHE A 1 349 ? -20.769 -5.418 -28.909 1.00 51.38 349 PHE A CA 1
ATOM 2712 C C . PHE A 1 349 ? -19.368 -4.930 -29.293 1.00 51.38 349 PHE A C 1
ATOM 2714 O O . PHE A 1 349 ? -18.887 -3.947 -28.738 1.00 51.38 349 PHE A O 1
ATOM 2721 N N . ARG A 1 350 ? -18.717 -5.584 -30.264 1.00 54.59 350 ARG A N 1
ATOM 2722 C CA . ARG A 1 350 ? -17.411 -5.178 -30.800 1.00 54.59 350 ARG A CA 1
ATOM 2723 C C . ARG A 1 350 ? -17.479 -3.834 -31.537 1.00 54.59 350 ARG A C 1
ATOM 2725 O O . ARG A 1 350 ? -16.508 -3.092 -31.512 1.00 54.59 350 ARG A O 1
ATOM 2732 N N . SER A 1 351 ? -18.626 -3.510 -32.139 1.00 51.47 351 SER A N 1
ATOM 2733 C CA . SER A 1 351 ? -18.871 -2.251 -32.855 1.00 51.47 351 SER A CA 1
ATOM 2734 C C . SER A 1 351 ? -19.318 -1.081 -31.967 1.00 51.47 351 SER A C 1
ATOM 2736 O O . SER A 1 351 ? -19.509 -0.001 -32.498 1.00 51.47 351 SER A O 1
ATOM 2738 N N . GLY A 1 352 ? -19.516 -1.285 -30.657 1.00 46.84 352 GLY A N 1
ATOM 2739 C CA . GLY A 1 352 ? -19.915 -0.237 -29.698 1.00 46.84 352 GLY A CA 1
ATOM 2740 C C . GLY A 1 352 ? -18.803 0.156 -28.718 1.00 46.84 352 GLY A C 1
ATOM 2741 O O . GLY A 1 352 ? -19.082 0.675 -27.639 1.00 46.84 352 GLY A O 1
ATOM 2742 N N . ALA A 1 353 ? -17.544 -0.156 -29.045 1.00 48.53 353 ALA A N 1
ATOM 2743 C CA . ALA A 1 353 ? -16.384 0.127 -28.194 1.00 48.53 353 ALA A CA 1
ATOM 2744 C C . ALA A 1 353 ? -16.110 1.637 -28.005 1.00 48.53 353 ALA A C 1
ATOM 2746 O O . ALA A 1 353 ? -15.387 2.012 -27.087 1.00 48.53 353 ALA A O 1
ATOM 2747 N N . ASP A 1 354 ? -16.714 2.484 -28.840 1.00 49.12 354 ASP A N 1
ATOM 2748 C CA . ASP A 1 354 ? -16.663 3.951 -28.820 1.00 49.12 354 ASP A CA 1
ATOM 2749 C C . ASP A 1 354 ? -17.848 4.602 -28.073 1.00 49.12 354 ASP A C 1
ATOM 2751 O O . ASP A 1 354 ? -17.957 5.825 -28.029 1.00 49.12 354 ASP A O 1
ATOM 2755 N N . GLY A 1 355 ? -18.747 3.806 -27.478 1.00 49.78 355 GLY A N 1
ATOM 2756 C CA . GLY A 1 355 ? -19.954 4.301 -26.807 1.00 49.78 355 GLY A CA 1
ATOM 2757 C C . GLY A 1 355 ? -21.181 4.446 -27.717 1.00 49.78 355 GLY A C 1
ATOM 2758 O O . GLY A 1 355 ? -22.254 4.818 -27.234 1.00 49.78 355 GLY A O 1
ATOM 2759 N N . SER A 1 356 ? -21.081 4.105 -29.005 1.00 49.31 356 SER A N 1
ATOM 2760 C CA . SER A 1 356 ? -22.240 4.039 -29.896 1.00 49.31 356 SER A CA 1
ATOM 2761 C C . SER A 1 356 ? -23.144 2.840 -29.555 1.00 49.31 356 SER A C 1
ATOM 2763 O O . SER A 1 356 ? -22.688 1.736 -29.235 1.00 49.31 356 SER A O 1
ATOM 2765 N N . LYS A 1 357 ? -24.473 3.038 -29.590 1.00 47.22 357 LYS A N 1
ATOM 2766 C CA . LYS A 1 357 ? -25.425 1.925 -29.434 1.00 47.22 357 LYS A CA 1
ATOM 2767 C C . LYS A 1 357 ? -25.243 0.966 -30.616 1.00 47.22 357 LYS A C 1
ATOM 2769 O O . LYS A 1 357 ? -25.301 1.426 -31.756 1.00 47.22 357 LYS A O 1
ATOM 2774 N N . PRO A 1 358 ? -25.084 -0.350 -30.382 1.00 50.88 358 PRO A N 1
ATOM 2775 C CA . PRO A 1 358 ? -24.945 -1.296 -31.478 1.00 50.88 358 PRO A CA 1
ATOM 2776 C C . PRO A 1 358 ? -26.191 -1.228 -32.372 1.00 50.88 358 PRO A C 1
ATOM 2778 O O . PRO A 1 358 ? -27.312 -1.191 -31.845 1.00 50.88 358 PRO A O 1
ATOM 2781 N N . PRO A 1 359 ? -26.027 -1.193 -33.707 1.00 52.31 359 PRO A N 1
ATOM 2782 C CA . PRO A 1 359 ? -27.161 -1.076 -34.606 1.00 52.31 359 PRO A CA 1
ATOM 2783 C C . PRO A 1 359 ? -28.092 -2.280 -34.405 1.00 52.31 359 PRO A C 1
ATOM 2785 O O . PRO A 1 359 ? -27.618 -3.419 -34.286 1.00 52.31 359 PRO A O 1
ATOM 2788 N N . PRO A 1 360 ? -29.420 -2.068 -34.337 1.00 53.72 360 PRO A N 1
ATOM 2789 C CA . PRO A 1 360 ? -30.358 -3.164 -34.186 1.00 53.72 360 PRO A CA 1
ATOM 2790 C C . PRO A 1 360 ? -30.182 -4.126 -35.357 1.00 53.72 360 PRO A C 1
ATOM 2792 O O . PRO A 1 360 ? -30.113 -3.725 -36.520 1.00 53.72 360 PRO A O 1
ATOM 2795 N N . ARG A 1 361 ? -30.090 -5.420 -35.047 1.00 51.62 361 ARG A N 1
ATOM 2796 C CA . ARG A 1 361 ? -29.904 -6.454 -36.062 1.00 51.62 361 ARG A CA 1
ATOM 2797 C C . ARG A 1 361 ? -31.098 -6.411 -37.017 1.00 51.62 361 ARG A C 1
ATOM 2799 O O . ARG A 1 361 ? -32.220 -6.730 -36.621 1.00 51.62 361 ARG A O 1
ATOM 2806 N N . VAL A 1 362 ? -30.867 -6.013 -38.267 1.00 62.91 362 VAL A N 1
ATOM 2807 C CA . VAL A 1 362 ? -31.912 -5.996 -39.293 1.00 62.91 362 VAL A CA 1
ATOM 2808 C C . VAL A 1 362 ? -32.256 -7.447 -39.619 1.00 62.91 362 VAL A C 1
ATOM 2810 O O . VAL A 1 362 ? -31.519 -8.137 -40.316 1.00 62.91 362 VAL A O 1
ATOM 2813 N N . VAL A 1 363 ? -33.352 -7.946 -39.045 1.00 68.62 363 VAL A N 1
ATOM 2814 C CA . VAL A 1 363 ? -33.918 -9.243 -39.432 1.00 68.62 363 VAL A CA 1
ATOM 2815 C C . VAL A 1 363 ? -34.428 -9.100 -40.869 1.00 68.62 363 VAL A C 1
ATOM 2817 O O . VAL A 1 363 ? -35.304 -8.256 -41.071 1.00 68.62 363 VAL A O 1
ATOM 2820 N N . PRO A 1 364 ? -33.924 -9.883 -41.845 1.00 79.25 364 PRO A N 1
ATOM 2821 C CA . PRO A 1 364 ? -34.391 -9.810 -43.227 1.00 79.25 364 PRO A CA 1
ATOM 2822 C C . PRO A 1 364 ? -35.905 -10.014 -43.303 1.00 79.25 364 PRO A C 1
ATOM 2824 O O . PRO A 1 364 ? -36.441 -10.877 -42.601 1.00 79.25 364 PRO A O 1
ATOM 2827 N N . ASP A 1 365 ? -36.600 -9.277 -44.171 1.00 78.50 365 ASP A N 1
ATOM 2828 C CA . ASP A 1 365 ? -38.068 -9.339 -44.248 1.00 78.50 365 ASP A CA 1
ATOM 2829 C C . ASP A 1 365 ? -38.585 -10.744 -44.571 1.00 78.50 365 ASP A C 1
ATOM 2831 O O . ASP A 1 365 ? -39.597 -11.169 -44.016 1.00 78.50 365 ASP A O 1
ATOM 2835 N N . ARG A 1 366 ? -37.815 -11.529 -45.334 1.00 81.12 366 ARG A N 1
ATOM 2836 C CA . ARG A 1 366 ? -38.076 -12.958 -45.552 1.00 81.12 366 ARG A CA 1
ATOM 2837 C C . ARG A 1 366 ? -38.179 -13.744 -44.239 1.00 81.12 366 ARG A C 1
ATOM 2839 O O . ARG A 1 366 ? -39.090 -14.549 -44.080 1.00 81.12 366 ARG A O 1
ATOM 2846 N N . ILE A 1 367 ? -37.273 -13.511 -43.285 1.00 77.75 367 ILE A N 1
ATOM 2847 C CA . ILE A 1 367 ? -37.306 -14.190 -41.979 1.00 77.75 367 ILE A CA 1
ATOM 2848 C C . ILE A 1 367 ? -38.478 -13.680 -41.140 1.00 77.75 367 ILE A C 1
ATOM 2850 O O . ILE A 1 367 ? -39.154 -14.482 -40.499 1.00 77.75 367 ILE A O 1
ATOM 2854 N N . ARG A 1 368 ? -38.775 -12.374 -41.171 1.00 77.75 368 ARG A N 1
ATOM 2855 C CA . ARG A 1 368 ? -39.953 -11.827 -40.474 1.00 77.75 368 ARG A CA 1
ATOM 2856 C C . ARG A 1 368 ? -41.251 -12.436 -41.003 1.00 77.75 368 ARG A C 1
ATOM 2858 O O . ARG A 1 368 ? -42.142 -12.742 -40.215 1.00 77.75 368 ARG A O 1
ATOM 2865 N N . GLN A 1 369 ? -41.357 -12.630 -42.315 1.00 83.62 369 GLN A N 1
ATOM 2866 C CA . GLN A 1 369 ? -42.526 -13.229 -42.953 1.00 83.62 369 GLN A CA 1
ATOM 2867 C C . GLN A 1 369 ? -42.681 -14.709 -42.584 1.00 83.62 369 GLN A C 1
ATOM 2869 O O . GLN A 1 369 ? -43.778 -15.130 -42.219 1.00 83.62 369 GLN A O 1
ATOM 2874 N N . GLU A 1 370 ? -41.592 -15.483 -42.585 1.00 85.62 370 GLU A N 1
ATOM 2875 C CA . GLU A 1 370 ? -41.606 -16.883 -42.135 1.00 85.62 370 GLU A CA 1
ATOM 2876 C C . GLU A 1 370 ? -41.946 -16.990 -40.634 1.00 85.62 370 GLU A C 1
ATOM 2878 O O . GLU A 1 370 ? -42.747 -17.836 -40.244 1.00 85.62 370 GLU A O 1
ATOM 2883 N N . GLN A 1 371 ? -41.449 -16.078 -39.786 1.00 82.38 371 GLN A N 1
ATOM 2884 C CA . GLN A 1 371 ? -41.809 -16.018 -38.360 1.00 82.38 371 GLN A CA 1
ATOM 2885 C C . GLN A 1 371 ? -43.279 -15.646 -38.129 1.00 82.38 371 GLN A C 1
ATOM 2887 O O . GLN A 1 371 ? -43.931 -16.251 -37.279 1.00 82.38 371 GLN A O 1
ATOM 2892 N N . ARG A 1 372 ? -43.825 -14.683 -38.885 1.00 83.44 372 ARG A N 1
ATOM 2893 C CA . ARG A 1 372 ? -45.256 -14.332 -38.833 1.00 83.44 372 ARG A CA 1
ATOM 2894 C C . ARG A 1 372 ? -46.129 -15.500 -39.277 1.00 83.44 372 ARG A C 1
ATOM 2896 O O . ARG A 1 372 ? -47.118 -15.802 -38.616 1.00 83.44 372 ARG A O 1
ATOM 2903 N N . THR A 1 373 ? -45.728 -16.182 -40.348 1.00 82.25 373 THR A N 1
ATOM 2904 C CA . THR A 1 373 ? -46.405 -17.385 -40.849 1.00 82.25 373 THR A CA 1
ATOM 2905 C C . THR A 1 373 ? -46.390 -18.478 -39.782 1.00 82.25 373 THR A C 1
ATOM 2907 O O . THR A 1 373 ? -47.441 -19.001 -39.419 1.00 82.25 373 THR A O 1
ATOM 2910 N N . ALA A 1 374 ? -45.227 -18.757 -39.187 1.00 85.69 374 ALA A N 1
ATOM 2911 C CA . ALA A 1 374 ? -45.104 -19.713 -38.092 1.00 85.69 374 ALA A CA 1
ATOM 2912 C C . ALA A 1 374 ? -46.010 -19.339 -36.905 1.00 85.69 374 ALA A C 1
ATOM 2914 O O . ALA A 1 374 ? -46.774 -20.176 -36.431 1.00 85.69 374 ALA A O 1
ATOM 2915 N N . ALA A 1 375 ? -45.984 -18.085 -36.451 1.00 80.62 375 ALA A N 1
ATOM 2916 C CA . ALA A 1 375 ? -46.819 -17.625 -35.344 1.00 80.62 375 ALA A CA 1
ATOM 2917 C C . ALA A 1 375 ? -48.322 -17.780 -35.640 1.00 80.62 375 ALA A C 1
ATOM 2919 O O . ALA A 1 375 ? -49.063 -18.263 -34.786 1.00 80.62 375 ALA A O 1
ATOM 2920 N N . GLY A 1 376 ? -48.763 -17.439 -36.857 1.00 85.75 376 GLY A N 1
ATOM 2921 C CA . GLY A 1 376 ? -50.152 -17.602 -37.289 1.00 85.75 376 GLY A CA 1
ATOM 2922 C C . GLY A 1 376 ? -50.600 -19.064 -37.285 1.00 85.75 376 GLY A C 1
ATOM 2923 O O . GLY A 1 376 ? -51.614 -19.397 -36.675 1.00 85.75 376 GLY A O 1
ATOM 2924 N N . HIS A 1 377 ? -49.814 -19.958 -37.891 1.00 88.88 377 HIS A N 1
ATOM 2925 C CA . HIS A 1 377 ? -50.124 -21.390 -37.903 1.00 88.88 377 HIS A CA 1
ATOM 2926 C C . HIS A 1 377 ? -50.061 -22.014 -36.504 1.00 88.88 377 HIS A C 1
ATOM 2928 O O . HIS A 1 377 ? -50.899 -22.850 -36.174 1.00 88.88 377 HIS A O 1
ATOM 2934 N N . LYS A 1 378 ? -49.130 -21.581 -35.645 1.00 87.50 378 LYS A N 1
ATOM 2935 C CA . LYS A 1 378 ? -49.075 -22.040 -34.253 1.00 87.50 378 LYS A CA 1
ATOM 2936 C C . LYS A 1 378 ? -50.330 -21.632 -33.484 1.00 87.50 378 LYS A C 1
ATOM 2938 O O . LYS A 1 378 ? -50.938 -22.484 -32.846 1.00 87.50 378 LYS A O 1
ATOM 2943 N N . LYS A 1 379 ? -50.762 -20.375 -33.624 1.00 87.06 379 LYS A N 1
ATOM 2944 C CA . LYS A 1 379 ? -51.998 -19.874 -33.013 1.00 87.06 379 LYS A CA 1
ATOM 2945 C C . LYS A 1 379 ? -53.222 -20.678 -33.469 1.00 87.06 379 LYS A C 1
ATOM 2947 O O . LYS A 1 379 ? -53.989 -21.131 -32.632 1.00 87.06 379 LYS A O 1
ATOM 2952 N N . GLN A 1 380 ? -53.360 -20.924 -34.773 1.00 90.06 380 GLN A N 1
ATOM 2953 C CA . GLN A 1 380 ? -54.460 -21.732 -35.320 1.00 90.06 380 GLN A CA 1
ATOM 2954 C C . GLN A 1 380 ? -54.432 -23.190 -34.831 1.00 90.06 380 GLN A C 1
ATOM 2956 O O . GLN A 1 380 ? -55.479 -23.773 -34.551 1.00 90.06 380 GLN A O 1
ATOM 2961 N N . ALA A 1 381 ? -53.244 -23.788 -34.688 1.00 87.69 381 ALA A N 1
ATOM 2962 C CA . ALA A 1 381 ? -53.105 -25.125 -34.117 1.00 87.69 381 ALA A CA 1
ATOM 2963 C C . ALA A 1 381 ? -53.525 -25.168 -32.639 1.00 87.69 381 ALA A C 1
ATOM 2965 O O . ALA A 1 381 ? -54.200 -26.110 -32.222 1.00 87.69 381 ALA A O 1
ATOM 2966 N N . ASP A 1 382 ? -53.151 -24.152 -31.861 1.00 81.75 382 ASP A N 1
ATOM 2967 C CA . ASP A 1 382 ? -53.520 -24.049 -30.449 1.00 81.75 382 ASP A CA 1
ATOM 2968 C C . ASP A 1 382 ? -55.038 -23.839 -30.294 1.00 81.75 382 ASP A C 1
ATOM 2970 O O . ASP A 1 382 ? -55.665 -24.536 -29.500 1.00 81.75 382 ASP A O 1
ATOM 2974 N N . GLU A 1 383 ? -55.655 -22.996 -31.131 1.00 87.25 383 GLU A N 1
ATOM 2975 C CA . GLU A 1 383 ? -57.115 -22.805 -31.195 1.00 87.25 383 GLU A CA 1
ATOM 2976 C C . GLU A 1 383 ? -57.856 -24.109 -31.550 1.00 87.25 383 GLU A C 1
ATOM 2978 O O . GLU A 1 383 ? -58.822 -24.473 -30.874 1.00 87.25 383 GLU A O 1
ATOM 2983 N N . CYS A 1 384 ? -57.378 -24.869 -32.547 1.00 86.56 384 CYS A N 1
ATOM 2984 C CA . CYS A 1 384 ? -57.925 -26.197 -32.859 1.00 86.56 384 CYS A CA 1
ATOM 2985 C C . CYS A 1 384 ? -57.777 -27.158 -31.669 1.00 86.56 384 CYS A C 1
ATOM 2987 O O . CYS A 1 384 ? -58.690 -27.929 -31.383 1.00 86.56 384 CYS A O 1
ATOM 2989 N N . GLY A 1 385 ? -56.643 -27.111 -30.962 1.00 83.75 385 GLY A N 1
ATOM 2990 C CA . GLY A 1 385 ? -56.401 -27.895 -29.751 1.00 83.75 385 GLY A CA 1
ATOM 2991 C C . GLY A 1 385 ? -57.394 -27.572 -28.635 1.00 83.75 385 GLY A C 1
ATOM 2992 O O . GLY A 1 385 ? -57.976 -28.486 -28.055 1.00 83.75 385 GLY A O 1
ATOM 2993 N N . SER A 1 386 ? -57.644 -26.288 -28.378 1.00 81.62 386 SER A N 1
ATOM 2994 C CA . SER A 1 386 ? -58.650 -25.842 -27.409 1.00 81.62 386 SER A CA 1
ATOM 2995 C C . SER A 1 386 ? -60.064 -26.276 -27.802 1.00 81.62 386 SER A C 1
ATOM 2997 O O . SER A 1 386 ? -60.809 -26.746 -26.944 1.00 81.62 386 SER A O 1
ATOM 2999 N N . ALA A 1 387 ? -60.428 -26.183 -29.086 1.00 84.25 387 ALA A N 1
ATOM 3000 C CA . ALA A 1 387 ? -61.726 -26.643 -29.580 1.00 84.25 387 ALA A CA 1
ATOM 3001 C C . ALA A 1 387 ? -61.909 -28.162 -29.410 1.00 84.25 387 ALA A C 1
ATOM 3003 O O . ALA A 1 387 ? -62.957 -28.600 -28.940 1.00 84.25 387 ALA A O 1
ATOM 3004 N N . ILE A 1 388 ? -60.877 -28.960 -29.720 1.00 85.31 388 ILE A N 1
ATOM 3005 C CA . ILE A 1 388 ? -60.878 -30.414 -29.494 1.00 85.31 388 ILE A CA 1
ATOM 3006 C C . ILE A 1 388 ? -61.120 -30.723 -28.015 1.00 85.31 388 ILE A C 1
ATOM 3008 O O . ILE A 1 388 ? -62.023 -31.495 -27.712 1.00 85.31 388 ILE A O 1
ATOM 3012 N N . SER A 1 389 ? -60.380 -30.088 -27.100 1.00 81.62 389 SER A N 1
ATOM 3013 C CA . SER A 1 389 ? -60.541 -30.308 -25.655 1.00 81.62 389 SER A CA 1
ATOM 3014 C C . SER A 1 389 ? -61.953 -29.976 -25.161 1.00 81.62 389 SER A C 1
ATOM 3016 O O . SER A 1 389 ? -62.510 -30.703 -24.339 1.00 81.62 389 SER A O 1
ATOM 3018 N N . SER A 1 390 ? -62.557 -28.900 -25.676 1.00 84.38 390 SER A N 1
ATOM 3019 C CA . SER A 1 390 ? -63.935 -28.522 -25.344 1.00 84.38 390 SER A CA 1
ATOM 3020 C C . SER A 1 390 ? -64.951 -29.551 -25.846 1.00 84.38 390 SER A C 1
ATOM 3022 O O . SER A 1 390 ? -65.845 -29.934 -25.094 1.00 84.38 390 SER A O 1
ATOM 3024 N N . ILE A 1 391 ? -64.797 -30.047 -27.079 1.00 83.75 391 ILE A N 1
ATOM 3025 C CA . ILE A 1 391 ? -65.701 -31.058 -27.651 1.00 83.75 391 ILE A CA 1
ATOM 3026 C C . ILE A 1 391 ? -65.519 -32.414 -26.956 1.00 83.75 391 ILE A C 1
ATOM 3028 O O . ILE A 1 391 ? -66.507 -33.061 -26.622 1.00 83.75 391 ILE A O 1
ATOM 3032 N N . GLU A 1 392 ? -64.284 -32.831 -26.659 1.00 81.69 392 GLU A N 1
ATOM 3033 C CA . GLU A 1 392 ? -63.994 -34.072 -25.923 1.00 81.69 392 GLU A CA 1
ATOM 3034 C C . GLU A 1 392 ? -64.613 -34.058 -24.512 1.00 81.69 392 GLU A C 1
ATOM 3036 O O . GLU A 1 392 ? -65.057 -35.098 -24.022 1.00 81.69 392 GLU A O 1
ATOM 3041 N N . LYS A 1 393 ? -64.721 -32.883 -23.873 1.00 81.69 393 LYS A N 1
ATOM 3042 C CA . LYS A 1 393 ? -65.417 -32.722 -22.586 1.00 81.69 393 LYS A CA 1
ATOM 3043 C C . LYS A 1 393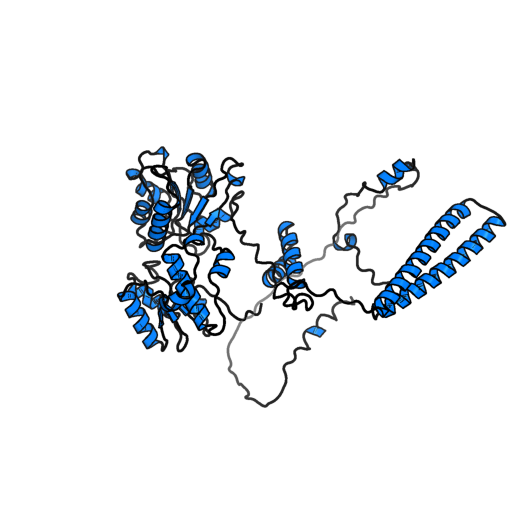 ? -66.931 -32.946 -22.704 1.00 81.69 393 LYS A C 1
ATOM 3045 O O . LYS A 1 393 ? -67.509 -33.558 -21.813 1.00 81.69 393 LYS A O 1
ATOM 3050 N N . VAL A 1 394 ? -67.554 -32.494 -23.795 1.00 78.00 394 VAL A N 1
ATOM 3051 C CA . VAL A 1 394 ? -68.991 -32.695 -24.079 1.00 78.00 394 VAL A CA 1
ATOM 3052 C C . VAL A 1 394 ? -69.283 -34.145 -24.494 1.00 78.00 394 VAL A C 1
ATOM 3054 O O . VAL A 1 394 ? -70.291 -34.726 -24.089 1.00 78.00 394 VAL A O 1
ATOM 3057 N N . LEU A 1 395 ? -68.365 -34.768 -25.242 1.00 75.38 395 LEU A N 1
ATOM 3058 C CA . LEU A 1 395 ? -68.483 -36.153 -25.705 1.00 75.38 395 LEU A CA 1
ATOM 3059 C C . LEU A 1 395 ? -68.550 -37.157 -24.542 1.00 75.38 395 LEU A C 1
ATOM 3061 O O . LEU A 1 395 ? -69.278 -38.141 -24.627 1.00 75.38 395 LEU A O 1
ATOM 3065 N N . LYS A 1 396 ? -67.845 -36.889 -23.432 1.00 72.31 396 LYS A N 1
ATOM 3066 C CA . LYS A 1 396 ? -67.848 -37.738 -22.224 1.00 72.31 396 LYS A CA 1
ATOM 3067 C C . LYS A 1 396 ? -69.228 -37.900 -21.560 1.00 72.31 396 LYS A C 1
ATOM 3069 O O . LYS A 1 396 ? -69.356 -38.765 -20.701 1.00 72.31 396 LYS A O 1
ATOM 3074 N N . GLY A 1 397 ? -70.235 -37.107 -21.943 1.00 65.75 397 GLY A N 1
ATOM 3075 C CA . GLY A 1 397 ? -71.601 -37.174 -21.406 1.00 65.75 397 GLY A CA 1
ATOM 3076 C C . GLY A 1 397 ? -72.703 -37.493 -22.425 1.00 65.75 397 GLY A C 1
ATOM 3077 O O . GLY A 1 397 ? -73.872 -37.429 -22.061 1.00 65.75 397 GLY A O 1
ATOM 3078 N N . SER A 1 398 ? -72.370 -37.810 -23.683 1.00 61.25 398 SER A N 1
ATOM 3079 C CA . SER A 1 398 ? -73.349 -37.952 -24.779 1.00 61.25 398 SER A CA 1
ATOM 3080 C C . SER A 1 398 ? -73.337 -39.370 -25.379 1.00 61.25 398 SER A C 1
ATOM 3082 O O . SER A 1 398 ? -72.263 -39.899 -25.653 1.00 61.25 398 SER A O 1
ATOM 3084 N N . GLN A 1 399 ? -74.504 -39.983 -25.637 1.00 60.06 399 GLN A N 1
ATOM 3085 C CA . GLN A 1 399 ? -74.626 -41.280 -26.338 1.00 60.06 399 GLN A CA 1
ATOM 3086 C C . GLN A 1 399 ? -75.540 -41.187 -27.572 1.00 60.06 399 GLN A C 1
ATOM 3088 O O . GLN A 1 399 ? -76.465 -40.380 -27.609 1.00 60.06 399 GLN A O 1
ATOM 3093 N N . GLY A 1 400 ? -75.286 -42.028 -28.582 1.00 68.25 400 GLY A N 1
ATOM 3094 C CA . GLY A 1 400 ? -76.076 -42.111 -29.819 1.00 68.25 400 GLY A CA 1
ATOM 3095 C C . GLY A 1 400 ? -75.506 -41.302 -30.995 1.00 68.25 400 GLY A C 1
ATOM 3096 O O . GLY A 1 400 ? -74.311 -41.016 -31.043 1.00 68.25 400 GLY A O 1
ATOM 3097 N N . VAL A 1 401 ? -76.361 -40.936 -31.958 1.00 60.66 401 VAL A N 1
ATOM 3098 C CA . VAL A 1 401 ? -75.983 -40.290 -33.240 1.00 60.66 401 VAL A CA 1
ATOM 3099 C C . VAL A 1 401 ? -75.193 -38.985 -33.040 1.00 60.66 401 VAL A C 1
ATOM 3101 O O . VAL A 1 401 ? -74.208 -38.750 -33.736 1.00 60.66 401 VAL A O 1
ATOM 3104 N N . ALA A 1 402 ? -75.526 -38.199 -32.012 1.00 64.12 402 ALA A N 1
ATOM 3105 C CA . ALA A 1 402 ? -74.807 -36.970 -31.661 1.00 64.12 402 ALA A CA 1
ATOM 3106 C C . ALA A 1 402 ? -73.339 -37.217 -31.250 1.00 64.12 402 ALA A C 1
ATOM 3108 O O . ALA A 1 402 ? -72.463 -36.396 -31.521 1.00 64.12 402 ALA A O 1
ATOM 3109 N N . ALA A 1 403 ? -73.033 -38.366 -30.635 1.00 68.31 403 ALA A N 1
ATOM 3110 C CA . ALA A 1 403 ? -71.656 -38.724 -30.295 1.00 68.31 403 ALA A CA 1
ATOM 3111 C C . ALA A 1 403 ? -70.831 -39.062 -31.550 1.00 68.31 403 ALA A C 1
ATOM 3113 O O . ALA A 1 403 ? -69.641 -38.750 -31.605 1.00 68.31 403 ALA A O 1
ATOM 3114 N N . ALA A 1 404 ? -71.457 -39.641 -32.582 1.00 72.12 404 ALA A N 1
ATOM 3115 C CA . ALA A 1 404 ? -70.794 -39.929 -33.853 1.00 72.12 404 ALA A CA 1
ATOM 3116 C C . ALA A 1 404 ? -70.441 -38.640 -34.622 1.00 72.12 404 ALA A C 1
ATOM 3118 O O . ALA A 1 404 ? -69.320 -38.506 -35.115 1.00 72.12 404 ALA A O 1
ATOM 3119 N N . GLU A 1 405 ? -71.343 -37.654 -34.649 1.00 75.75 405 GLU A N 1
ATOM 3120 C CA . GLU A 1 405 ? -71.110 -36.351 -35.296 1.00 75.75 405 GLU A CA 1
ATOM 3121 C C . GLU A 1 405 ? -70.022 -35.522 -34.588 1.00 75.75 405 GLU A C 1
ATOM 3123 O O . GLU A 1 405 ? -69.149 -34.923 -35.230 1.00 75.75 405 GLU A O 1
ATOM 3128 N N . LEU A 1 406 ? -70.012 -35.526 -33.251 1.00 78.62 406 LEU A N 1
ATOM 3129 C CA . LEU A 1 406 ? -68.971 -34.868 -32.456 1.00 78.62 406 LEU A CA 1
ATOM 3130 C C . LEU A 1 406 ? -67.610 -35.567 -32.612 1.00 78.62 406 LEU A C 1
ATOM 3132 O O . LEU A 1 406 ? -66.580 -34.894 -32.706 1.00 78.62 406 LEU A O 1
ATOM 3136 N N . ALA A 1 407 ? -67.584 -36.900 -32.713 1.00 78.62 407 ALA A N 1
ATOM 3137 C CA . ALA A 1 407 ? -66.363 -37.654 -33.000 1.00 78.62 407 ALA A CA 1
ATOM 3138 C C . ALA A 1 407 ? -65.812 -37.346 -34.405 1.00 78.62 407 ALA A C 1
ATOM 3140 O O . ALA A 1 407 ? -64.601 -37.156 -34.568 1.00 78.62 407 ALA A O 1
ATOM 3141 N N . GLN A 1 408 ? -66.684 -37.214 -35.408 1.00 82.81 408 GLN A N 1
ATOM 3142 C CA . GLN A 1 408 ? -66.296 -36.800 -36.758 1.00 82.81 408 GLN A CA 1
ATOM 3143 C C . GLN A 1 408 ? -65.747 -35.364 -36.770 1.00 82.81 408 GLN A C 1
ATOM 3145 O O . GLN A 1 408 ? -64.716 -35.097 -37.391 1.00 82.81 408 GLN A O 1
ATOM 3150 N N . SER A 1 409 ? -66.360 -34.458 -36.006 1.00 83.19 409 SER A N 1
ATOM 3151 C CA . SER A 1 409 ? -65.889 -33.076 -35.835 1.00 83.19 409 SER A CA 1
ATOM 3152 C C . SER A 1 409 ? -64.509 -33.007 -35.168 1.00 83.19 409 SER A C 1
ATOM 3154 O O . SER A 1 409 ? -63.627 -32.283 -35.637 1.00 83.19 409 SER A O 1
ATOM 3156 N N . ILE A 1 410 ? -64.268 -33.819 -34.129 1.00 84.31 410 ILE A N 1
ATOM 3157 C CA . ILE A 1 410 ? -62.940 -33.966 -33.509 1.00 84.31 410 ILE A CA 1
ATOM 3158 C C . ILE A 1 410 ? -61.919 -34.469 -34.534 1.00 84.31 410 ILE A C 1
ATOM 3160 O O . ILE A 1 410 ? -60.796 -33.962 -34.576 1.00 84.31 410 ILE A O 1
ATOM 3164 N N . HIS A 1 411 ? -62.282 -35.447 -35.368 1.00 86.75 411 HIS A N 1
ATOM 3165 C CA . HIS A 1 411 ? -61.378 -35.986 -36.383 1.00 86.75 411 HIS A CA 1
ATOM 3166 C C . HIS A 1 411 ? -60.960 -34.916 -37.406 1.00 86.75 411 HIS A C 1
ATOM 3168 O O . HIS A 1 411 ? -59.771 -34.768 -37.701 1.00 86.75 411 HIS A O 1
ATOM 3174 N N . VAL A 1 412 ? -61.911 -34.107 -37.883 1.00 88.94 412 VAL A N 1
ATOM 3175 C CA . VAL A 1 412 ? -61.641 -32.984 -38.796 1.00 88.94 412 VAL A CA 1
ATOM 3176 C C . VAL A 1 412 ? -60.737 -31.935 -38.138 1.00 88.94 412 VAL A C 1
ATOM 3178 O O . VAL A 1 412 ? -59.756 -31.498 -38.746 1.00 88.94 412 VAL A O 1
ATOM 3181 N N . LEU A 1 413 ? -61.002 -31.570 -36.880 1.00 86.94 413 LEU A N 1
ATOM 3182 C CA . LEU A 1 413 ? -60.177 -30.611 -36.138 1.00 86.94 413 LEU A CA 1
ATOM 3183 C C . LEU A 1 413 ? -58.763 -31.136 -35.866 1.00 86.94 413 LEU A C 1
ATOM 3185 O O . LEU A 1 413 ? -57.806 -30.371 -35.982 1.00 86.94 413 LEU A O 1
ATOM 3189 N N . LYS A 1 414 ? -58.602 -32.431 -35.559 1.00 87.50 414 LYS A N 1
ATOM 3190 C CA . LYS A 1 414 ? -57.283 -33.070 -35.398 1.00 87.50 414 LYS A CA 1
ATOM 3191 C C . LYS A 1 414 ? -56.487 -32.989 -36.698 1.00 87.50 414 LYS A C 1
ATOM 3193 O O . LYS A 1 414 ? -55.352 -32.520 -36.683 1.00 87.50 414 LYS A O 1
ATOM 3198 N N . ARG A 1 415 ? -57.112 -33.318 -37.833 1.00 90.56 415 ARG A N 1
ATOM 3199 C CA . ARG A 1 415 ? -56.478 -33.211 -39.157 1.00 90.56 415 ARG A CA 1
ATOM 3200 C C . ARG A 1 415 ? -56.017 -31.783 -39.461 1.00 90.56 415 ARG A C 1
ATOM 3202 O O . ARG A 1 415 ? -54.876 -31.588 -39.881 1.00 90.56 415 ARG A O 1
ATOM 3209 N N . ARG A 1 416 ? -56.877 -30.791 -39.205 1.00 88.88 416 ARG A N 1
ATOM 3210 C CA . ARG A 1 416 ? -56.579 -29.366 -39.426 1.00 88.88 416 ARG A CA 1
ATOM 3211 C C . ARG A 1 416 ? -55.469 -28.861 -38.503 1.00 88.88 416 ARG A C 1
ATOM 3213 O O . ARG A 1 416 ? -54.556 -28.169 -38.951 1.00 88.88 416 ARG A O 1
ATOM 3220 N N . ARG A 1 417 ? -55.494 -29.250 -37.226 1.00 89.69 417 ARG A N 1
ATOM 3221 C CA . ARG A 1 417 ? -54.428 -28.949 -36.262 1.00 89.69 417 ARG A CA 1
ATOM 3222 C C . ARG A 1 417 ? -53.080 -29.480 -36.745 1.00 89.69 417 ARG A C 1
ATOM 3224 O O . ARG A 1 417 ? -52.092 -28.751 -36.725 1.00 89.69 417 ARG A O 1
ATOM 3231 N N . ASP A 1 418 ? -53.043 -30.730 -37.191 1.00 87.31 418 ASP A N 1
ATOM 3232 C CA . ASP A 1 418 ? -51.805 -31.384 -37.611 1.00 87.31 418 ASP A CA 1
ATOM 3233 C C . ASP A 1 418 ? -51.262 -30.793 -38.925 1.00 87.31 418 ASP A C 1
ATOM 3235 O O . ASP A 1 418 ? -50.052 -30.749 -39.145 1.00 87.31 418 ASP A O 1
ATOM 3239 N N . GLU A 1 419 ? -52.131 -30.283 -39.799 1.00 90.38 419 GLU A N 1
ATOM 3240 C CA . GLU A 1 419 ? -51.733 -29.481 -40.959 1.00 90.38 419 GLU A CA 1
ATOM 3241 C C . GLU A 1 419 ? -51.091 -28.150 -40.545 1.00 90.38 419 GLU A C 1
ATOM 3243 O O . GLU A 1 419 ? -49.965 -27.864 -40.956 1.00 90.38 419 GLU A O 1
ATOM 3248 N N . HIS A 1 420 ? -51.721 -27.388 -39.642 1.00 90.06 420 HIS A N 1
ATOM 3249 C CA . HIS A 1 420 ? -51.130 -26.154 -39.119 1.00 90.06 420 HIS A CA 1
ATOM 3250 C C . HIS A 1 420 ? -49.787 -26.401 -38.409 1.00 90.06 420 HIS A C 1
ATOM 3252 O O . HIS A 1 420 ? -48.843 -25.634 -38.606 1.00 90.06 420 HIS A O 1
ATOM 3258 N N . LEU A 1 421 ? -49.655 -27.485 -37.637 1.00 84.19 421 LEU A N 1
ATOM 3259 C CA . LEU A 1 421 ? -48.388 -27.860 -36.999 1.00 84.19 421 LEU A CA 1
ATOM 3260 C C . LEU A 1 421 ? -47.305 -28.233 -38.018 1.00 84.19 421 LEU A C 1
ATOM 3262 O O . LEU A 1 421 ? -46.145 -27.859 -37.834 1.00 84.19 421 LEU A O 1
ATOM 3266 N N . ARG A 1 422 ? -47.660 -28.924 -39.110 1.00 85.38 422 ARG A N 1
ATOM 3267 C CA . ARG A 1 422 ? -46.720 -29.221 -40.203 1.00 85.38 422 ARG A CA 1
ATOM 3268 C C . ARG A 1 422 ? -46.214 -27.941 -40.863 1.00 85.38 422 ARG A C 1
ATOM 3270 O O . ARG A 1 422 ? -45.001 -27.772 -40.984 1.00 85.38 422 ARG A O 1
ATOM 3277 N N . THR A 1 423 ? -47.104 -27.009 -41.204 1.00 85.88 423 THR A N 1
ATOM 3278 C CA . THR A 1 423 ? -46.712 -25.723 -41.804 1.00 85.88 423 THR A CA 1
ATOM 3279 C C . THR A 1 423 ? -45.888 -24.868 -40.838 1.00 85.88 423 THR A C 1
ATOM 3281 O O . THR A 1 423 ? -44.880 -24.289 -41.242 1.00 85.88 423 THR A O 1
ATOM 3284 N N . TYR A 1 424 ? -46.245 -24.843 -39.548 1.00 87.44 424 TYR A N 1
ATOM 3285 C CA . TYR A 1 424 ? -45.444 -24.206 -38.497 1.00 87.44 424 TYR A CA 1
ATOM 3286 C C . TYR A 1 424 ? -44.020 -24.768 -38.462 1.00 87.44 424 TYR A C 1
ATOM 3288 O O . TYR A 1 424 ? -43.049 -24.012 -38.530 1.00 87.44 424 TYR A O 1
ATOM 3296 N N . ASN A 1 425 ? -43.883 -26.093 -38.399 1.00 81.62 425 ASN A N 1
ATOM 3297 C CA . ASN A 1 425 ? -42.580 -26.747 -38.335 1.00 81.62 425 ASN A CA 1
ATOM 3298 C C . ASN A 1 425 ? -41.754 -26.488 -39.599 1.00 81.62 425 ASN A C 1
ATOM 3300 O O . ASN A 1 425 ? -40.551 -26.263 -39.494 1.00 81.62 425 ASN A O 1
ATOM 3304 N N . GLN A 1 426 ? -42.385 -26.438 -40.774 1.00 84.81 426 GLN A N 1
ATOM 3305 C CA . GLN A 1 426 ? -41.717 -26.112 -42.034 1.00 84.81 426 GLN A CA 1
ATOM 3306 C C . GLN A 1 426 ? -41.213 -24.658 -42.069 1.00 84.81 426 GLN A C 1
ATOM 3308 O O . GLN A 1 426 ? -40.066 -24.417 -42.447 1.00 84.81 426 GLN A O 1
ATOM 3313 N N . ALA A 1 427 ? -42.022 -23.688 -41.631 1.00 83.50 427 ALA A N 1
ATOM 3314 C CA . ALA A 1 427 ? -41.612 -22.282 -41.527 1.00 83.50 427 ALA A CA 1
ATOM 3315 C C . ALA A 1 427 ? -40.481 -22.090 -40.496 1.00 83.50 427 ALA A C 1
ATOM 3317 O O . ALA A 1 427 ? -39.488 -21.390 -40.736 1.00 83.50 427 ALA A O 1
ATOM 3318 N N . MET A 1 428 ? -40.566 -22.789 -39.359 1.00 79.12 428 MET A N 1
ATOM 3319 C CA . MET A 1 428 ? -39.504 -22.791 -38.352 1.00 79.12 428 MET A CA 1
ATOM 3320 C C . MET A 1 428 ? -38.234 -23.484 -38.849 1.00 79.12 428 MET A C 1
ATOM 3322 O O . MET A 1 428 ? -37.145 -23.013 -38.532 1.00 79.12 428 MET A O 1
ATOM 3326 N N . TYR A 1 429 ? -38.340 -24.541 -39.657 1.00 80.50 429 TYR A N 1
ATOM 3327 C CA . TYR A 1 429 ? -37.194 -25.204 -40.284 1.00 80.50 429 TYR A CA 1
ATOM 3328 C C . TYR A 1 429 ? -36.449 -24.254 -41.221 1.00 80.50 429 TYR A C 1
ATOM 3330 O O . TYR A 1 429 ? -35.237 -24.089 -41.090 1.00 80.50 429 TYR A O 1
ATOM 3338 N N . LYS A 1 430 ? -37.176 -23.549 -42.098 1.00 79.81 430 LYS A N 1
ATOM 3339 C CA . LYS A 1 430 ? -36.597 -22.526 -42.986 1.00 79.81 430 LYS A CA 1
ATOM 3340 C C . LYS A 1 430 ? -35.879 -21.412 -42.216 1.00 79.81 430 LYS A C 1
ATOM 3342 O O . LYS A 1 430 ? -34.923 -20.842 -42.728 1.00 79.81 430 LYS A O 1
ATOM 3347 N N . THR A 1 431 ? -36.325 -21.117 -40.992 1.00 75.88 431 THR A N 1
ATOM 3348 C CA . THR A 1 431 ? -35.714 -20.102 -40.120 1.00 75.88 431 THR A CA 1
ATOM 3349 C C . THR A 1 431 ? -34.511 -20.640 -39.331 1.00 75.88 431 THR A C 1
ATOM 3351 O O . THR A 1 431 ? -33.530 -19.926 -39.144 1.00 75.88 431 THR A O 1
ATOM 3354 N N . ARG A 1 432 ? -34.578 -21.883 -38.836 1.00 74.50 432 ARG A N 1
ATOM 3355 C CA . ARG A 1 432 ? -33.573 -22.500 -37.946 1.00 74.50 432 ARG A CA 1
ATOM 3356 C C . ARG A 1 432 ? -32.441 -23.210 -38.697 1.00 74.50 432 ARG A C 1
ATOM 3358 O O . ARG A 1 432 ? -31.372 -23.404 -38.124 1.00 74.50 432 ARG A O 1
ATOM 3365 N N . GLY A 1 433 ? -32.683 -23.639 -39.937 1.00 68.00 433 GLY A N 1
ATOM 3366 C CA . GLY A 1 433 ? -31.750 -24.431 -40.747 1.00 68.00 433 GLY A CA 1
ATOM 3367 C C . GLY A 1 433 ? -31.606 -25.898 -40.318 1.00 68.00 433 GLY A C 1
ATOM 3368 O O . GLY A 1 433 ? -30.749 -26.597 -40.844 1.00 68.00 433 GLY A O 1
ATOM 3369 N N . HIS A 1 434 ? -32.408 -26.369 -39.3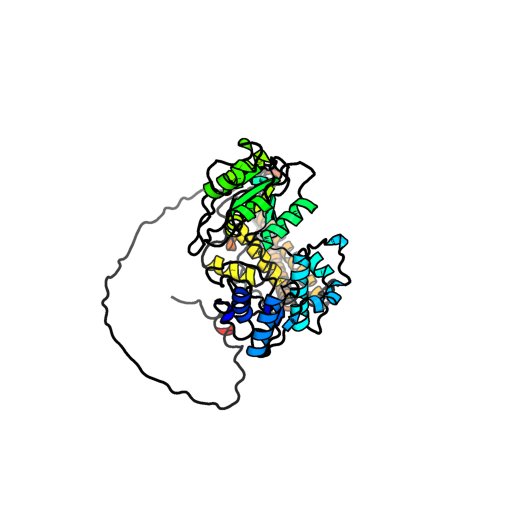58 1.00 63.75 434 HIS A N 1
ATOM 3370 C CA . HIS A 1 434 ? -32.415 -27.754 -38.882 1.00 63.75 434 HIS A CA 1
ATOM 3371 C C . HIS A 1 434 ? -33.796 -28.147 -38.336 1.00 63.75 434 HIS A C 1
ATOM 3373 O O . HIS A 1 434 ? -34.586 -27.291 -37.922 1.00 63.75 434 HIS A O 1
ATOM 3379 N N . GLY A 1 435 ? -34.090 -29.452 -38.354 1.00 59.62 435 GLY A N 1
ATOM 3380 C CA . GLY A 1 435 ? -35.324 -30.030 -37.816 1.00 59.62 435 GLY A CA 1
ATOM 3381 C C . GLY A 1 435 ? -35.326 -30.044 -36.291 1.00 59.62 435 GLY A C 1
ATOM 3382 O O . GLY A 1 435 ? -34.274 -30.140 -35.662 1.00 59.62 435 GLY A O 1
ATOM 3383 N N . VAL A 1 436 ? -36.513 -29.941 -35.693 1.00 57.19 436 VAL A N 1
ATOM 3384 C CA . VAL A 1 436 ? -36.678 -30.175 -34.255 1.00 57.19 436 VAL A CA 1
ATOM 3385 C C . VAL A 1 436 ? -36.679 -31.680 -34.037 1.00 57.19 436 VAL A C 1
ATOM 3387 O O . VAL A 1 436 ? -37.550 -32.367 -34.560 1.00 57.19 436 VAL A O 1
ATOM 3390 N N . ASP A 1 437 ? -35.705 -32.170 -33.282 1.00 53.34 437 ASP A N 1
ATOM 3391 C CA . ASP A 1 437 ? -35.673 -33.546 -32.799 1.00 53.34 437 ASP A CA 1
ATOM 3392 C C . ASP A 1 437 ? -36.636 -33.660 -31.595 1.00 53.34 437 ASP A C 1
ATOM 3394 O O . ASP A 1 437 ? -36.389 -33.006 -30.574 1.00 53.34 437 ASP A O 1
ATOM 3398 N N . PRO A 1 438 ? -37.752 -34.411 -31.700 1.00 49.03 438 PRO A N 1
ATOM 3399 C CA . PRO A 1 438 ? -38.749 -34.528 -30.631 1.00 49.03 438 PRO A CA 1
ATOM 3400 C C . PRO A 1 438 ? -38.181 -35.123 -29.337 1.00 49.03 438 PRO A C 1
ATOM 3402 O O . PRO A 1 438 ? -38.681 -34.809 -28.253 1.00 49.03 438 PRO A O 1
ATOM 3405 N N . ASP A 1 439 ? -37.122 -35.929 -29.452 1.00 45.38 439 ASP A N 1
ATOM 3406 C CA . ASP A 1 439 ? -36.486 -36.632 -28.337 1.00 45.38 439 ASP A CA 1
ATOM 3407 C C . ASP A 1 439 ? -35.407 -35.776 -27.657 1.00 45.38 439 ASP A C 1
ATOM 3409 O O . ASP A 1 439 ? -35.003 -36.039 -26.523 1.00 45.38 439 ASP A O 1
ATOM 3413 N N . ARG A 1 440 ? -34.996 -34.668 -28.289 1.00 43.81 440 ARG A N 1
ATOM 3414 C CA . ARG A 1 440 ? -34.197 -33.605 -27.662 1.00 43.81 440 ARG A CA 1
ATOM 3415 C C . ARG A 1 440 ? -35.095 -32.541 -27.039 1.00 43.81 440 ARG A C 1
ATOM 3417 O O . ARG A 1 440 ? -35.026 -31.357 -27.379 1.00 43.81 440 ARG A O 1
ATOM 3424 N N . LYS A 1 441 ? -35.897 -32.927 -26.047 1.00 40.72 441 LYS A N 1
ATOM 3425 C CA . LYS A 1 441 ? -36.393 -31.938 -25.082 1.00 40.72 441 LYS A CA 1
ATOM 3426 C C . LYS A 1 441 ? -35.198 -31.464 -24.257 1.00 40.72 441 LYS A C 1
ATOM 3428 O O . LYS A 1 441 ? -34.629 -32.230 -23.485 1.00 40.72 441 LYS A O 1
ATOM 3433 N N . LEU A 1 442 ? -34.785 -30.209 -24.445 1.00 45.94 442 LEU A N 1
ATOM 3434 C CA . LEU A 1 442 ? -33.911 -29.550 -23.474 1.00 45.94 442 LEU A CA 1
ATOM 3435 C C . LEU A 1 442 ? -34.602 -29.659 -22.111 1.00 45.94 442 LEU A C 1
ATOM 3437 O O . LEU A 1 442 ? -35.780 -29.311 -22.006 1.00 45.94 442 LEU A O 1
ATOM 3441 N N . LEU A 1 443 ? -33.883 -30.186 -21.116 1.00 39.34 443 LEU A N 1
ATOM 3442 C CA . LEU A 1 443 ? -34.367 -30.297 -19.742 1.00 39.34 443 LEU A CA 1
ATOM 3443 C C . LEU A 1 443 ? -34.974 -28.953 -19.329 1.00 39.34 443 LEU A C 1
ATOM 3445 O O . LEU A 1 443 ? -34.369 -27.897 -19.549 1.00 39.34 443 LEU A O 1
ATOM 3449 N N . THR A 1 444 ? -36.185 -28.982 -18.777 1.00 41.41 444 THR A N 1
ATOM 3450 C CA . THR A 1 444 ? -36.803 -27.756 -18.272 1.00 41.41 444 THR A CA 1
ATOM 3451 C C . THR A 1 444 ? -35.954 -27.192 -17.136 1.00 41.41 444 THR A C 1
ATOM 3453 O O . THR A 1 444 ? -35.174 -27.908 -16.506 1.00 41.41 444 THR A O 1
ATOM 3456 N N . TYR A 1 445 ? -36.090 -25.893 -16.867 1.00 36.25 445 TYR A N 1
ATOM 3457 C CA . TYR A 1 445 ? -35.366 -25.228 -15.781 1.00 36.25 445 TYR A CA 1
ATOM 3458 C C . TYR A 1 445 ? -35.464 -26.018 -14.460 1.00 36.25 445 TYR A C 1
ATOM 3460 O O . TYR A 1 445 ? -34.454 -26.245 -13.800 1.00 36.25 445 TYR A O 1
ATOM 3468 N N . ASP A 1 446 ? -36.647 -26.546 -14.142 1.00 45.59 446 ASP A N 1
ATOM 3469 C CA . ASP A 1 446 ? -36.875 -27.349 -12.936 1.00 45.59 446 ASP A CA 1
ATOM 3470 C C . ASP A 1 446 ? -36.163 -28.711 -12.963 1.00 45.59 446 ASP A C 1
ATOM 3472 O O . ASP A 1 446 ? -35.664 -29.164 -11.936 1.00 45.59 446 ASP A O 1
ATOM 3476 N N . GLN A 1 447 ? -36.049 -29.342 -14.136 1.00 43.41 447 GLN A N 1
ATOM 3477 C CA . GLN A 1 447 ? -35.350 -30.621 -14.306 1.00 43.41 447 GLN A CA 1
ATOM 3478 C C . GLN A 1 447 ? -33.823 -30.488 -14.227 1.00 43.41 447 GLN A C 1
ATOM 3480 O O . GLN A 1 447 ? -33.147 -31.453 -13.885 1.00 43.41 447 GLN A O 1
ATOM 3485 N N . VAL A 1 448 ? -33.266 -29.312 -14.537 1.00 39.50 448 VAL A N 1
ATOM 3486 C CA . VAL A 1 448 ? -31.818 -29.049 -14.427 1.00 39.50 448 VAL A CA 1
ATOM 3487 C C . VAL A 1 448 ? -31.423 -28.630 -13.012 1.00 39.50 448 VAL A C 1
ATOM 3489 O O . VAL A 1 448 ? -30.323 -28.947 -12.568 1.00 39.50 448 VAL A O 1
ATOM 3492 N N . PHE A 1 449 ? -32.293 -27.901 -12.311 1.00 39.31 449 PHE A N 1
ATOM 3493 C CA . PHE A 1 449 ? -31.944 -27.224 -11.058 1.00 39.31 449 PHE A CA 1
ATOM 3494 C C . PHE A 1 449 ? -32.658 -27.765 -9.816 1.00 39.31 449 PHE A C 1
ATOM 3496 O O . PHE A 1 449 ? -32.583 -27.110 -8.781 1.00 39.31 449 PHE A O 1
ATOM 3503 N N . GLY A 1 450 ? -33.326 -28.923 -9.920 1.00 38.25 450 GLY A N 1
ATOM 3504 C CA . GLY A 1 450 ? -33.810 -29.753 -8.811 1.00 38.25 450 GLY A CA 1
ATOM 3505 C C . GLY A 1 450 ? -34.197 -28.980 -7.552 1.00 38.25 450 GLY A C 1
ATOM 3506 O O . GLY A 1 450 ? -33.408 -28.886 -6.615 1.00 38.25 450 GLY A O 1
ATOM 3507 N N . ARG A 1 451 ? -35.417 -28.438 -7.492 1.00 37.25 451 ARG A N 1
ATOM 3508 C CA . ARG A 1 451 ? -35.948 -27.979 -6.204 1.00 37.25 451 ARG A CA 1
ATOM 3509 C C . ARG A 1 451 ? -36.378 -29.196 -5.391 1.00 37.25 451 ARG A C 1
ATOM 3511 O O . ARG A 1 451 ? -37.276 -29.924 -5.809 1.00 37.25 451 ARG A O 1
ATOM 3518 N N . SER A 1 452 ? -35.773 -29.381 -4.217 1.00 39.84 452 SER A N 1
ATOM 3519 C CA . SER A 1 452 ? -36.404 -30.139 -3.139 1.00 39.84 452 SER A CA 1
ATOM 3520 C C . SER A 1 452 ? -37.767 -29.511 -2.837 1.00 39.84 452 SER A C 1
ATOM 3522 O O . SER A 1 452 ? -37.938 -28.290 -2.908 1.00 39.84 452 SER A O 1
ATOM 3524 N N . GLY A 1 453 ? -38.763 -30.362 -2.600 1.00 43.38 453 GLY A N 1
ATOM 3525 C CA . GLY A 1 453 ? -40.168 -29.987 -2.531 1.00 43.38 453 GLY A CA 1
ATOM 3526 C C . GLY A 1 453 ? -40.441 -28.772 -1.644 1.00 43.38 453 GLY A C 1
ATOM 3527 O O . GLY A 1 453 ? -40.398 -28.845 -0.423 1.00 43.38 453 GLY A O 1
ATOM 3528 N N . LYS A 1 454 ? -40.830 -27.671 -2.282 1.00 34.50 454 LYS A N 1
ATOM 3529 C CA . LYS A 1 454 ? -41.906 -26.817 -1.785 1.00 34.50 454 LYS A CA 1
ATOM 3530 C C . LYS A 1 454 ? -42.891 -26.669 -2.928 1.00 34.50 454 LYS A C 1
ATOM 3532 O O . LYS A 1 454 ? -42.578 -26.061 -3.952 1.00 34.50 454 LYS A O 1
ATOM 3537 N N . ALA A 1 455 ? -44.047 -27.303 -2.765 1.00 33.53 455 ALA A N 1
ATOM 3538 C CA . ALA A 1 455 ? -45.184 -27.120 -3.641 1.00 33.53 455 ALA A CA 1
ATOM 3539 C C . ALA A 1 455 ? -45.453 -25.616 -3.773 1.00 33.53 455 ALA A C 1
ATOM 3541 O O . ALA A 1 455 ? -45.728 -24.938 -2.785 1.00 33.53 455 ALA A O 1
ATOM 3542 N N . ASN A 1 456 ? -45.372 -25.091 -4.994 1.00 34.56 456 ASN A N 1
ATOM 3543 C CA . ASN A 1 456 ? -45.979 -23.810 -5.334 1.00 34.56 456 ASN A CA 1
ATOM 3544 C C . ASN A 1 456 ? -47.509 -23.991 -5.294 1.00 34.56 456 ASN A C 1
ATOM 3546 O O . ASN A 1 456 ? -48.177 -24.030 -6.326 1.00 34.56 456 ASN A O 1
ATOM 3550 N N . GLN A 1 457 ? -48.083 -24.103 -4.094 1.00 37.44 457 GLN A N 1
ATOM 3551 C CA . GLN A 1 457 ? -49.476 -23.739 -3.857 1.00 37.44 457 GLN A CA 1
ATOM 3552 C C . GLN A 1 457 ? -49.557 -22.213 -3.961 1.00 37.44 457 GLN A C 1
ATOM 3554 O O . GLN A 1 457 ? -49.419 -21.489 -2.984 1.00 37.44 457 GLN A O 1
ATOM 3559 N N . GLY A 1 458 ? -49.663 -21.702 -5.186 1.00 40.84 458 GLY A N 1
ATOM 3560 C CA . GLY A 1 458 ? -49.587 -20.258 -5.399 1.00 40.84 458 GLY A CA 1
ATOM 3561 C C . GLY A 1 458 ? -49.750 -19.836 -6.848 1.00 40.84 458 GLY A C 1
ATOM 3562 O O . GLY A 1 458 ? -48.946 -19.057 -7.336 1.00 40.84 458 GLY A O 1
ATOM 3563 N N . GLN A 1 459 ? -50.742 -20.399 -7.543 1.00 37.78 459 GLN A N 1
ATOM 3564 C CA . GLN A 1 459 ? -51.402 -19.808 -8.726 1.00 37.78 459 GLN A CA 1
ATOM 3565 C C . GLN A 1 459 ? -52.573 -20.686 -9.198 1.00 37.78 459 GLN A C 1
ATOM 3567 O O . GLN A 1 459 ? -53.559 -20.164 -9.707 1.00 37.78 459 GLN A O 1
ATOM 3572 N N . VAL A 1 460 ? -52.523 -22.000 -8.939 1.00 39.41 460 VAL A N 1
ATOM 3573 C CA . VAL A 1 460 ? -53.616 -22.937 -9.267 1.00 39.41 460 VAL A CA 1
ATOM 3574 C C . VAL A 1 460 ? -54.746 -22.887 -8.226 1.00 39.41 460 VAL A C 1
ATOM 3576 O O . VAL A 1 460 ? -55.912 -22.826 -8.602 1.00 39.41 460 VAL A O 1
ATOM 3579 N N . VAL A 1 461 ? -54.428 -22.775 -6.929 1.00 37.84 461 VAL A N 1
ATOM 3580 C CA . VAL A 1 461 ? -55.433 -22.656 -5.845 1.00 37.84 461 VAL A CA 1
ATOM 3581 C C . VAL A 1 461 ? -56.256 -21.362 -5.967 1.00 37.84 461 VAL A C 1
ATOM 3583 O O . VAL A 1 461 ? -57.469 -21.369 -5.779 1.00 37.84 461 VAL A O 1
ATOM 3586 N N . SER A 1 462 ? -55.627 -20.264 -6.406 1.00 39.25 462 SER A N 1
ATOM 3587 C CA . SER A 1 462 ? -56.315 -18.995 -6.699 1.00 39.25 462 SER A CA 1
ATOM 3588 C C . SER A 1 462 ? -57.332 -19.110 -7.844 1.00 39.25 462 SER A C 1
ATOM 3590 O O . SER A 1 462 ? -58.300 -18.352 -7.863 1.00 39.25 462 SER A O 1
ATOM 3592 N N . LEU A 1 463 ? -57.137 -20.042 -8.782 1.00 38.75 463 LEU A N 1
ATOM 3593 C CA . LEU A 1 463 ? -58.058 -20.297 -9.894 1.00 38.75 463 LEU A CA 1
ATOM 3594 C C . LEU A 1 463 ? -59.162 -21.293 -9.517 1.00 38.75 463 LEU A C 1
ATOM 3596 O O . LEU A 1 463 ? -60.297 -21.120 -9.954 1.00 38.75 463 LEU A O 1
ATOM 3600 N N . LEU A 1 464 ? -58.857 -22.282 -8.672 1.00 42.31 464 LEU A N 1
ATOM 3601 C CA . LEU A 1 464 ? -59.827 -23.272 -8.188 1.00 42.31 464 LEU A CA 1
ATOM 3602 C C . LEU A 1 464 ? -60.878 -22.639 -7.265 1.00 42.31 464 LEU A C 1
ATOM 3604 O O . LEU A 1 464 ? -62.073 -22.857 -7.457 1.00 42.31 464 LEU A O 1
ATOM 3608 N N . HIS A 1 465 ? -60.459 -21.747 -6.361 1.00 45.59 465 HIS A N 1
ATOM 3609 C CA . HIS A 1 465 ? -61.383 -21.022 -5.481 1.00 45.59 465 HIS A CA 1
ATOM 3610 C C . HIS A 1 465 ? -62.231 -19.979 -6.230 1.00 45.59 465 HIS A C 1
ATOM 3612 O O . HIS A 1 465 ? -63.377 -19.730 -5.866 1.00 45.59 465 HIS A O 1
ATOM 3618 N N . LYS A 1 466 ? -61.701 -19.403 -7.321 1.00 42.06 466 LYS A N 1
ATOM 3619 C CA . LYS A 1 466 ? -62.422 -18.453 -8.190 1.00 42.06 466 LYS A CA 1
ATOM 3620 C C . LYS A 1 466 ? -63.534 -19.121 -9.014 1.00 42.06 466 LYS A C 1
ATOM 3622 O O . LYS A 1 466 ? -64.407 -18.427 -9.528 1.00 42.06 466 LYS A O 1
ATOM 3627 N N . HIS A 1 467 ? -63.512 -20.451 -9.118 1.00 42.75 467 HIS A N 1
ATOM 3628 C CA . HIS A 1 467 ? -64.501 -21.254 -9.839 1.00 42.75 467 HIS A CA 1
ATOM 3629 C C . HIS A 1 467 ? -65.215 -22.301 -8.963 1.00 42.75 467 HIS A C 1
ATOM 3631 O O . HIS A 1 467 ? -65.951 -23.124 -9.499 1.00 42.75 467 HIS A O 1
ATOM 3637 N N . GLY A 1 468 ? -65.051 -22.241 -7.635 1.00 40.81 468 GLY A N 1
ATOM 3638 C CA . GLY A 1 468 ? -65.859 -22.994 -6.669 1.00 40.81 468 GLY A CA 1
ATOM 3639 C C . GLY A 1 468 ? -65.647 -24.513 -6.640 1.00 40.81 468 GLY A C 1
ATOM 3640 O O . GLY A 1 468 ? -66.588 -25.226 -6.307 1.00 40.81 468 GLY A O 1
ATOM 3641 N N . LEU A 1 469 ? -64.458 -25.019 -6.986 1.00 47.06 469 LEU A N 1
ATOM 3642 C CA . LEU A 1 469 ? -64.167 -26.463 -6.985 1.00 47.06 469 LEU A CA 1
ATOM 3643 C C . LEU A 1 469 ? -63.225 -26.843 -5.834 1.00 47.06 469 LEU A C 1
ATOM 3645 O O . LEU A 1 469 ? -62.199 -26.188 -5.643 1.00 47.06 469 LEU A O 1
ATOM 3649 N N . ASN A 1 470 ? -63.579 -27.897 -5.088 1.00 44.34 470 ASN A N 1
ATOM 3650 C CA . ASN A 1 470 ? -62.860 -28.356 -3.894 1.00 44.34 470 ASN A CA 1
ATOM 3651 C C . ASN A 1 470 ? -61.908 -29.525 -4.203 1.00 44.34 470 ASN A C 1
ATOM 3653 O O . ASN A 1 470 ? -62.150 -30.330 -5.099 1.00 44.34 470 ASN A O 1
ATOM 3657 N N . GLU A 1 471 ? -60.832 -29.642 -3.421 1.00 44.47 471 GLU A N 1
ATOM 3658 C CA . GLU A 1 471 ? -59.732 -30.600 -3.647 1.00 44.47 471 GLU A CA 1
ATOM 3659 C C . GLU A 1 471 ? -60.132 -32.087 -3.527 1.00 44.47 471 GLU A C 1
ATOM 3661 O O . GLU A 1 471 ? -59.383 -32.959 -3.960 1.00 44.47 471 GLU A O 1
ATOM 3666 N N . ALA A 1 472 ? -61.327 -32.394 -3.016 1.00 42.16 472 ALA A N 1
ATOM 3667 C CA . ALA A 1 472 ? -61.834 -33.763 -2.891 1.00 42.16 472 ALA A CA 1
ATOM 3668 C C . ALA A 1 472 ? -62.253 -34.410 -4.232 1.00 42.16 472 ALA A C 1
ATOM 3670 O O . ALA A 1 472 ? -62.343 -35.633 -4.310 1.00 42.16 472 ALA A O 1
ATOM 3671 N N . ASP A 1 473 ? -62.455 -33.627 -5.298 1.00 42.69 473 ASP A N 1
ATOM 3672 C CA . ASP A 1 473 ? -62.964 -34.130 -6.588 1.00 42.69 473 ASP A CA 1
ATOM 3673 C C . ASP A 1 473 ? -61.876 -34.715 -7.513 1.00 42.69 473 ASP A C 1
ATOM 3675 O O . ASP A 1 473 ? -62.163 -35.166 -8.625 1.00 42.69 473 ASP A O 1
ATOM 3679 N N . ILE A 1 474 ? -60.609 -34.717 -7.085 1.00 41.88 474 ILE A N 1
ATOM 3680 C CA . ILE A 1 474 ? -59.467 -35.143 -7.907 1.00 41.88 474 ILE A CA 1
ATOM 3681 C C . ILE A 1 474 ? -58.645 -36.172 -7.124 1.00 41.88 474 ILE A C 1
ATOM 3683 O O . ILE A 1 474 ? -57.590 -35.861 -6.582 1.00 41.88 474 ILE A O 1
ATOM 3687 N N . GLY A 1 475 ? -59.162 -37.401 -7.032 1.00 37.38 475 GLY A N 1
ATOM 3688 C CA . GLY A 1 475 ? -58.611 -38.502 -6.232 1.00 37.38 475 GLY A CA 1
ATOM 3689 C C . GLY A 1 475 ? -57.103 -38.744 -6.391 1.00 37.38 475 GLY A C 1
ATOM 3690 O O . GLY A 1 475 ? -56.667 -39.502 -7.255 1.00 37.38 475 GLY A O 1
ATOM 3691 N N . LEU A 1 476 ? -56.319 -38.149 -5.493 1.00 31.53 476 LEU A N 1
ATOM 3692 C CA . LEU A 1 476 ? -54.909 -38.442 -5.257 1.00 31.53 476 LEU A CA 1
ATOM 3693 C C . LEU A 1 476 ? -54.802 -39.199 -3.929 1.00 31.53 476 LEU A C 1
ATOM 3695 O O . LEU A 1 476 ? -54.661 -38.601 -2.866 1.00 31.53 476 LEU A O 1
ATOM 3699 N N . ALA A 1 477 ? -54.906 -40.526 -3.996 1.00 29.66 477 ALA A N 1
ATOM 3700 C CA . ALA A 1 477 ? -54.553 -41.400 -2.885 1.00 29.66 477 ALA A CA 1
ATOM 3701 C C . ALA A 1 477 ? -53.024 -41.552 -2.815 1.00 29.66 477 ALA A C 1
ATOM 3703 O O . ALA A 1 477 ? -52.363 -41.823 -3.818 1.00 29.66 477 ALA A O 1
ATOM 3704 N N . SER A 1 478 ? -52.474 -41.364 -1.619 1.00 30.73 478 SER A N 1
ATOM 3705 C CA . SER A 1 478 ? -51.073 -41.577 -1.263 1.00 30.73 478 SER A CA 1
ATOM 3706 C C . SER A 1 478 ? -50.718 -43.066 -1.261 1.00 30.73 478 SER A C 1
ATOM 3708 O O . SER A 1 478 ? -51.354 -43.840 -0.549 1.00 30.73 478 SER A O 1
ATOM 3710 N N . THR A 1 479 ? -49.665 -43.460 -1.976 1.00 28.48 479 THR A N 1
ATOM 3711 C CA . THR A 1 479 ? -49.012 -44.765 -1.783 1.00 28.48 479 THR A CA 1
ATOM 3712 C C . THR A 1 479 ? -47.560 -44.563 -1.372 1.00 28.48 479 THR A C 1
ATOM 3714 O O . THR A 1 479 ? -46.747 -44.065 -2.153 1.00 28.48 479 THR A O 1
ATOM 3717 N N . GLU A 1 480 ? -47.268 -44.946 -0.130 1.00 32.47 480 GLU A N 1
ATOM 3718 C CA . GLU A 1 480 ? -45.933 -45.175 0.423 1.00 32.47 480 GLU A CA 1
ATOM 3719 C C . GLU A 1 480 ? -45.228 -46.320 -0.324 1.00 32.47 480 GLU A C 1
ATOM 3721 O O . GLU A 1 480 ? -45.866 -47.302 -0.704 1.00 32.47 480 GLU A O 1
ATOM 3726 N N . ALA A 1 481 ? -43.908 -46.222 -0.507 1.00 28.44 481 ALA A N 1
ATOM 3727 C CA . ALA A 1 481 ? -43.080 -47.358 -0.904 1.00 28.44 481 ALA A CA 1
ATOM 3728 C C . ALA A 1 481 ? -41.696 -47.297 -0.236 1.00 28.44 481 ALA A C 1
ATOM 3730 O O . ALA A 1 481 ? -40.986 -46.294 -0.284 1.00 28.44 481 ALA A O 1
ATOM 3731 N N . SER A 1 482 ? -41.390 -48.424 0.395 1.00 26.59 482 SER A N 1
ATOM 3732 C CA . SER A 1 482 ? -40.263 -48.851 1.222 1.00 26.59 482 SER A CA 1
ATOM 3733 C C . SER A 1 482 ? -38.871 -48.814 0.574 1.00 26.59 482 SER A C 1
ATOM 3735 O O . SER A 1 482 ? -38.716 -49.030 -0.627 1.00 26.59 482 SER A O 1
ATOM 3737 N N . ALA A 1 483 ? -37.849 -48.656 1.421 1.00 28.20 483 ALA A N 1
ATOM 3738 C CA . ALA A 1 483 ? -36.432 -48.876 1.122 1.00 28.20 483 ALA A CA 1
ATOM 3739 C C . ALA A 1 483 ? -36.077 -50.371 0.940 1.00 28.20 483 ALA A C 1
ATOM 3741 O O . ALA A 1 483 ? -36.754 -51.217 1.526 1.00 28.20 483 ALA A O 1
ATOM 3742 N N . PRO A 1 484 ? -34.978 -50.701 0.229 1.00 30.28 484 PRO A N 1
ATOM 3743 C CA . PRO A 1 484 ? -34.298 -51.983 0.391 1.00 30.28 484 PRO A CA 1
ATOM 3744 C C . PRO A 1 484 ? -32.867 -51.851 0.956 1.00 30.28 484 PRO A C 1
ATOM 3746 O O . PRO A 1 484 ? -32.124 -50.921 0.636 1.00 30.28 484 PRO A O 1
ATOM 3749 N N . GLU A 1 485 ? -32.513 -52.826 1.796 1.00 26.75 485 GLU A N 1
ATOM 3750 C CA . GLU A 1 485 ? -31.217 -53.076 2.442 1.00 26.75 485 GLU A CA 1
ATOM 3751 C C . GLU A 1 485 ? -30.122 -53.648 1.513 1.00 26.75 485 GLU A C 1
ATOM 3753 O O . GLU A 1 485 ? -30.396 -54.339 0.536 1.00 26.75 485 GLU A O 1
ATOM 3758 N N . SER A 1 486 ? -28.876 -53.373 1.928 1.00 28.34 486 SER A N 1
ATOM 3759 C CA . SER A 1 486 ? -27.610 -54.139 1.863 1.00 28.34 486 SER A CA 1
ATOM 3760 C C . SER A 1 486 ? -27.209 -54.980 0.634 1.00 28.34 486 SER A C 1
ATOM 3762 O O . SER A 1 486 ? -27.839 -55.985 0.322 1.00 28.34 486 SER A O 1
ATOM 3764 N N . ALA A 1 487 ? -26.001 -54.712 0.116 1.00 26.38 487 ALA A N 1
ATOM 3765 C CA . ALA A 1 487 ? -24.923 -55.709 -0.020 1.00 26.38 487 ALA A CA 1
ATOM 3766 C C . ALA A 1 487 ? -23.579 -55.013 -0.334 1.00 26.38 487 ALA A C 1
ATOM 3768 O O . ALA A 1 487 ? -23.472 -54.262 -1.302 1.00 26.38 487 ALA A O 1
ATOM 3769 N N . ALA A 1 488 ? -22.558 -55.266 0.489 1.00 28.91 488 ALA A N 1
ATOM 3770 C CA . ALA A 1 488 ? -21.156 -54.944 0.209 1.00 28.91 488 ALA A CA 1
ATOM 3771 C C . ALA A 1 488 ? -20.529 -56.007 -0.717 1.00 28.91 488 ALA A C 1
ATOM 3773 O O . ALA A 1 488 ? -21.030 -57.132 -0.773 1.00 28.91 488 ALA A O 1
ATOM 3774 N N . PRO A 1 489 ? -19.396 -55.696 -1.373 1.00 29.77 489 PRO A N 1
ATOM 3775 C CA . PRO A 1 489 ? -18.303 -56.664 -1.332 1.00 29.77 489 PRO A CA 1
ATOM 3776 C C . PRO A 1 489 ? -16.909 -56.070 -1.074 1.00 29.77 489 PRO A C 1
ATOM 3778 O O . PRO A 1 489 ? -16.640 -54.881 -1.230 1.00 29.77 489 PRO A O 1
ATOM 3781 N N . GLU A 1 490 ? -16.074 -57.006 -0.639 1.00 26.23 490 GLU A N 1
ATOM 3782 C CA . GLU A 1 490 ? -14.732 -56.994 -0.062 1.00 26.23 490 GLU A CA 1
ATOM 3783 C C . GLU A 1 490 ? -13.606 -56.322 -0.869 1.00 26.23 490 GLU A C 1
ATOM 3785 O O . GLU A 1 490 ? -13.614 -56.237 -2.096 1.00 26.23 490 GLU A O 1
ATOM 3790 N N . ALA A 1 491 ? -12.574 -55.917 -0.122 1.00 28.41 491 ALA A N 1
ATOM 3791 C CA . ALA A 1 491 ? -11.247 -55.545 -0.603 1.00 28.41 491 ALA A CA 1
ATOM 3792 C C . ALA A 1 491 ? -10.343 -56.777 -0.814 1.00 28.41 491 ALA A C 1
ATOM 3794 O O . ALA A 1 491 ? -10.523 -57.780 -0.122 1.00 28.41 491 ALA A O 1
ATOM 3795 N N . PRO A 1 492 ? -9.270 -56.662 -1.620 1.00 28.67 492 PRO A N 1
ATOM 3796 C CA . PRO A 1 492 ? -8.074 -57.468 -1.421 1.00 28.67 492 PRO A CA 1
ATOM 3797 C C . PRO A 1 492 ? -6.835 -56.626 -1.075 1.00 28.67 492 PRO A C 1
ATOM 3799 O O . PRO A 1 492 ? -6.676 -55.470 -1.469 1.00 28.67 492 PRO A O 1
ATOM 3802 N N . GLN A 1 493 ? -5.975 -57.266 -0.287 1.00 27.16 493 GLN A N 1
ATOM 3803 C CA . GLN A 1 493 ? -4.787 -56.767 0.394 1.00 27.16 493 GLN A CA 1
ATOM 3804 C C . GLN A 1 493 ? -3.520 -56.709 -0.489 1.00 27.16 493 GLN A C 1
ATOM 3806 O O . GLN A 1 493 ? -3.360 -57.487 -1.423 1.00 27.16 493 GLN A O 1
ATOM 3811 N N . SER A 1 494 ? -2.593 -55.852 -0.035 1.00 26.94 494 SER A N 1
ATOM 3812 C CA . SER A 1 494 ? -1.117 -55.987 0.038 1.00 26.94 494 SER A CA 1
ATOM 3813 C C . SER A 1 494 ? -0.218 -56.025 -1.216 1.00 26.94 494 SER A C 1
ATOM 3815 O O . SER A 1 494 ? -0.349 -56.872 -2.093 1.00 26.94 494 SER A O 1
ATOM 3817 N N . CYS A 1 495 ? 0.787 -55.133 -1.171 1.00 23.92 495 CYS A N 1
ATOM 3818 C CA . CYS A 1 495 ? 2.003 -55.003 -1.993 1.00 23.92 495 CYS A CA 1
ATOM 3819 C C . CYS A 1 495 ? 2.977 -56.207 -1.878 1.00 23.92 495 CYS A C 1
ATOM 3821 O O . CYS A 1 495 ? 2.748 -57.092 -1.051 1.00 23.92 495 CYS A O 1
ATOM 3823 N N . PRO A 1 496 ? 4.105 -56.223 -2.631 1.00 33.19 496 PRO A N 1
ATOM 3824 C CA . PRO A 1 496 ? 5.324 -55.570 -2.109 1.00 33.19 496 PRO A CA 1
ATOM 3825 C C . PRO A 1 496 ? 6.250 -54.885 -3.146 1.00 33.19 496 PRO A C 1
ATOM 3827 O O . PRO A 1 496 ? 6.139 -55.071 -4.355 1.00 33.19 496 PRO A O 1
ATOM 3830 N N . ASP A 1 497 ? 7.169 -54.089 -2.590 1.00 26.97 497 ASP A N 1
ATOM 3831 C CA . ASP A 1 497 ? 8.285 -53.339 -3.187 1.00 26.97 497 ASP A CA 1
ATOM 3832 C C . ASP A 1 497 ? 9.257 -54.141 -4.071 1.00 26.97 497 ASP A C 1
ATOM 3834 O O . ASP A 1 497 ? 9.516 -55.320 -3.838 1.00 26.97 497 ASP A O 1
ATOM 3838 N N . THR A 1 498 ? 9.938 -53.439 -4.988 1.00 27.30 498 THR A N 1
ATOM 3839 C CA . THR A 1 498 ? 11.363 -53.673 -5.308 1.00 27.30 498 THR A CA 1
ATOM 3840 C C . THR A 1 498 ? 12.022 -52.425 -5.916 1.00 27.30 498 THR A C 1
ATOM 3842 O O . THR A 1 498 ? 11.386 -51.591 -6.553 1.00 27.30 498 THR A O 1
ATOM 3845 N N . THR A 1 499 ? 13.317 -52.296 -5.639 1.00 26.44 499 THR A N 1
ATOM 3846 C CA . THR A 1 499 ? 14.205 -51.127 -5.722 1.00 26.44 499 THR A CA 1
ATOM 3847 C C . THR A 1 499 ? 15.140 -51.129 -6.954 1.00 26.44 499 THR A C 1
ATOM 3849 O O . THR A 1 499 ? 15.296 -52.158 -7.600 1.00 26.44 499 THR A O 1
ATOM 3852 N N . GLN A 1 500 ? 15.850 -49.995 -7.158 1.00 27.22 500 GLN A N 1
ATOM 3853 C CA . GLN A 1 500 ? 17.046 -49.746 -8.020 1.00 27.22 500 GLN A CA 1
ATOM 3854 C C . GLN A 1 500 ? 16.777 -49.575 -9.538 1.00 27.22 500 GLN A C 1
ATOM 3856 O O . GLN A 1 500 ? 15.923 -50.247 -10.086 1.00 27.22 500 GLN A O 1
ATOM 3861 N N . GLY A 1 501 ? 17.438 -48.728 -10.343 1.00 23.86 501 GLY A N 1
ATOM 3862 C CA . GLY A 1 501 ? 18.538 -47.764 -10.203 1.00 23.86 501 GLY A CA 1
ATOM 3863 C C . GLY A 1 501 ? 19.118 -47.412 -11.604 1.00 23.86 501 GLY A C 1
ATOM 3864 O O . GLY A 1 501 ? 19.161 -48.279 -12.464 1.00 23.86 501 GLY A O 1
ATOM 3865 N N . ALA A 1 502 ? 19.591 -46.166 -11.780 1.00 24.66 502 ALA A N 1
ATOM 3866 C CA . ALA A 1 502 ? 20.633 -45.671 -12.716 1.00 24.66 502 ALA A CA 1
ATOM 3867 C C . ALA A 1 502 ? 20.432 -45.526 -14.263 1.00 24.66 502 ALA A C 1
ATOM 3869 O O . ALA A 1 502 ? 20.125 -46.470 -14.974 1.00 24.66 502 ALA A O 1
ATOM 3870 N N . HIS A 1 503 ? 20.754 -44.297 -14.725 1.00 25.53 503 HIS A N 1
ATOM 3871 C CA . HIS A 1 503 ? 21.459 -43.828 -15.949 1.00 25.53 503 HIS A CA 1
ATOM 3872 C C . HIS A 1 503 ? 21.154 -44.398 -17.358 1.00 25.53 503 HIS A C 1
ATOM 3874 O O . HIS A 1 503 ? 21.413 -45.563 -17.606 1.00 25.53 503 HIS A O 1
ATOM 3880 N N . ASP A 1 504 ? 20.810 -43.531 -18.337 1.00 25.62 504 ASP A N 1
ATOM 3881 C CA . ASP A 1 504 ? 21.761 -43.096 -19.393 1.00 25.62 504 ASP A CA 1
ATOM 3882 C C . ASP A 1 504 ? 21.247 -42.000 -20.367 1.00 25.62 504 ASP A C 1
ATOM 3884 O O . ASP A 1 504 ? 20.059 -41.688 -20.440 1.00 25.62 504 ASP A O 1
ATOM 3888 N N . LYS A 1 505 ? 22.199 -41.367 -21.071 1.00 26.06 505 LYS A N 1
ATOM 3889 C CA . LYS A 1 505 ? 22.105 -40.166 -21.934 1.00 26.06 505 LYS A CA 1
ATOM 3890 C C . LYS A 1 505 ? 21.527 -40.389 -23.357 1.00 26.06 505 LYS A C 1
ATOM 3892 O O . LYS A 1 505 ? 21.816 -41.389 -23.991 1.00 26.06 505 LYS A O 1
ATOM 3897 N N . ALA A 1 506 ? 20.814 -39.350 -23.834 1.00 24.42 506 ALA A N 1
ATOM 3898 C CA . ALA A 1 506 ? 20.598 -38.745 -25.183 1.00 24.42 506 ALA A CA 1
ATOM 3899 C C . ALA A 1 506 ? 21.010 -39.481 -26.498 1.00 24.42 506 ALA A C 1
ATOM 3901 O O . ALA A 1 506 ? 22.033 -40.157 -26.524 1.00 24.42 506 ALA A O 1
ATOM 3902 N N . PRO A 1 507 ? 20.327 -39.230 -27.651 1.00 27.41 507 PRO A N 1
ATOM 3903 C CA . PRO A 1 507 ? 20.591 -38.009 -28.445 1.00 27.41 507 PRO A CA 1
ATOM 3904 C C . PRO A 1 507 ? 19.379 -37.356 -29.163 1.00 27.41 507 PRO A C 1
ATOM 3906 O O . PRO A 1 507 ? 18.333 -37.958 -29.385 1.00 27.41 507 PRO A O 1
ATOM 3909 N N . GLN A 1 508 ? 19.566 -36.084 -29.544 1.00 26.16 508 GLN A N 1
ATOM 3910 C CA . GLN A 1 508 ? 18.705 -35.280 -30.430 1.00 26.16 508 GLN A CA 1
ATOM 3911 C C . GLN A 1 508 ? 18.696 -35.791 -31.887 1.00 26.16 508 GLN A C 1
ATOM 3913 O O . GLN A 1 508 ? 19.690 -36.370 -32.328 1.00 26.16 508 GLN A O 1
ATOM 3918 N N . PRO A 1 509 ? 17.692 -35.383 -32.689 1.00 27.17 509 PRO A N 1
ATOM 3919 C CA . PRO A 1 509 ? 17.927 -35.061 -34.096 1.00 27.17 509 PRO A CA 1
ATOM 3920 C C . PRO A 1 509 ? 17.496 -33.627 -34.475 1.00 27.17 509 PRO A C 1
ATOM 3922 O O . PRO A 1 509 ? 16.492 -33.095 -34.001 1.00 27.17 509 PRO A O 1
ATOM 3925 N N . GLN A 1 510 ? 18.297 -33.020 -35.355 1.00 26.80 510 GLN A N 1
ATOM 3926 C CA . GLN A 1 510 ? 18.134 -31.706 -35.993 1.00 26.80 510 GLN A CA 1
ATOM 3927 C C . GLN A 1 510 ? 17.288 -31.782 -37.301 1.00 26.80 510 GLN A C 1
ATOM 3929 O O . GLN A 1 510 ? 16.907 -32.880 -37.705 1.00 26.80 510 GLN A O 1
ATOM 3934 N N . PRO A 1 511 ? 16.918 -30.643 -37.935 1.00 34.09 511 PRO A N 1
ATOM 3935 C CA . PRO A 1 511 ? 15.574 -30.399 -38.473 1.00 34.09 511 PRO A CA 1
ATOM 3936 C C . PRO A 1 511 ? 15.431 -30.601 -39.991 1.00 34.09 511 PRO A C 1
ATOM 3938 O O . PRO A 1 511 ? 16.391 -30.437 -40.736 1.00 34.09 511 PRO A O 1
ATOM 3941 N N . GLN A 1 512 ? 14.195 -30.825 -40.458 1.00 25.27 512 GLN A N 1
ATOM 3942 C CA . GLN A 1 512 ? 13.769 -30.598 -41.849 1.00 25.27 512 GLN A CA 1
ATOM 3943 C C . GLN A 1 512 ? 12.293 -30.130 -41.930 1.00 25.27 512 GLN A C 1
ATOM 3945 O O . GLN A 1 512 ? 11.560 -30.263 -40.949 1.00 25.27 512 GLN A O 1
ATOM 3950 N N . PRO A 1 513 ? 11.882 -29.468 -43.034 1.00 30.64 513 PRO A N 1
ATOM 3951 C CA . PRO A 1 513 ? 11.030 -28.279 -42.991 1.00 30.64 513 PRO A CA 1
ATOM 3952 C C . PRO A 1 513 ? 9.548 -28.534 -43.308 1.00 30.64 513 PRO A C 1
ATOM 3954 O O . PRO A 1 513 ? 9.198 -29.437 -44.058 1.00 30.64 513 PRO A O 1
ATOM 3957 N N . GLY A 1 514 ? 8.690 -27.635 -42.815 1.00 37.16 514 GLY A N 1
ATOM 3958 C CA . GLY A 1 514 ? 7.341 -27.417 -43.345 1.00 37.16 514 GLY A CA 1
ATOM 3959 C C . GLY A 1 514 ? 6.240 -28.311 -42.769 1.00 37.16 514 GLY A C 1
ATOM 3960 O O . GLY A 1 514 ? 5.823 -29.275 -43.399 1.00 37.16 514 GLY A O 1
ATOM 3961 N N . ALA A 1 515 ? 5.671 -27.921 -41.624 1.00 26.50 515 ALA A N 1
ATOM 3962 C CA . ALA A 1 515 ? 4.332 -28.359 -41.225 1.00 26.50 515 ALA A CA 1
ATOM 3963 C C . ALA A 1 515 ? 3.643 -27.296 -40.351 1.00 26.50 515 ALA A C 1
ATOM 3965 O O . ALA A 1 515 ? 4.150 -26.875 -39.315 1.00 26.50 515 ALA A O 1
ATOM 3966 N N . VAL A 1 516 ? 2.475 -26.853 -40.808 1.00 34.22 516 VAL A N 1
ATOM 3967 C CA . VAL A 1 516 ? 1.533 -25.942 -40.139 1.00 34.22 516 VAL A CA 1
ATOM 3968 C C . VAL A 1 516 ? 1.034 -26.579 -38.820 1.00 34.22 516 VAL A C 1
ATOM 3970 O O . VAL A 1 516 ? 0.623 -27.741 -38.861 1.00 34.22 516 VAL A O 1
ATOM 3973 N N . PRO A 1 517 ? 0.981 -25.886 -37.660 1.00 30.38 517 PRO A N 1
ATOM 3974 C CA . PRO A 1 517 ? 0.485 -26.501 -36.426 1.00 30.38 517 PRO A CA 1
ATOM 3975 C C . PRO A 1 517 ? -1.055 -26.559 -36.369 1.00 30.38 517 PRO A C 1
ATOM 3977 O O . PRO A 1 517 ? -1.746 -25.565 -36.167 1.00 30.38 517 PRO A O 1
ATOM 3980 N N . SER A 1 518 ? -1.579 -27.758 -36.621 1.00 36.12 518 SER A N 1
ATOM 3981 C CA . SER A 1 518 ? -2.602 -28.520 -35.872 1.00 36.12 518 SER A CA 1
ATOM 3982 C C . SER A 1 518 ? -3.537 -27.855 -34.824 1.00 36.12 518 SER A C 1
ATOM 3984 O O . SER A 1 518 ? -3.792 -28.445 -33.777 1.00 36.12 518 SER A O 1
ATOM 3986 N N . ASP A 1 519 ? -4.221 -26.750 -35.129 1.00 31.52 519 ASP A N 1
ATOM 3987 C CA . ASP A 1 519 ? -5.322 -26.219 -34.281 1.00 31.52 519 ASP A CA 1
ATOM 3988 C C . ASP A 1 519 ? -6.679 -26.967 -34.415 1.00 31.52 519 ASP A C 1
ATOM 3990 O O . ASP A 1 519 ? -7.697 -26.554 -33.863 1.00 31.52 519 ASP A O 1
ATOM 3994 N N . ARG A 1 520 ? -6.735 -28.107 -35.124 1.00 33.09 520 ARG A N 1
ATOM 3995 C CA . ARG A 1 520 ? -7.986 -28.866 -35.382 1.00 33.09 520 ARG A CA 1
ATOM 3996 C C . ARG A 1 520 ? -8.135 -30.203 -34.649 1.00 33.09 520 ARG A C 1
ATOM 3998 O O . ARG A 1 520 ? -9.122 -30.903 -34.869 1.00 33.09 520 ARG A O 1
ATOM 4005 N N . LEU A 1 521 ? -7.203 -30.575 -33.772 1.00 30.77 521 LEU A N 1
ATOM 4006 C CA . LEU A 1 521 ? -7.245 -31.881 -33.088 1.00 30.77 521 LEU A CA 1
ATOM 4007 C C . LEU A 1 521 ? -7.850 -31.852 -31.675 1.00 30.77 521 LEU A C 1
ATOM 4009 O O . LEU A 1 521 ? -8.303 -32.890 -31.201 1.00 30.77 521 LEU A O 1
ATOM 4013 N N . ILE A 1 522 ? -7.985 -30.682 -31.041 1.00 31.94 522 ILE A N 1
ATOM 4014 C CA . ILE A 1 522 ? -8.622 -30.564 -29.713 1.00 31.94 522 ILE A CA 1
ATOM 4015 C C . ILE A 1 522 ? -10.163 -30.537 -29.815 1.00 31.94 522 ILE A C 1
ATOM 4017 O O . ILE A 1 522 ? -10.861 -30.957 -28.894 1.00 31.94 522 ILE A O 1
ATOM 4021 N N . GLU A 1 523 ? -10.724 -30.165 -30.969 1.00 32.12 523 GLU A N 1
ATOM 4022 C CA . GLU A 1 523 ? -12.181 -30.085 -31.172 1.00 32.12 523 GLU A CA 1
ATOM 4023 C C . GLU A 1 523 ? -12.871 -31.457 -31.336 1.00 32.12 523 GLU A C 1
ATOM 4025 O O . GLU A 1 523 ? -14.086 -31.568 -31.174 1.00 32.12 523 GLU A O 1
ATOM 4030 N N . ARG A 1 524 ? -12.117 -32.535 -31.608 1.00 30.83 524 ARG A N 1
ATOM 4031 C CA . ARG A 1 524 ? -12.676 -33.889 -31.803 1.00 30.83 524 ARG A CA 1
ATOM 4032 C C . ARG A 1 524 ? -12.672 -34.779 -30.557 1.00 30.83 524 ARG A C 1
ATOM 4034 O O . ARG A 1 524 ? -13.384 -35.780 -30.556 1.00 30.83 524 ARG A O 1
ATOM 4041 N N . ALA A 1 525 ? -11.962 -34.414 -29.489 1.00 29.16 525 ALA A N 1
ATOM 4042 C CA . ALA A 1 525 ? -11.908 -35.219 -28.264 1.00 29.16 525 ALA A CA 1
ATOM 4043 C C . ALA A 1 525 ? -13.097 -34.986 -27.305 1.00 29.16 525 ALA A C 1
ATOM 4045 O O . ALA A 1 525 ? -13.356 -35.818 -26.444 1.00 29.16 525 ALA A O 1
ATOM 4046 N N . MET A 1 526 ? -13.880 -33.911 -27.479 1.00 31.33 526 MET A N 1
ATOM 4047 C CA . MET A 1 526 ? -15.083 -33.654 -26.662 1.00 31.33 526 MET A CA 1
ATOM 4048 C C . MET A 1 526 ? -16.396 -34.180 -27.271 1.00 31.33 526 MET A C 1
ATOM 4050 O O . MET A 1 526 ? -17.460 -34.026 -26.676 1.00 31.33 526 MET A O 1
ATOM 4054 N N . ILE A 1 527 ? -16.341 -34.853 -28.426 1.00 35.59 527 ILE A N 1
ATOM 4055 C CA . ILE A 1 527 ? -17.504 -35.477 -29.080 1.00 35.59 527 ILE A CA 1
ATOM 4056 C C . ILE A 1 527 ? -17.209 -36.962 -29.330 1.00 35.59 527 ILE A C 1
ATOM 4058 O O . ILE A 1 527 ? -17.147 -37.392 -30.475 1.00 35.59 527 ILE A O 1
ATOM 4062 N N . LYS A 1 528 ? -16.960 -37.750 -28.276 1.00 30.30 528 LYS A N 1
ATOM 4063 C CA . LYS A 1 528 ? -17.056 -39.231 -28.269 1.00 30.30 528 LYS A CA 1
ATOM 4064 C C . LYS A 1 528 ? -16.772 -39.761 -26.859 1.00 30.30 528 LYS A C 1
ATOM 4066 O O . LYS A 1 528 ? -15.713 -40.293 -26.570 1.00 30.30 528 LYS A O 1
ATOM 4071 N N . GLY A 1 529 ? -17.738 -39.582 -25.964 1.00 28.56 529 GLY A N 1
ATOM 4072 C CA . GLY A 1 529 ? -17.617 -40.019 -24.573 1.00 28.56 529 GLY A CA 1
ATOM 4073 C C . GLY A 1 529 ? -18.965 -40.211 -23.893 1.00 28.56 529 GLY A C 1
ATOM 4074 O O . GLY A 1 529 ? -19.192 -39.636 -22.838 1.00 28.56 529 GLY A O 1
ATOM 4075 N N . ARG A 1 530 ? -19.883 -40.955 -24.526 1.00 29.94 530 ARG A N 1
ATOM 4076 C CA . ARG A 1 530 ? -20.910 -41.768 -23.843 1.00 29.94 530 ARG A CA 1
ATOM 4077 C C . ARG A 1 530 ? -21.711 -42.582 -24.857 1.00 29.94 530 ARG A C 1
ATOM 4079 O O . ARG A 1 530 ? -22.606 -42.050 -25.509 1.00 29.94 530 ARG A O 1
ATOM 4086 N N . ARG A 1 531 ? -21.392 -43.877 -24.953 1.00 31.25 531 ARG A N 1
ATOM 4087 C CA . ARG A 1 531 ? -22.363 -44.987 -24.993 1.00 31.25 531 ARG A CA 1
ATOM 4088 C C . ARG A 1 531 ? -21.633 -46.339 -25.025 1.00 31.25 531 ARG A C 1
ATOM 4090 O O . ARG A 1 531 ? -21.156 -46.724 -26.086 1.00 31.25 531 ARG A O 1
ATOM 4097 N N . LYS A 1 532 ? -21.657 -47.038 -23.882 1.00 30.70 532 LYS A N 1
ATOM 4098 C CA . LYS A 1 532 ? -22.096 -48.435 -23.648 1.00 30.70 532 LYS A CA 1
ATOM 4099 C C . LYS A 1 532 ? -21.197 -49.191 -22.651 1.00 30.70 532 LYS A C 1
ATOM 4101 O O . LYS A 1 532 ? -19.987 -49.020 -22.707 1.00 30.70 532 LYS A O 1
ATOM 4106 N N . SER A 1 533 ? -21.898 -50.000 -21.838 1.00 33.25 533 SER A N 1
ATOM 4107 C CA . SER A 1 533 ? -21.554 -50.775 -20.625 1.00 33.25 533 SER A CA 1
ATOM 4108 C C . SER A 1 533 ? -21.110 -49.950 -19.432 1.00 33.25 533 SER A C 1
ATOM 4110 O O . SER A 1 533 ? -19.927 -49.552 -19.408 1.00 33.25 533 SER A O 1
#

Organism: Ophiocordyceps sinensis (strain Co18 / CGMCC 3.14243) (NCBI:txid911162)

Secondary structure (DSSP, 8-state):
---S------SSSSTT-GGGG----S-EEE----S--HHHH-SSHHHHHHHHHTT-BTTB-EEE-TTS-HHHHHHHHHHHHHHT--EEEGGGGGGGGTT--HHHH---HHHHHHHHHHHHHHHHH-TTS---HHHHHHT----TTSSEEEE-TTTTTTS--SPEEEE---SHHHHHHHHHHIIIII--TTPPPEEEE--B--SSS-HHHHHHHH--TT-EEEE----PPTTPPPBPPHHHHHHHHTTTSS-GGGB--S-SSHHHHHHHHHHHHTTS-EEEES-HHHHHHHTTSTT-EESS-TT---SSHHHHHHHHHHHHHSPPPHHHHHHHHHHHHHHHH-TTT-HHHHTTTTSPPPPP----HHHHHHHHHHHHHHHHHHHHHHHHHHHHHHHTT--SHHHHHHHHHHHHHHHHHHHHHHHHHHHHHHHHSS---TT--PPPHHHHH---S----SSSHHHHHHTT--GGGS--------------------------------------------TTSSTTTTS------